Protein AF-0000000065788180 (afdb_homodimer)

Secondary structure (DSSP, 8-state):
------TTPEEEEEEESS-TT-SHHHHHHHHHHHHT--EEEEEEE--HHHHHHHHHHHHHH-SEEEE-TT-TTGGGGG-SEE-HHHHHHT---EEETTEEE-HHHHHHHHHHHHH-S--TTPEEEEE--SHHHHHHHHHHHHHT-SEEEEE-SSHHHHHHHHHHHHHTT--EEE-SS--S-SSEEEEE-SS-TT-S-HHHHHHEEEEEE---SSSS-HHHHHHHHTT-EEE-HHHHHHHHHHHHHHHHHS----HHHHHHHHHHTTS--/------TTPEEEEEEESS-TT-SHHHHHHHHHHHHT--EEEEEEE--HHHHHHHHHHHHHH-SEEEE-TT-TTGGGGG-SEE-HHHHHHT---EEETTEEE-HHHHHHHHHHHHH-S--TTPEEEEE--SHHHHHHHHHHHHHT-SEEEEE-SSHHHHHHHHHHHHHTT--EEE-SS--S-SSEEEEE-SS-TT-S-HHHHHHEEEEEE---SSSS-HHHHHHHHTT-EEE-HHHHHHHHHHHHHHHHHS----HHHHHHHHHHTTS--

pLDDT: mean 96.14, std 5.84, range [36.75, 98.94]

Solvent-accessible surface area (backbone atoms only — not comparable to full-atom values): 27560 Å² total; per-residue (Å²): 117,75,75,77,59,38,50,75,38,40,39,30,32,37,37,27,44,89,49,77,76,52,61,59,26,52,53,49,36,50,38,25,53,73,70,68,45,64,53,47,37,40,53,46,70,34,55,71,69,54,39,71,56,17,49,67,10,46,60,70,65,34,57,32,36,32,37,36,58,84,42,17,48,66,53,56,80,76,38,82,45,56,41,73,65,18,56,75,50,58,26,30,34,29,35,47,82,46,28,31,30,41,29,60,26,50,25,48,42,55,53,44,51,73,75,45,89,70,42,64,75,18,41,32,35,34,32,30,54,51,53,63,25,36,26,46,52,52,28,43,47,72,64,35,31,58,28,39,34,30,26,46,91,55,57,69,46,32,48,52,48,24,49,54,40,37,75,72,72,44,54,44,42,79,39,91,61,84,69,92,48,75,53,25,32,40,34,40,47,42,96,56,52,72,74,65,57,67,70,43,51,67,38,25,63,35,40,37,35,59,54,40,82,53,44,70,31,63,50,50,48,52,24,57,74,67,71,31,46,70,44,46,7,54,56,46,56,43,40,18,48,34,48,43,33,31,72,72,67,74,44,65,62,57,57,67,60,52,52,50,50,38,47,74,67,62,74,52,105,116,74,76,77,61,37,49,75,38,39,40,30,34,37,40,27,43,90,48,76,78,51,61,59,27,53,54,49,38,52,38,25,52,74,71,67,45,66,52,46,37,40,52,45,69,33,54,72,70,56,40,71,56,17,49,66,11,44,58,69,65,34,56,33,35,34,37,36,59,81,40,16,48,65,52,56,81,75,39,82,46,56,41,73,65,19,56,74,50,57,25,30,35,29,34,47,81,45,28,30,30,40,30,59,25,51,23,49,42,55,53,43,54,72,75,44,88,72,42,62,76,17,41,32,37,32,31,30,54,49,54,63,24,36,26,49,52,52,29,43,47,73,64,35,31,58,29,39,35,29,25,46,93,55,58,68,45,32,49,52,49,24,51,54,39,37,76,70,74,44,54,45,42,78,39,90,62,82,68,91,46,75,54,24,32,40,36,40,48,41,95,55,54,72,73,65,56,67,70,44,50,68,37,26,62,35,39,36,34,59,55,39,83,54,45,70,31,62,50,50,47,52,25,58,74,68,70,31,47,70,46,45,8,54,58,45,56,43,40,18,48,34,48,43,34,30,73,72,68,75,43,65,61,58,57,67,62,52,52,51,49,38,48,74,66,62,74,53,108

InterPro domains:
  IPR006151 Quinate/shikimate 5-dehydrogenase/glutamyl-tRNA reductase [PF01488] (111-182)
  IPR013708 Shikimate dehydrogenase substrate binding, N-terminal [PF08501] (14-95)
  IPR022893 Shikimate dehydrogenase family [MF_00222] (9-265)
  IPR022893 Shikimate dehydrogenase family [PTHR21089] (2-252)
  IPR036291 NAD(P)-binding domain superfamily [SSF51735] (104-263)
  IPR046346 Aminoacid dehydrogenase-like, N-terminal domain superfamily [SSF53223] (4-102)

Nearest PDB structures (foldseek):
  2ev9-assembly1_A  TM=8.632E-01  e=1.408E-21  Thermus thermophilus HB8
  4omu-assembly2_B  TM=8.303E-01  e=1.766E-19  Pseudomonas putida KT2440
  4xij-assembly1_A  TM=8.105E-01  e=6.261E-19  Mycolicibacterium f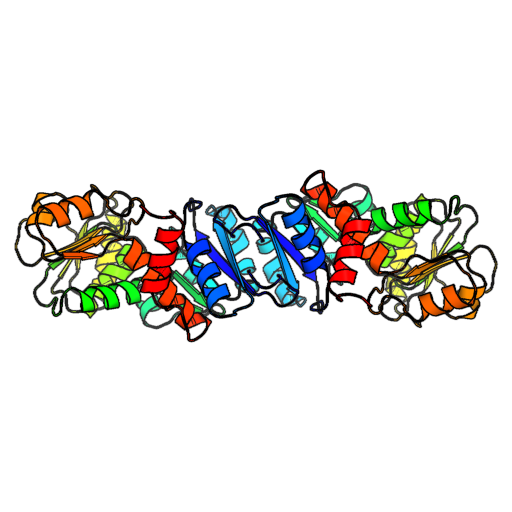ortuitum subsp. fortuitum DSM 46621 = ATCC 6841 = JCM 6387
  4fos-assembly1_A  TM=7.931E-01  e=3.516E-18  Helicobacter pylori 26695
  6bmb-assembly1_A  TM=8.371E-01  e=1.244E-16  Arabidopsis thaliana

Organism: Saccharolobus solfataricus (strain ATCC 35092 / DSM 1617 / JCM 11322 / P2) (NCBI:txid273057)

Structure (mmCIF, N/CA/C/O backbone):
data_AF-0000000065788180-model_v1
#
loop_
_entity.id
_entity.type
_entity.pdbx_description
1 polymer 'Shikimate dehydrogenase (NADP(+))'
#
loop_
_atom_site.group_PDB
_atom_site.id
_atom_site.type_symbol
_atom_site.label_atom_id
_atom_site.label_alt_id
_atom_site.label_comp_id
_atom_site.label_asym_id
_atom_site.label_entity_id
_atom_site.label_seq_id
_atom_site.pdbx_PDB_ins_code
_atom_site.Cartn_x
_atom_site.Cartn_y
_atom_site.Cartn_z
_atom_site.occupancy
_atom_site.B_iso_or_equiv
_atom_site.auth_seq_id
_atom_site.auth_comp_id
_atom_site.auth_asym_id
_atom_site.auth_atom_id
_atom_site.pdbx_PDB_model_num
ATOM 1 N N . MET A 1 1 ? 21.281 -0.403 -2.822 1 36.75 1 MET A N 1
ATOM 2 C CA . MET A 1 1 ? 20.391 -0.002 -1.741 1 36.75 1 MET A CA 1
ATOM 3 C C . MET A 1 1 ? 19.031 0.436 -2.291 1 36.75 1 MET A C 1
ATOM 5 O O . MET A 1 1 ? 18.969 1.023 -3.371 1 36.75 1 MET A O 1
ATOM 9 N N . LEU A 1 2 ? 17.969 -0.199 -2.055 1 48.22 2 LEU A N 1
ATOM 10 C CA . LEU A 1 2 ? 16.703 0.299 -2.588 1 48.22 2 LEU A CA 1
ATOM 11 C C . LEU A 1 2 ? 16.734 1.815 -2.75 1 48.22 2 LEU A C 1
ATOM 13 O O . LEU A 1 2 ? 17.172 2.529 -1.844 1 48.22 2 LEU A O 1
ATOM 17 N N . GLU A 1 3 ? 16.688 2.324 -3.951 1 63.31 3 GLU A N 1
ATOM 18 C CA . GLU A 1 3 ? 16.453 3.756 -4.113 1 63.31 3 GLU A CA 1
ATOM 19 C C . GLU A 1 3 ? 15.406 4.262 -3.127 1 63.31 3 GLU A C 1
ATOM 21 O O . GLU A 1 3 ? 14.602 3.482 -2.615 1 63.31 3 GLU A O 1
ATOM 26 N N . GLU A 1 4 ? 15.586 5.293 -2.51 1 86.44 4 GLU A N 1
ATOM 27 C CA . GLU A 1 4 ? 14.797 6 -1.504 1 86.44 4 GLU A CA 1
ATOM 28 C C . GLU A 1 4 ? 13.336 6.129 -1.938 1 86.44 4 GLU A C 1
ATOM 30 O O . GLU A 1 4 ? 13.055 6.504 -3.078 1 86.44 4 GLU A O 1
ATOM 35 N N . ILE A 1 5 ? 12.43 5.477 -1.189 1 96 5 ILE A N 1
ATOM 36 C CA . ILE A 1 5 ? 11 5.637 -1.407 1 96 5 ILE A CA 1
ATOM 37 C C . ILE A 1 5 ? 10.648 7.121 -1.45 1 96 5 ILE A C 1
ATOM 39 O O . ILE A 1 5 ? 11.047 7.887 -0.569 1 96 5 ILE A O 1
ATOM 43 N N . ASN A 1 6 ? 10.055 7.531 -2.529 1 96.5 6 ASN A N 1
ATOM 44 C CA . ASN A 1 6 ? 9.648 8.922 -2.699 1 96.5 6 ASN A CA 1
ATOM 45 C C . ASN A 1 6 ? 8.195 9.039 -3.131 1 96.5 6 ASN A C 1
ATOM 47 O O . ASN A 1 6 ? 7.449 8.055 -3.078 1 96.5 6 ASN A O 1
ATOM 51 N N . TYR A 1 7 ? 7.766 10.219 -3.562 1 96.56 7 TYR A N 1
ATOM 52 C CA . TYR A 1 7 ? 6.355 10.492 -3.809 1 96.56 7 TYR A CA 1
ATOM 53 C C . TYR A 1 7 ? 5.879 9.812 -5.086 1 96.56 7 TYR A C 1
ATOM 55 O O . TYR A 1 7 ? 4.676 9.727 -5.344 1 96.56 7 TYR A O 1
ATOM 63 N N . ASP A 1 8 ? 6.793 9.227 -5.84 1 96.75 8 ASP A N 1
ATOM 64 C CA . ASP A 1 8 ? 6.441 8.594 -7.105 1 96.75 8 ASP A CA 1
ATOM 65 C C . ASP A 1 8 ? 6.531 7.07 -7 1 96.75 8 ASP A C 1
ATOM 67 O O . ASP A 1 8 ? 6.273 6.359 -7.973 1 96.75 8 ASP A O 1
ATOM 71 N N . THR A 1 9 ? 6.949 6.516 -5.859 1 97.94 9 THR A N 1
ATOM 72 C CA . THR A 1 9 ? 7.105 5.078 -5.688 1 97.94 9 THR A CA 1
ATOM 73 C C . THR A 1 9 ? 5.766 4.367 -5.84 1 97.94 9 THR A C 1
ATOM 75 O O . THR A 1 9 ? 4.781 4.73 -5.191 1 97.94 9 THR A O 1
ATOM 78 N N . LYS A 1 10 ? 5.695 3.309 -6.684 1 97.88 10 LYS A N 1
ATOM 79 C CA . LYS A 1 10 ? 4.457 2.598 -6.988 1 97.88 10 LYS A CA 1
ATOM 80 C C . LYS A 1 10 ? 4.266 1.403 -6.059 1 97.88 10 LYS A C 1
ATOM 82 O O . LYS A 1 10 ? 5.238 0.817 -5.582 1 97.88 10 LYS A O 1
ATOM 87 N N . LEU A 1 11 ? 3.031 1.049 -5.852 1 98.62 11 LEU A N 1
ATOM 88 C CA . LEU A 1 11 ? 2.682 -0.073 -4.988 1 98.62 11 LEU A CA 1
ATOM 89 C C . LEU A 1 11 ? 2.318 -1.303 -5.812 1 98.62 11 LEU A C 1
ATOM 91 O O . LEU A 1 11 ? 1.468 -1.229 -6.703 1 98.62 11 LEU A O 1
ATOM 95 N N . PHE A 1 12 ? 2.963 -2.334 -5.574 1 98.81 12 PHE A N 1
ATOM 96 C CA . PHE A 1 12 ? 2.619 -3.684 -6 1 98.81 12 PHE A CA 1
ATOM 97 C C . PHE A 1 12 ? 2.395 -4.59 -4.797 1 98.81 12 PHE A C 1
ATOM 99 O O . PHE A 1 12 ? 2.748 -4.234 -3.67 1 98.81 12 PHE A O 1
ATOM 106 N N . GLY A 1 13 ? 1.762 -5.77 -5.062 1 98.75 13 GLY A N 1
ATOM 107 C CA . GLY A 1 13 ? 1.576 -6.602 -3.885 1 98.75 13 GLY A CA 1
ATOM 108 C C . GLY A 1 13 ? 0.952 -7.949 -4.195 1 98.75 13 GLY A C 1
ATOM 109 O O . GLY A 1 13 ? 0.679 -8.258 -5.355 1 98.75 13 GLY A O 1
ATOM 110 N N . LEU A 1 14 ? 0.835 -8.742 -3.18 1 98.88 14 LEU A N 1
ATOM 111 C CA . LEU A 1 14 ? 0.202 -10.055 -3.193 1 98.88 14 LEU A CA 1
ATOM 112 C C . LEU A 1 14 ? -1.017 -10.078 -2.275 1 98.88 14 LEU A C 1
ATOM 114 O O . LEU A 1 14 ? -0.927 -9.695 -1.106 1 98.88 14 LEU A O 1
ATOM 118 N N . ILE A 1 15 ? -2.09 -10.5 -2.844 1 98.75 15 ILE A N 1
ATOM 119 C CA . ILE A 1 15 ? -3.305 -10.688 -2.059 1 98.75 15 ILE A CA 1
ATOM 120 C C . ILE A 1 15 ? -3.537 -12.18 -1.816 1 98.75 15 ILE A C 1
ATOM 122 O O . ILE A 1 15 ? -3.469 -12.984 -2.748 1 98.75 15 ILE A O 1
ATOM 126 N N . GLY A 1 16 ? -3.795 -12.57 -0.668 1 98.44 16 GLY A N 1
ATOM 127 C CA . GLY A 1 16 ? -4.141 -13.93 -0.297 1 98.44 16 GLY A CA 1
ATOM 128 C C . GLY A 1 16 ? -4.562 -14.07 1.154 1 98.44 16 GLY A C 1
ATOM 129 O O . GLY A 1 16 ? -4.82 -13.07 1.826 1 98.44 16 GLY A O 1
ATOM 130 N N . LYS A 1 17 ? -4.715 -15.281 1.626 1 98 17 LYS A N 1
ATOM 131 C CA . LYS A 1 17 ? -5.082 -15.586 3.006 1 98 17 LYS A CA 1
ATOM 132 C C . LYS A 1 17 ? -4.094 -16.562 3.637 1 98 17 LYS A C 1
ATOM 134 O O . LYS A 1 17 ? -3.799 -17.609 3.061 1 98 17 LYS A O 1
ATOM 139 N N . ASN A 1 18 ? -3.576 -16.188 4.84 1 96.88 18 ASN A N 1
ATOM 140 C CA . ASN A 1 18 ? -2.596 -17 5.559 1 96.88 18 ASN A CA 1
ATOM 141 C C . ASN A 1 18 ? -1.331 -17.219 4.73 1 96.88 18 ASN A C 1
ATOM 143 O O . ASN A 1 18 ? -0.897 -18.344 4.531 1 96.88 18 ASN A O 1
ATOM 147 N N . ILE A 1 19 ? -0.784 -16.094 4.312 1 96.56 19 ILE A N 1
ATOM 148 C CA . ILE A 1 19 ? 0.311 -16.188 3.352 1 96.56 19 ILE A CA 1
ATOM 149 C C . ILE A 1 19 ? 1.549 -15.492 3.908 1 96.56 19 ILE A C 1
ATOM 151 O O . ILE A 1 19 ? 2.43 -15.078 3.152 1 96.56 19 ILE A O 1
ATOM 155 N N . LYS A 1 20 ? 1.595 -15.281 5.219 1 93.44 20 LYS A N 1
ATOM 156 C CA . LYS A 1 20 ? 2.734 -14.602 5.82 1 93.44 20 LYS A CA 1
ATOM 157 C C . LYS A 1 20 ? 3.961 -15.5 5.859 1 93.44 20 LYS A C 1
ATOM 159 O O . LYS A 1 20 ? 4.582 -15.672 6.914 1 93.44 20 LYS A O 1
ATOM 164 N N . TYR A 1 21 ? 4.285 -16.125 4.914 1 93.12 21 TYR A N 1
ATOM 165 C CA . TYR A 1 21 ? 5.473 -16.953 4.719 1 93.12 21 TYR A CA 1
ATOM 166 C C . TYR A 1 21 ? 5.977 -16.859 3.283 1 93.12 21 TYR A C 1
ATOM 168 O O . TYR A 1 21 ? 7.004 -17.438 2.936 1 93.12 21 TYR A O 1
ATOM 176 N N . THR A 1 22 ? 5.262 -16.125 2.498 1 96.25 22 THR A N 1
ATOM 177 C CA . THR A 1 22 ? 5.516 -16.062 1.062 1 96.25 22 THR A CA 1
ATOM 178 C C . THR A 1 22 ? 6.879 -15.453 0.773 1 96.25 22 THR A C 1
ATOM 180 O O . THR A 1 22 ? 7.348 -14.586 1.519 1 96.25 22 THR A O 1
ATOM 183 N N . LEU A 1 23 ? 7.5 -15.828 -0.309 1 97.38 23 LEU A N 1
ATOM 184 C CA . LEU A 1 23 ? 8.789 -15.312 -0.764 1 97.38 23 LEU A CA 1
ATOM 185 C C . LEU A 1 23 ? 8.594 -14.203 -1.79 1 97.38 23 LEU A C 1
ATOM 187 O O . LEU A 1 23 ? 9.562 -13.562 -2.213 1 97.38 23 LEU A O 1
ATOM 191 N N . SER A 1 24 ? 7.375 -13.914 -2.137 1 98.19 24 SER A N 1
ATOM 192 C CA . SER A 1 24 ? 7.07 -13.008 -3.242 1 98.19 24 SER A CA 1
ATOM 193 C C . SER A 1 24 ? 7.684 -11.633 -3.016 1 98.19 24 SER A C 1
ATOM 195 O O . SER A 1 24 ? 8.242 -11.039 -3.939 1 98.19 24 SER A O 1
ATOM 197 N N . PRO A 1 25 ? 7.57 -11.133 -1.762 1 98.12 25 PRO A N 1
ATOM 198 C CA . PRO A 1 25 ? 8.164 -9.805 -1.579 1 98.12 25 PRO A CA 1
ATOM 199 C C . PRO A 1 25 ? 9.672 -9.797 -1.816 1 98.12 25 PRO A C 1
ATOM 201 O O . PRO A 1 25 ? 10.211 -8.812 -2.334 1 98.12 25 PRO A O 1
ATOM 204 N N . TYR A 1 26 ? 10.383 -10.836 -1.464 1 97.56 26 TYR A N 1
ATOM 205 C CA . TYR A 1 26 ? 11.82 -10.93 -1.711 1 97.56 26 TYR A CA 1
ATOM 206 C C . TYR A 1 26 ? 12.117 -10.969 -3.205 1 97.56 26 TYR A C 1
ATOM 208 O O . TYR A 1 26 ? 13.031 -10.297 -3.68 1 97.56 26 TYR A O 1
ATOM 216 N N . ILE A 1 27 ? 11.32 -11.703 -3.887 1 98.31 27 ILE A N 1
ATOM 217 C CA . ILE A 1 27 ? 11.516 -11.898 -5.32 1 98.31 27 ILE A CA 1
ATOM 218 C C . ILE A 1 27 ? 11.289 -10.586 -6.062 1 98.31 27 ILE A C 1
ATOM 220 O O . ILE A 1 27 ? 12.164 -10.117 -6.789 1 98.31 27 ILE A O 1
ATOM 224 N N . HIS A 1 28 ? 10.18 -9.969 -5.891 1 98.56 28 HIS A N 1
ATOM 225 C CA . HIS A 1 28 ? 9.789 -8.805 -6.684 1 98.56 28 HIS A CA 1
ATOM 226 C C . HIS A 1 28 ? 10.602 -7.574 -6.285 1 98.56 28 HIS A C 1
ATOM 228 O O . HIS A 1 28 ? 11.031 -6.801 -7.145 1 98.56 28 HIS A O 1
ATOM 234 N N . ASN A 1 29 ? 10.781 -7.344 -5.004 1 98.06 29 ASN A N 1
ATOM 235 C CA . ASN A 1 29 ? 11.57 -6.18 -4.609 1 98.06 29 ASN A CA 1
ATOM 236 C C . ASN A 1 29 ? 13.023 -6.309 -5.059 1 98.06 29 ASN A C 1
ATOM 238 O O . ASN A 1 29 ? 13.664 -5.309 -5.391 1 98.06 29 ASN A O 1
ATOM 242 N N . PHE A 1 30 ? 13.617 -7.527 -5.035 1 97.38 30 PHE A N 1
ATOM 243 C CA . PHE A 1 30 ? 14.93 -7.754 -5.629 1 97.38 30 PHE A CA 1
ATOM 244 C C . PHE A 1 30 ? 14.938 -7.359 -7.102 1 97.38 30 PHE A C 1
ATOM 246 O O . PHE A 1 30 ? 15.836 -6.656 -7.559 1 97.38 30 PHE A O 1
ATOM 253 N N . SER A 1 31 ? 13.922 -7.848 -7.824 1 98.19 31 SER A N 1
ATOM 254 C CA . SER A 1 31 ? 13.812 -7.543 -9.25 1 98.19 31 SER A CA 1
ATOM 255 C C . SER A 1 31 ? 13.664 -6.043 -9.484 1 98.19 31 SER A C 1
ATOM 257 O O . SER A 1 31 ? 14.273 -5.492 -10.406 1 98.19 31 SER A O 1
ATOM 259 N N . PHE A 1 32 ? 12.773 -5.371 -8.68 1 97.69 32 PHE A N 1
ATOM 260 C CA . PHE A 1 32 ? 12.586 -3.93 -8.82 1 97.69 32 PHE A CA 1
ATOM 261 C C . PHE A 1 32 ? 13.914 -3.193 -8.664 1 97.69 32 PHE A C 1
ATOM 263 O O . PHE A 1 32 ? 14.242 -2.324 -9.477 1 97.69 32 PHE A O 1
ATOM 270 N N . ARG A 1 33 ? 14.648 -3.553 -7.648 1 96.38 33 ARG A N 1
ATOM 271 C CA . ARG A 1 33 ? 15.945 -2.924 -7.41 1 96.38 33 ARG A CA 1
ATOM 272 C C . ARG A 1 33 ? 16.891 -3.176 -8.578 1 96.38 33 ARG A C 1
ATOM 274 O O . ARG A 1 33 ? 17.578 -2.256 -9.039 1 96.38 33 ARG A O 1
ATOM 281 N N . THR A 1 34 ? 16.953 -4.395 -8.984 1 97.06 34 THR A N 1
ATOM 282 C CA . THR A 1 34 ? 17.859 -4.801 -10.047 1 97.06 34 THR A CA 1
ATOM 283 C C . THR A 1 34 ? 17.531 -4.074 -11.352 1 97.06 34 THR A C 1
ATOM 285 O O . THR A 1 34 ? 18.438 -3.707 -12.102 1 97.06 34 THR A O 1
ATOM 288 N N . LEU A 1 35 ? 16.297 -3.867 -11.602 1 97.44 35 LEU A N 1
ATOM 289 C CA . LEU A 1 35 ? 15.859 -3.289 -12.867 1 97.44 35 LEU A CA 1
ATOM 290 C C . LEU A 1 35 ? 15.75 -1.771 -12.766 1 97.44 35 LEU A C 1
ATOM 292 O O . LEU A 1 35 ? 15.461 -1.096 -13.75 1 97.44 35 LEU A O 1
ATOM 296 N N . GLY A 1 36 ? 15.883 -1.188 -11.594 1 96.5 36 GLY A N 1
ATOM 297 C CA . GLY A 1 36 ? 15.766 0.247 -11.383 1 96.5 36 GLY A CA 1
ATOM 298 C C . GLY A 1 36 ? 14.328 0.735 -11.406 1 96.5 36 GLY A C 1
ATOM 299 O O . GLY A 1 36 ? 14.047 1.835 -11.891 1 96.5 36 GLY A O 1
ATOM 300 N N . ILE A 1 37 ? 13.422 -0.102 -11.023 1 97.19 37 ILE A N 1
ATOM 301 C CA . ILE A 1 37 ? 12.008 0.255 -10.984 1 97.19 37 ILE A CA 1
ATOM 302 C C . ILE A 1 37 ? 11.672 0.859 -9.617 1 97.19 37 ILE A C 1
ATOM 304 O O . ILE A 1 37 ? 11.938 0.25 -8.578 1 97.19 37 ILE A O 1
ATOM 308 N N . ASN A 1 38 ? 11.125 2.053 -9.578 1 97.44 38 ASN A N 1
ATOM 309 C CA . ASN A 1 38 ? 10.727 2.725 -8.344 1 97.44 38 ASN A CA 1
ATOM 310 C C . ASN A 1 38 ? 9.383 2.205 -7.832 1 97.44 38 ASN A C 1
ATOM 312 O O . ASN A 1 38 ? 8.344 2.838 -8.039 1 97.44 38 ASN A O 1
ATOM 316 N N . ALA A 1 39 ? 9.438 1.073 -7.109 1 98 39 ALA A N 1
ATOM 317 C CA . ALA A 1 39 ? 8.227 0.408 -6.625 1 98 39 ALA A CA 1
ATOM 318 C C . ALA A 1 39 ? 8.523 -0.443 -5.395 1 98 39 ALA A C 1
ATOM 320 O O . ALA A 1 39 ? 9.688 -0.737 -5.102 1 98 39 ALA A O 1
ATOM 321 N N . VAL A 1 40 ? 7.5 -0.739 -4.676 1 98.31 40 VAL A N 1
ATOM 322 C CA . VAL A 1 40 ? 7.586 -1.694 -3.576 1 98.31 40 VAL A CA 1
ATOM 323 C C . VAL A 1 40 ? 6.555 -2.803 -3.771 1 98.31 40 VAL A C 1
ATOM 325 O O . VAL A 1 40 ? 5.52 -2.592 -4.41 1 98.31 40 VAL A O 1
ATOM 328 N N . TYR A 1 41 ? 6.879 -3.943 -3.279 1 98.62 41 TYR A N 1
ATOM 329 C CA . TYR A 1 41 ? 5.988 -5.102 -3.283 1 98.62 41 TYR A CA 1
ATOM 330 C C . TYR A 1 41 ? 5.66 -5.539 -1.86 1 98.62 41 TYR A C 1
ATOM 332 O O . TYR A 1 41 ? 6.551 -5.934 -1.104 1 98.62 41 TYR A O 1
ATOM 340 N N . LEU A 1 42 ? 4.355 -5.492 -1.563 1 98.75 42 LEU A N 1
ATOM 341 C CA . LEU A 1 42 ? 3.918 -5.809 -0.208 1 98.75 42 LEU A CA 1
ATOM 342 C C . LEU A 1 42 ? 2.963 -6.996 -0.21 1 98.75 42 LEU A C 1
ATOM 344 O O . LEU A 1 42 ? 2.494 -7.422 -1.27 1 98.75 42 LEU A O 1
ATOM 348 N N . VAL A 1 43 ? 2.699 -7.516 1.011 1 98.75 43 VAL A N 1
ATOM 349 C CA . VAL A 1 43 ? 1.785 -8.641 1.178 1 98.75 43 VAL A CA 1
ATOM 350 C C . VAL A 1 43 ? 0.513 -8.172 1.882 1 98.75 43 VAL A C 1
ATOM 352 O O . VAL A 1 43 ? 0.579 -7.492 2.908 1 98.75 43 VAL A O 1
ATOM 355 N N . PHE A 1 44 ? -0.602 -8.477 1.304 1 98.69 44 PHE A N 1
ATOM 356 C CA . PHE A 1 44 ? -1.909 -8.234 1.902 1 98.69 44 PHE A CA 1
ATOM 357 C C . PHE A 1 44 ? -2.58 -9.547 2.283 1 98.69 44 PHE A C 1
ATOM 359 O O . PHE A 1 44 ? -3.266 -10.164 1.464 1 98.69 44 PHE A O 1
ATOM 366 N N . ASP A 1 45 ? -2.391 -9.969 3.529 1 98.56 45 ASP A N 1
ATOM 367 C CA . ASP A 1 45 ? -2.986 -11.172 4.094 1 98.56 45 ASP A CA 1
ATOM 368 C C . ASP A 1 45 ? -4.383 -10.891 4.645 1 98.56 45 ASP A C 1
ATOM 370 O O . ASP A 1 45 ? -4.523 -10.352 5.746 1 98.56 45 ASP A O 1
ATOM 374 N N . LEU A 1 46 ? -5.383 -11.289 3.889 1 98.38 46 LEU A N 1
ATOM 375 C CA . LEU A 1 46 ? -6.75 -10.859 4.148 1 98.38 46 LEU A CA 1
ATOM 376 C C . LEU A 1 46 ? -7.676 -12.062 4.32 1 98.38 46 LEU A C 1
ATOM 378 O O . LEU A 1 46 ? -7.684 -12.969 3.486 1 98.38 46 LEU A O 1
ATOM 382 N N . ASP A 1 47 ? -8.422 -12.031 5.383 1 98.12 47 ASP A N 1
ATOM 383 C CA . ASP A 1 47 ? -9.516 -13 5.414 1 98.12 47 ASP A CA 1
ATOM 384 C C . ASP A 1 47 ? -10.625 -12.609 4.441 1 98.12 47 ASP A C 1
ATOM 386 O O . ASP A 1 47 ? -10.508 -11.609 3.727 1 98.12 47 ASP A O 1
ATOM 390 N N . GLU A 1 48 ? -11.664 -13.375 4.402 1 98.06 48 GLU A N 1
ATOM 391 C CA . GLU A 1 48 ? -12.688 -13.195 3.381 1 98.06 48 GLU A CA 1
ATOM 392 C C . GLU A 1 48 ? -13.391 -11.844 3.533 1 98.06 48 GLU A C 1
ATOM 394 O O . GLU A 1 48 ? -13.641 -11.156 2.543 1 98.06 48 GLU A O 1
ATOM 399 N N . MET A 1 49 ? -13.727 -11.469 4.727 1 97.62 49 MET A N 1
ATOM 400 C CA . MET A 1 49 ? -14.414 -10.203 4.988 1 97.62 49 MET A CA 1
ATOM 401 C C . MET A 1 49 ? -13.539 -9.016 4.609 1 97.62 49 MET A C 1
ATOM 403 O O . MET A 1 49 ? -14 -8.078 3.955 1 97.62 49 MET A O 1
ATOM 407 N N . LYS A 1 50 ? -12.344 -9.047 5.039 1 97.31 50 LYS A N 1
ATOM 408 C CA . LYS A 1 50 ? -11.414 -7.965 4.719 1 97.31 50 LYS A CA 1
ATOM 409 C C . LYS A 1 50 ? -11.164 -7.887 3.219 1 97.31 50 LYS A C 1
ATOM 411 O O . LYS A 1 50 ? -11.008 -6.797 2.664 1 97.31 50 LYS A O 1
ATOM 416 N N . PHE A 1 51 ? -11.117 -9.07 2.586 1 98.56 51 PHE A N 1
ATOM 417 C CA . PHE A 1 51 ? -10.938 -9.094 1.138 1 98.56 51 PHE A CA 1
ATOM 418 C C . PHE A 1 51 ? -12.07 -8.344 0.444 1 98.56 51 PHE A C 1
ATOM 420 O O . PHE A 1 51 ? -11.82 -7.449 -0.366 1 98.56 51 PHE A O 1
ATOM 427 N N . LYS A 1 52 ? -13.234 -8.625 0.811 1 97.75 52 LYS A N 1
ATOM 428 C CA . LYS A 1 52 ? -14.398 -8.016 0.178 1 97.75 52 LYS A CA 1
ATOM 429 C C . LYS A 1 52 ? -14.43 -6.504 0.41 1 97.75 52 LYS A C 1
ATOM 431 O O . LYS A 1 52 ? -14.812 -5.742 -0.478 1 97.75 52 LYS A O 1
ATOM 436 N N . ARG A 1 53 ? -13.938 -6.102 1.534 1 96.44 53 ARG A N 1
ATOM 437 C CA . ARG A 1 53 ? -13.992 -4.691 1.905 1 96.44 53 ARG A CA 1
ATOM 438 C C . ARG A 1 53 ? -12.852 -3.912 1.26 1 96.44 53 ARG A C 1
ATOM 440 O O . ARG A 1 53 ? -12.938 -2.693 1.1 1 96.44 53 ARG A O 1
ATOM 447 N N . SER A 1 54 ? -11.773 -4.668 0.85 1 98.19 54 SER A N 1
ATOM 448 C CA . SER A 1 54 ? -10.562 -3.92 0.532 1 98.19 54 SER A CA 1
ATOM 449 C C . SER A 1 54 ? -10.227 -4.02 -0.951 1 98.19 54 SER A C 1
ATOM 451 O O . SER A 1 54 ? -9.531 -3.16 -1.494 1 98.19 54 SER A O 1
ATOM 453 N N . ILE A 1 55 ? -10.734 -4.98 -1.647 1 98.5 55 ILE A N 1
ATOM 454 C CA . ILE A 1 55 ? -10.234 -5.336 -2.971 1 98.5 55 ILE A CA 1
ATOM 455 C C . ILE A 1 55 ? -10.461 -4.172 -3.936 1 98.5 55 ILE A C 1
ATOM 457 O O . ILE A 1 55 ? -9.57 -3.82 -4.711 1 98.5 55 ILE A O 1
ATOM 461 N N . SER A 1 56 ? -11.617 -3.553 -3.932 1 97.5 56 SER A N 1
ATOM 462 C CA . SER A 1 56 ? -11.891 -2.443 -4.84 1 97.5 56 SER A CA 1
ATOM 463 C C . SER A 1 56 ? -10.914 -1.292 -4.617 1 97.5 56 SER A C 1
ATOM 465 O O . SER A 1 56 ? -10.461 -0.662 -5.574 1 97.5 56 SER A O 1
ATOM 467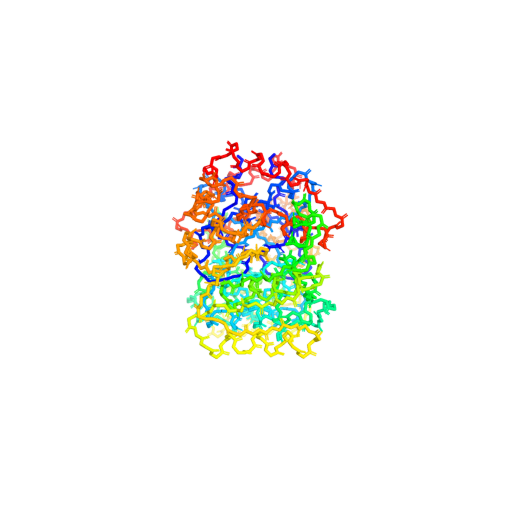 N N . GLY A 1 57 ? -10.633 -1.034 -3.342 1 97.81 57 GLY A N 1
ATOM 468 C CA . GLY A 1 57 ? -9.688 0.024 -3.018 1 97.81 57 GLY A CA 1
ATOM 469 C C . GLY A 1 57 ? -8.266 -0.313 -3.402 1 97.81 57 GLY A C 1
ATOM 470 O O . GLY A 1 57 ? -7.535 0.54 -3.914 1 97.81 57 GLY A O 1
ATOM 471 N N . ILE A 1 58 ? -7.859 -1.552 -3.154 1 98.44 58 ILE A N 1
ATOM 472 C CA . ILE A 1 58 ? -6.508 -1.985 -3.484 1 98.44 58 ILE A CA 1
ATOM 473 C C . ILE A 1 58 ? -6.281 -1.868 -4.992 1 98.44 58 ILE A C 1
ATOM 475 O O . ILE A 1 58 ? -5.223 -1.415 -5.434 1 98.44 58 ILE A O 1
ATOM 479 N N . LEU A 1 59 ? -7.32 -2.244 -5.773 1 98.31 59 LEU A N 1
ATOM 480 C CA . LEU A 1 59 ? -7.223 -2.199 -7.227 1 98.31 59 LEU A CA 1
ATOM 481 C C . LEU A 1 59 ? -7.059 -0.763 -7.715 1 98.31 59 LEU A C 1
ATOM 483 O O . LEU A 1 59 ? -6.5 -0.528 -8.789 1 98.31 59 LEU A O 1
ATOM 487 N N . GLU A 1 60 ? -7.504 0.206 -6.953 1 97.12 60 GLU A N 1
ATOM 488 C CA . GLU A 1 60 ? -7.414 1.612 -7.336 1 97.12 60 GLU A CA 1
ATOM 489 C C . GLU A 1 60 ? -6.016 2.166 -7.078 1 97.12 60 GLU A C 1
ATOM 491 O O . GLU A 1 60 ? -5.551 3.059 -7.793 1 97.12 60 GLU A O 1
ATOM 496 N N . ILE A 1 61 ? -5.324 1.601 -6.051 1 97.69 61 ILE A N 1
ATOM 497 C CA . ILE A 1 61 ? -4.113 2.289 -5.613 1 97.69 61 ILE A CA 1
ATOM 498 C C . ILE A 1 61 ? -2.883 1.488 -6.031 1 97.69 61 ILE A C 1
ATOM 500 O O . ILE A 1 61 ? -1.778 2.031 -6.105 1 97.69 61 ILE A O 1
ATOM 504 N N . ALA A 1 62 ? -3.014 0.176 -6.223 1 98.25 62 ALA A N 1
ATOM 505 C CA . ALA A 1 62 ? -1.885 -0.656 -6.629 1 98.25 62 ALA A CA 1
ATOM 506 C C . ALA A 1 62 ? -1.707 -0.638 -8.148 1 98.25 62 ALA A C 1
ATOM 508 O O . ALA A 1 62 ? -2.689 -0.646 -8.891 1 98.25 62 ALA A O 1
ATOM 509 N N . GLU A 1 63 ? -0.455 -0.563 -8.578 1 97.88 63 GLU A N 1
ATOM 510 C CA . GLU A 1 63 ? -0.15 -0.609 -10.008 1 97.88 63 GLU A CA 1
ATOM 511 C C . GLU A 1 63 ? -0.286 -2.027 -10.555 1 97.88 63 GLU A C 1
ATOM 513 O O . GLU A 1 63 ? -0.729 -2.221 -11.688 1 97.88 63 GLU A O 1
ATOM 518 N N . GLY A 1 64 ? 0.071 -2.982 -9.789 1 98.62 64 GLY A N 1
ATOM 519 C CA . GLY A 1 64 ? 0.024 -4.398 -10.109 1 98.62 64 GLY A CA 1
ATOM 520 C C . GLY A 1 64 ? -0.124 -5.289 -8.891 1 98.62 64 GLY A C 1
ATOM 521 O O . GLY A 1 64 ? 0.381 -4.961 -7.812 1 98.62 64 GLY A O 1
ATOM 522 N N . LEU A 1 65 ? -0.785 -6.422 -9.102 1 98.88 65 LEU A N 1
ATOM 523 C CA . LEU A 1 65 ? -1.047 -7.324 -7.984 1 98.88 65 LEU A CA 1
ATOM 524 C C . LEU A 1 65 ? -0.917 -8.781 -8.422 1 98.88 65 LEU A C 1
ATOM 526 O O . LEU A 1 65 ? -1.213 -9.117 -9.57 1 98.88 65 LEU A O 1
ATOM 530 N N . ASN A 1 66 ? -0.432 -9.531 -7.551 1 98.88 66 ASN A N 1
ATOM 531 C CA . ASN A 1 66 ? -0.651 -10.977 -7.613 1 98.88 66 ASN A CA 1
ATOM 532 C C . ASN A 1 66 ? -1.745 -11.422 -6.645 1 98.88 66 ASN A C 1
ATOM 534 O O . ASN A 1 66 ? -2.023 -10.734 -5.66 1 98.88 66 ASN A O 1
ATOM 538 N N . VAL A 1 67 ? -2.344 -12.516 -7.016 1 98.81 67 VAL A N 1
ATOM 539 C CA . VAL A 1 67 ? -3.406 -13.086 -6.199 1 98.81 67 VAL A CA 1
ATOM 540 C C . VAL A 1 67 ? -3.141 -14.578 -5.98 1 98.81 67 VAL A C 1
ATOM 542 O O . VAL A 1 67 ? -2.758 -15.289 -6.91 1 98.81 67 VAL A O 1
ATOM 545 N N . THR A 1 68 ? -3.279 -15.023 -4.789 1 97.75 68 THR A N 1
ATOM 546 C CA . THR A 1 68 ? -3.092 -16.438 -4.457 1 97.75 68 THR A CA 1
ATOM 547 C C . THR A 1 68 ? -4.281 -16.969 -3.664 1 97.75 68 THR A C 1
ATOM 549 O O . THR A 1 68 ? -5.375 -16.391 -3.713 1 97.75 68 THR A O 1
ATOM 552 N N . ILE A 1 69 ? -4.145 -18.188 -3.115 1 94.5 69 ILE A N 1
ATOM 553 C CA . ILE A 1 69 ? -5.227 -18.844 -2.398 1 94.5 69 ILE A CA 1
ATOM 554 C C . ILE A 1 69 ? -5.754 -17.938 -1.296 1 94.5 69 ILE A C 1
ATOM 556 O O . ILE A 1 69 ? -4.977 -17.297 -0.579 1 94.5 69 ILE A O 1
ATOM 560 N N . PRO A 1 70 ? -7.074 -17.906 -1.32 1 96.06 70 PRO A N 1
ATOM 561 C CA . PRO A 1 70 ? -8.094 -18.609 -2.096 1 96.06 70 PRO A CA 1
ATOM 562 C C . PRO A 1 70 ? -8.797 -17.703 -3.107 1 96.06 70 PRO A C 1
ATOM 564 O O . PRO A 1 70 ? -9.914 -18.016 -3.547 1 96.06 70 PRO A O 1
ATOM 567 N N . TYR A 1 71 ? -8.164 -16.609 -3.504 1 98.25 71 TYR A N 1
ATOM 568 C CA . TYR A 1 71 ? -8.961 -15.547 -4.109 1 98.25 71 TYR A CA 1
ATOM 569 C C . TYR A 1 71 ? -8.781 -15.516 -5.621 1 98.25 71 TYR A C 1
ATOM 571 O O . TYR A 1 71 ? -9.25 -14.594 -6.293 1 98.25 71 TYR A O 1
ATOM 579 N N . LYS A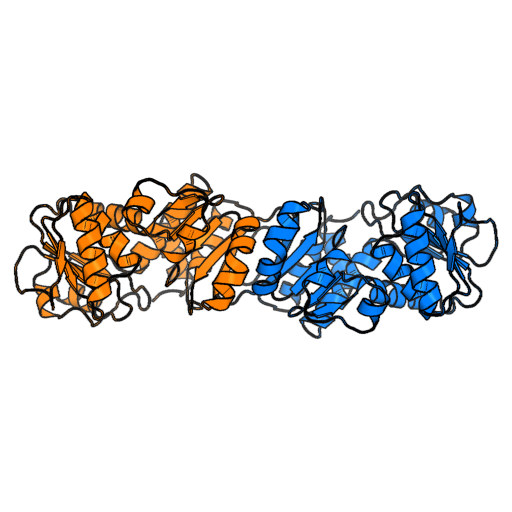 1 72 ? -8.203 -16.469 -6.289 1 98 72 LYS A N 1
ATOM 580 C CA . LYS A 1 72 ? -7.855 -16.406 -7.707 1 98 72 LYS A CA 1
ATOM 581 C C . LYS A 1 72 ? -9.109 -16.391 -8.578 1 98 72 LYS A C 1
ATOM 583 O O . LYS A 1 72 ? -9.109 -15.805 -9.664 1 98 72 LYS A O 1
ATOM 588 N N . ASP A 1 73 ? -10.141 -17.031 -8.109 1 96.75 73 ASP A N 1
ATOM 589 C CA . ASP A 1 73 ? -11.398 -17 -8.859 1 96.75 73 ASP A CA 1
ATOM 590 C C . ASP A 1 73 ? -12.258 -15.812 -8.453 1 96.75 73 ASP A C 1
ATOM 592 O O . ASP A 1 73 ? -12.781 -15.102 -9.305 1 96.75 73 ASP A O 1
ATOM 596 N N . GLU A 1 74 ? -12.336 -15.531 -7.195 1 97.31 74 GLU A N 1
ATOM 597 C CA . GLU A 1 74 ? -13.203 -14.492 -6.641 1 97.31 74 GLU A CA 1
ATOM 598 C C . GLU A 1 74 ? -12.805 -13.109 -7.16 1 97.31 74 GLU A C 1
ATOM 600 O O . GLU A 1 74 ? -13.672 -12.25 -7.375 1 97.31 74 GLU A O 1
ATOM 605 N N . VAL A 1 75 ? -11.57 -12.859 -7.391 1 98.56 75 VAL A N 1
ATOM 606 C CA . VAL A 1 75 ? -11.062 -11.531 -7.734 1 98.56 75 VAL A CA 1
ATOM 607 C C . VAL A 1 75 ? -11.57 -11.141 -9.125 1 98.56 75 VAL A C 1
ATOM 609 O O . VAL A 1 75 ? -11.641 -9.945 -9.445 1 98.56 75 VAL A O 1
ATOM 612 N N . MET A 1 76 ? -11.93 -12.094 -9.891 1 98.5 76 MET A N 1
ATOM 613 C CA . MET A 1 76 ? -12.352 -11.844 -11.273 1 98.5 76 MET A CA 1
ATOM 614 C C . MET A 1 76 ? -13.586 -10.945 -11.312 1 98.5 76 MET A C 1
ATOM 616 O O . MET A 1 76 ? -13.758 -10.172 -12.25 1 98.5 76 MET A O 1
ATOM 620 N N . LYS A 1 77 ? -14.406 -10.977 -10.281 1 98 77 LYS A N 1
ATOM 621 C CA . LYS A 1 77 ? -15.641 -10.195 -10.195 1 98 77 LYS A CA 1
ATOM 622 C C . LYS A 1 77 ? -15.336 -8.703 -10.102 1 98 77 LYS A C 1
ATOM 624 O O . LYS A 1 77 ? -16.219 -7.875 -10.32 1 98 77 LYS A O 1
ATOM 629 N N . TYR A 1 78 ? -14.141 -8.398 -9.82 1 98.19 78 TYR A N 1
ATOM 630 C CA . TYR A 1 78 ? -13.797 -7.012 -9.531 1 98.19 78 TYR A CA 1
ATOM 631 C C . TYR A 1 78 ? -12.961 -6.414 -10.664 1 98.19 78 TYR A C 1
ATOM 633 O O . TYR A 1 78 ? -12.617 -5.234 -10.633 1 98.19 78 TYR A O 1
ATOM 641 N N . LEU A 1 79 ? -12.625 -7.215 -11.641 1 98.5 79 LEU A N 1
ATOM 642 C CA . LEU A 1 79 ? -11.734 -6.785 -12.719 1 98.5 79 LEU A CA 1
ATOM 643 C C . LEU A 1 79 ? -12.531 -6.262 -13.906 1 98.5 79 LEU A C 1
ATOM 645 O O . LEU A 1 79 ? -13.695 -6.633 -14.094 1 98.5 79 LEU A O 1
ATOM 649 N N . ASP A 1 80 ? -11.93 -5.41 -14.648 1 97.69 80 ASP A N 1
ATOM 650 C CA . ASP A 1 80 ? -12.562 -4.871 -15.852 1 97.69 80 ASP A CA 1
ATOM 651 C C . ASP A 1 80 ? -12.547 -5.895 -16.984 1 97.69 80 ASP A C 1
ATOM 653 O O . ASP A 1 80 ? -13.492 -5.961 -17.781 1 97.69 80 ASP A O 1
ATOM 657 N N . ASN A 1 81 ? -11.43 -6.602 -17.125 1 97.94 81 ASN A N 1
ATOM 658 C CA . ASN A 1 81 ? -11.258 -7.613 -18.156 1 97.94 81 ASN A CA 1
ATOM 659 C C . ASN A 1 81 ? -10.234 -8.664 -17.75 1 97.94 81 ASN A C 1
ATOM 661 O O . ASN A 1 81 ? -9.539 -8.508 -16.734 1 97.94 81 ASN A O 1
ATOM 665 N N . THR A 1 82 ? -10.258 -9.719 -18.469 1 98.31 82 THR A N 1
ATOM 666 C CA . THR A 1 82 ? -9.273 -10.789 -18.359 1 98.31 82 THR A CA 1
ATOM 667 C C . THR A 1 82 ? -8.781 -11.211 -19.734 1 98.31 82 THR A C 1
ATOM 669 O O . THR A 1 82 ? -9.508 -11.078 -20.719 1 98.31 82 THR A O 1
ATOM 672 N N . ASP A 1 83 ? -7.547 -11.648 -19.797 1 97.81 83 ASP A N 1
ATOM 673 C CA . ASP A 1 83 ? -7.07 -12.133 -21.078 1 97.81 83 ASP A CA 1
ATOM 674 C C . ASP A 1 83 ? -7.762 -13.438 -21.469 1 97.81 83 ASP A C 1
ATOM 676 O O . ASP A 1 83 ? -8.469 -14.039 -20.656 1 97.81 83 ASP A O 1
ATOM 680 N N . THR A 1 84 ? -7.535 -13.867 -22.641 1 96.88 84 THR A N 1
ATOM 681 C CA . THR A 1 84 ? -8.227 -15.023 -23.203 1 96.88 84 THR A CA 1
ATOM 682 C C . THR A 1 84 ? -7.984 -16.266 -22.359 1 96.88 84 THR A C 1
ATOM 684 O O . THR A 1 84 ? -8.922 -17 -22.031 1 96.88 84 THR A O 1
ATOM 687 N N . HIS A 1 85 ? -6.793 -16.484 -21.953 1 96.56 85 HIS A N 1
ATOM 688 C CA . HIS A 1 85 ? -6.441 -17.688 -21.203 1 96.56 85 HIS A CA 1
ATOM 689 C C . HIS A 1 85 ? -7.062 -17.672 -19.812 1 96.56 85 HIS A C 1
ATOM 691 O O . HIS A 1 85 ? -7.621 -18.672 -19.359 1 96.56 85 HIS A O 1
ATOM 697 N N . SER A 1 86 ? -6.938 -16.531 -19.125 1 97.75 86 SER A N 1
ATOM 698 C CA . SER A 1 86 ? -7.484 -16.406 -17.781 1 97.75 86 SER A CA 1
ATOM 699 C C . SER A 1 86 ? -9 -16.562 -17.781 1 97.75 86 SER A C 1
ATOM 701 O O . SER A 1 86 ? -9.578 -17.094 -16.828 1 97.75 86 SER A O 1
ATOM 703 N N . THR A 1 87 ? -9.602 -16.109 -18.844 1 97.56 87 THR A N 1
ATOM 704 C CA . THR A 1 87 ? -11.039 -16.266 -19 1 97.56 87 THR A CA 1
ATOM 705 C C . THR A 1 87 ? -11.414 -17.75 -19.094 1 97.56 87 THR A C 1
ATOM 707 O O . THR A 1 87 ? -12.336 -18.203 -18.422 1 97.56 87 THR A O 1
ATOM 710 N N . ARG A 1 88 ? -10.695 -18.484 -19.875 1 97.38 88 ARG A N 1
ATOM 711 C CA . ARG A 1 88 ? -10.961 -19.906 -20.047 1 97.38 88 ARG A CA 1
ATOM 712 C C . ARG A 1 88 ? -10.664 -20.672 -18.766 1 97.38 88 ARG A C 1
ATOM 714 O O . ARG A 1 88 ? -11.406 -21.578 -18.391 1 97.38 88 ARG A O 1
ATOM 721 N N . ILE A 1 89 ? -9.625 -20.266 -18.094 1 98.19 89 ILE A N 1
ATOM 722 C CA . ILE A 1 89 ? -9.148 -20.953 -16.906 1 98.19 89 ILE A CA 1
ATOM 723 C C . ILE A 1 89 ? -10.062 -20.641 -15.727 1 98.19 89 ILE A C 1
ATOM 725 O O . ILE A 1 89 ? -10.148 -21.422 -14.773 1 98.19 89 ILE A O 1
ATOM 729 N N . GLN A 1 90 ? -10.672 -19.453 -15.805 1 98.25 90 GLN A N 1
ATOM 730 C CA . GLN A 1 90 ? -11.523 -18.938 -14.742 1 98.25 90 GLN A CA 1
ATOM 731 C C . GLN A 1 90 ? -10.742 -18.781 -13.438 1 98.25 90 GLN A C 1
ATOM 733 O O . GLN A 1 90 ? -11.219 -19.203 -12.375 1 98.25 90 GLN A O 1
ATOM 738 N N . ALA A 1 91 ? -9.562 -18.281 -13.516 1 98.38 91 ALA A N 1
ATOM 739 C CA . ALA A 1 91 ? -8.688 -17.953 -12.398 1 98.38 91 ALA A CA 1
ATOM 740 C C . ALA A 1 91 ? -7.664 -16.891 -12.789 1 98.38 91 ALA A C 1
ATOM 742 O O . ALA A 1 91 ? -7.133 -16.922 -13.906 1 98.38 91 ALA A O 1
ATOM 743 N N . VAL A 1 92 ? -7.441 -15.945 -11.922 1 98.81 92 VAL A N 1
ATOM 744 C CA . VAL A 1 92 ? -6.492 -14.859 -12.125 1 98.81 92 VAL A CA 1
ATOM 745 C C . VAL A 1 92 ? -5.492 -14.82 -10.969 1 98.81 92 VAL A C 1
ATOM 747 O O . VAL A 1 92 ? -5.887 -14.828 -9.797 1 98.81 92 VAL A O 1
ATOM 750 N N . ASN A 1 93 ? -4.168 -14.812 -11.32 1 98.75 93 ASN A N 1
ATOM 751 C CA . ASN A 1 93 ? -3.189 -14.664 -10.242 1 98.75 93 ASN A CA 1
ATOM 752 C C . ASN A 1 93 ? -2.322 -13.43 -10.445 1 98.75 93 ASN A C 1
ATOM 754 O O . ASN A 1 93 ? -1.402 -13.172 -9.664 1 98.75 93 ASN A O 1
ATOM 758 N N . THR A 1 94 ? -2.52 -12.703 -11.523 1 98.94 94 THR A N 1
ATOM 759 C CA . THR A 1 94 ? -1.785 -11.477 -11.828 1 98.94 94 THR A CA 1
ATOM 760 C C . THR A 1 94 ? -2.727 -10.398 -12.352 1 98.94 94 THR A C 1
ATOM 762 O O . THR A 1 94 ? -3.574 -10.664 -13.203 1 98.94 94 THR A O 1
ATOM 765 N N . ILE A 1 95 ? -2.604 -9.234 -11.789 1 98.94 95 ILE A N 1
ATOM 766 C CA . ILE A 1 95 ? -3.449 -8.117 -12.188 1 98.94 95 ILE A CA 1
ATOM 767 C C . ILE A 1 95 ? -2.578 -6.93 -12.594 1 98.94 95 ILE A C 1
ATOM 769 O O . ILE A 1 95 ? -1.588 -6.621 -11.93 1 98.94 95 ILE A O 1
ATOM 773 N N . TYR A 1 96 ? -2.838 -6.297 -13.703 1 98.69 96 TYR A N 1
ATOM 774 C CA . TYR A 1 96 ? -2.232 -5.047 -14.148 1 98.69 96 TYR A CA 1
ATOM 775 C C . TYR A 1 96 ? -3.295 -4.074 -14.641 1 98.69 96 TYR A C 1
ATOM 777 O O . TYR A 1 96 ? -3.998 -4.359 -15.617 1 98.69 96 TYR A O 1
ATOM 785 N N . LYS A 1 97 ? -3.432 -2.932 -13.992 1 93.69 97 LYS A N 1
ATOM 786 C CA . LYS A 1 97 ? -4.406 -1.909 -14.359 1 93.69 97 LYS A CA 1
ATOM 787 C C . LYS A 1 97 ? -5.805 -2.504 -14.492 1 93.69 97 LYS A C 1
ATOM 789 O O . LYS A 1 97 ? -6.469 -2.322 -15.508 1 93.69 97 LYS A O 1
ATOM 794 N N . LYS A 1 98 ? -6.23 -3.344 -13.586 1 95.44 98 LYS A N 1
ATOM 795 C CA . LYS A 1 98 ? -7.551 -3.945 -13.414 1 95.44 98 LYS A CA 1
ATOM 796 C C . LYS A 1 98 ? -7.816 -5.008 -14.477 1 95.44 98 LYS A C 1
ATOM 798 O O . LYS A 1 98 ? -8.961 -5.422 -14.672 1 95.44 98 LYS A O 1
ATOM 803 N N . SER A 1 99 ? -6.801 -5.445 -15.18 1 98.62 99 SER A N 1
ATOM 804 C CA . SER A 1 99 ? -6.875 -6.586 -16.094 1 98.62 99 SER A CA 1
ATOM 805 C C . SER A 1 99 ? -6.234 -7.824 -15.477 1 98.62 99 SER A C 1
ATOM 807 O O . SER A 1 99 ? -5.195 -7.734 -14.812 1 98.62 99 SER A O 1
ATOM 809 N N . GLY A 1 100 ? -6.879 -8.906 -15.688 1 98.81 100 GLY A N 1
ATOM 810 C CA . GLY A 1 100 ? -6.449 -10.133 -15.039 1 98.81 100 GLY A CA 1
ATOM 811 C C . GLY A 1 100 ? -5.727 -11.086 -15.977 1 98.81 100 GLY A C 1
ATOM 812 O O . GLY A 1 100 ? -6.074 -11.195 -17.156 1 98.81 100 GLY A O 1
ATOM 813 N N . TYR A 1 101 ? -4.707 -11.766 -15.445 1 98.88 101 TYR A N 1
ATOM 814 C CA . TYR A 1 101 ? -3.879 -12.742 -16.141 1 98.88 101 TYR A CA 1
ATOM 815 C C . TYR A 1 101 ? -3.613 -13.961 -15.25 1 98.88 101 TYR A C 1
ATOM 817 O O . TYR A 1 101 ? -3.867 -13.922 -14.047 1 98.88 101 TYR A O 1
ATOM 825 N N . ASN A 1 102 ? -3.221 -14.992 -15.883 1 98.88 102 ASN A N 1
ATOM 826 C CA . ASN A 1 102 ? -2.795 -16.172 -15.141 1 98.88 102 ASN A CA 1
ATOM 827 C C . ASN A 1 102 ? -1.374 -16.594 -15.516 1 98.88 102 ASN A C 1
ATOM 829 O O . ASN A 1 102 ? -1.164 -17.25 -16.531 1 98.88 102 ASN A O 1
ATOM 833 N N . THR A 1 103 ? -0.47 -16.297 -14.617 1 98.81 103 THR A N 1
ATOM 834 C CA . THR A 1 103 ? 0.932 -16.547 -14.938 1 98.81 103 THR A CA 1
ATOM 835 C C . THR A 1 103 ? 1.376 -17.906 -14.406 1 98.81 103 THR A C 1
ATOM 837 O O . THR A 1 103 ? 2.459 -18.375 -14.742 1 98.81 103 THR A O 1
ATOM 840 N N . ASP A 1 104 ? 0.58 -18.547 -13.586 1 98.5 104 ASP A N 1
ATOM 841 C CA . ASP A 1 104 ? 0.824 -19.953 -13.258 1 98.5 104 ASP A CA 1
ATOM 842 C C . ASP A 1 104 ? 0.766 -20.828 -14.508 1 98.5 104 ASP A C 1
ATOM 844 O O . ASP A 1 104 ? 1.643 -21.672 -14.727 1 98.5 104 ASP A O 1
ATOM 848 N N . TYR A 1 105 ? -0.312 -20.547 -15.25 1 98 105 TYR A N 1
ATOM 849 C CA . TYR A 1 105 ? -0.533 -21.281 -16.484 1 98 105 TYR A CA 1
ATOM 850 C C . TYR A 1 105 ? 0.651 -21.109 -17.438 1 98 105 TYR A C 1
ATOM 852 O O . TYR A 1 105 ? 1.124 -22.094 -18.016 1 98 105 TYR A O 1
ATOM 860 N N . LEU A 1 106 ? 1.182 -19.938 -17.562 1 98.44 106 LEU A N 1
ATOM 861 C CA . LEU A 1 106 ? 2.334 -19.656 -18.406 1 98.44 106 LEU A CA 1
ATOM 862 C C . LEU A 1 106 ? 3.584 -20.344 -17.875 1 98.44 106 LEU A C 1
ATOM 864 O O . LEU A 1 106 ? 4.355 -20.922 -18.641 1 98.44 106 LEU A O 1
ATOM 868 N N . ALA A 1 107 ? 3.775 -20.266 -16.609 1 98.62 107 ALA A N 1
ATOM 869 C CA . ALA A 1 107 ? 4.945 -20.875 -15.969 1 98.62 107 ALA A CA 1
ATOM 870 C C . ALA A 1 107 ? 4.965 -22.391 -16.188 1 98.62 107 ALA A C 1
ATOM 872 O O . ALA A 1 107 ? 6.004 -22.969 -16.516 1 98.62 107 ALA A O 1
ATOM 873 N N . ILE A 1 108 ? 3.838 -23.047 -15.977 1 98.19 108 ILE A N 1
ATOM 874 C CA . ILE A 1 108 ? 3.742 -24.5 -16.156 1 98.19 108 ILE A CA 1
ATOM 875 C C . ILE A 1 108 ? 4.051 -24.859 -17.594 1 98.19 108 ILE A C 1
ATOM 877 O O . ILE A 1 108 ? 4.824 -25.797 -17.859 1 98.19 108 ILE A O 1
ATOM 881 N N . LYS A 1 109 ? 3.469 -24.141 -18.531 1 97.44 109 LYS A N 1
ATOM 882 C CA . LYS A 1 109 ? 3.725 -24.406 -19.953 1 97.44 109 LYS A CA 1
ATOM 883 C C . LYS A 1 109 ? 5.211 -24.281 -20.266 1 97.44 109 LYS A C 1
ATOM 885 O O . LYS A 1 109 ? 5.789 -25.172 -20.891 1 97.44 109 LYS A O 1
ATOM 890 N N . ASN A 1 110 ? 5.801 -23.219 -19.781 1 97.38 110 ASN A N 1
ATOM 891 C CA . ASN A 1 110 ? 7.211 -22.953 -20.062 1 97.38 110 ASN A CA 1
ATOM 892 C C . ASN A 1 110 ? 8.109 -24.031 -19.453 1 97.38 110 ASN A C 1
ATOM 894 O O . ASN A 1 110 ? 9.008 -24.547 -20.141 1 97.38 110 ASN A O 1
ATOM 898 N N . LEU A 1 111 ? 7.863 -24.344 -18.266 1 98.06 111 LEU A N 1
ATOM 899 C CA . LEU A 1 111 ? 8.727 -25.266 -17.547 1 98.06 111 LEU A CA 1
ATOM 900 C C . LEU A 1 111 ? 8.57 -26.688 -18.062 1 98.06 111 LEU A C 1
ATOM 902 O O . LEU A 1 111 ? 9.555 -27.422 -18.203 1 98.06 111 LEU A O 1
ATOM 906 N N . VAL A 1 112 ? 7.328 -27.125 -18.422 1 98 112 VAL A N 1
ATOM 907 C CA . VAL A 1 112 ? 7.078 -28.469 -18.922 1 98 112 VAL A CA 1
ATOM 908 C C . VAL A 1 112 ? 7.746 -28.625 -20.297 1 98 112 VAL A C 1
ATOM 910 O O . VAL A 1 112 ? 8.367 -29.656 -20.562 1 98 112 VAL A O 1
ATOM 913 N N . ARG A 1 113 ? 7.641 -27.578 -21.094 1 95.88 113 ARG A N 1
ATOM 914 C CA . ARG A 1 113 ? 8.258 -27.625 -22.406 1 95.88 113 ARG A CA 1
ATOM 915 C C . ARG A 1 113 ? 9.758 -27.844 -22.312 1 95.88 113 ARG A C 1
ATOM 917 O O . ARG A 1 113 ? 10.359 -28.5 -23.156 1 95.88 113 ARG A O 1
ATOM 924 N N . LYS A 1 114 ? 10.312 -27.312 -21.297 1 95 114 LYS A N 1
ATOM 925 C CA . LYS A 1 114 ? 11.758 -27.438 -21.109 1 95 114 LYS A CA 1
ATOM 926 C C . LYS A 1 114 ? 12.125 -28.828 -20.609 1 95 114 LYS A C 1
ATOM 928 O O . LYS A 1 114 ? 13.227 -29.312 -20.859 1 95 114 LYS A O 1
ATOM 933 N N . LYS A 1 115 ? 11.25 -29.438 -19.859 1 94.44 115 LYS A N 1
ATOM 934 C CA . LYS A 1 115 ? 11.547 -30.703 -19.188 1 94.44 115 LYS A CA 1
ATOM 935 C C . LYS A 1 115 ? 11.188 -31.891 -20.078 1 94.44 115 LYS A C 1
ATOM 937 O O . LYS A 1 115 ? 11.891 -32.906 -20.094 1 94.44 115 LYS A O 1
ATOM 942 N N . ILE A 1 116 ? 9.953 -31.828 -20.688 1 90.44 116 ILE A N 1
ATOM 943 C CA . ILE A 1 116 ? 9.445 -32.906 -21.516 1 90.44 116 ILE A CA 1
ATOM 944 C C . ILE A 1 116 ? 9.016 -32.375 -22.875 1 90.44 116 ILE A C 1
ATOM 946 O O . ILE A 1 116 ? 8.234 -31.422 -22.953 1 90.44 116 ILE A O 1
ATOM 950 N N . LYS A 1 117 ? 9.602 -32.812 -23.922 1 84.38 117 LYS A N 1
ATOM 951 C CA . LYS A 1 117 ? 9.422 -32.281 -25.266 1 84.38 117 LYS A CA 1
ATOM 952 C C . LYS A 1 117 ? 8 -32.531 -25.766 1 84.38 117 LYS A C 1
ATOM 954 O O . LYS A 1 117 ? 7.434 -31.688 -26.484 1 84.38 117 LYS A O 1
ATOM 959 N N . ASN A 1 118 ? 7.445 -33.656 -25.406 1 88.94 118 ASN A N 1
ATOM 960 C CA . ASN A 1 118 ? 6.133 -34.062 -25.922 1 88.94 118 ASN A CA 1
ATOM 961 C C . ASN A 1 118 ? 5.32 -34.781 -24.844 1 88.94 118 ASN A C 1
ATOM 963 O O . ASN A 1 118 ? 5.801 -35.75 -24.25 1 88.94 118 ASN A O 1
ATOM 967 N N . VAL A 1 119 ? 4.031 -34.219 -24.641 1 92.88 119 VAL A N 1
ATOM 968 C CA . VAL A 1 119 ? 3.215 -34.844 -23.609 1 92.88 119 VAL A CA 1
ATOM 969 C C . VAL A 1 119 ? 2.025 -35.562 -24.25 1 92.88 119 VAL A C 1
ATOM 971 O O . VAL A 1 119 ? 1.071 -35.938 -23.562 1 92.88 119 VAL A O 1
ATOM 974 N N . SER A 1 120 ? 2.125 -35.625 -25.562 1 92.88 120 SER A N 1
ATOM 975 C CA . SER A 1 120 ? 1.089 -36.375 -26.266 1 92.88 120 SER A CA 1
ATOM 976 C C . SER A 1 120 ? 1.051 -37.844 -25.781 1 92.88 120 SER A C 1
ATOM 978 O O . SER A 1 120 ? 2.096 -38.469 -25.594 1 92.88 120 SER A O 1
ATOM 980 N N . GLY A 1 121 ? -0.163 -38.344 -25.547 1 92.5 121 GLY A N 1
ATOM 981 C CA . GLY A 1 121 ? -0.322 -39.719 -25.109 1 92.5 121 GLY A CA 1
ATOM 982 C C . GLY A 1 121 ? -0.265 -39.875 -23.609 1 92.5 121 GLY A C 1
ATOM 983 O O . GLY A 1 121 ? -0.498 -40.969 -23.094 1 92.5 121 GLY A O 1
ATOM 984 N N . TYR A 1 122 ? 0.024 -38.781 -22.938 1 95.25 122 TYR A N 1
ATOM 985 C CA . TYR A 1 122 ? 0.128 -38.875 -21.484 1 95.25 122 TYR A CA 1
ATOM 986 C C . TYR A 1 122 ? -1.229 -38.656 -20.828 1 95.25 122 TYR A C 1
ATOM 988 O O . TYR A 1 122 ? -2.035 -37.844 -21.312 1 95.25 122 TYR A O 1
ATOM 996 N N . GLU A 1 123 ? -1.514 -39.406 -19.812 1 96.62 123 GLU A N 1
ATOM 997 C CA . GLU A 1 123 ? -2.564 -39.062 -18.859 1 96.62 123 GLU A CA 1
ATOM 998 C C . GLU A 1 123 ? -2.018 -38.219 -17.719 1 96.62 123 GLU A C 1
ATOM 1000 O O . GLU A 1 123 ? -1.097 -38.625 -17 1 96.62 123 GLU A O 1
ATOM 1005 N N . CYS A 1 124 ? -2.555 -37.031 -17.578 1 97.5 124 CYS A N 1
ATOM 1006 C CA . CYS A 1 124 ? -2.066 -36.125 -16.547 1 97.5 124 CYS A CA 1
ATOM 1007 C C . CYS A 1 124 ? -2.973 -36.156 -15.328 1 97.5 124 CYS A C 1
ATOM 1009 O O . CYS A 1 124 ? -4.168 -35.875 -15.43 1 97.5 124 CYS A O 1
ATOM 1011 N N . TYR A 1 125 ? -2.387 -36.469 -14.203 1 97.75 125 TYR A N 1
ATOM 1012 C CA . TYR A 1 125 ? -3.115 -36.5 -12.938 1 97.75 125 TYR A CA 1
ATOM 1013 C C . TYR A 1 125 ? -2.918 -35.188 -12.172 1 97.75 125 TYR A C 1
ATOM 1015 O O . TYR A 1 125 ? -1.785 -34.812 -11.867 1 97.75 125 TYR A O 1
ATOM 1023 N N . ILE A 1 126 ? -4.031 -34.531 -11.891 1 98.25 126 ILE A N 1
ATOM 1024 C CA . ILE A 1 126 ? -4.004 -33.281 -11.141 1 98.25 126 ILE A CA 1
ATOM 1025 C C . ILE A 1 126 ? -4.578 -33.5 -9.742 1 98.25 126 ILE A C 1
ATOM 1027 O O . ILE A 1 126 ? -5.777 -33.75 -9.586 1 98.25 126 ILE A O 1
ATOM 1031 N N . TYR A 1 127 ? -3.705 -33.438 -8.758 1 97.88 127 TYR A N 1
ATOM 1032 C CA . TYR A 1 127 ? -4.18 -33.469 -7.379 1 97.88 127 TYR A CA 1
ATOM 1033 C C . TYR A 1 127 ? -4.57 -32.062 -6.906 1 97.88 127 TYR A C 1
ATOM 1035 O O . TYR A 1 127 ? -3.727 -31.172 -6.828 1 97.88 127 TYR A O 1
ATOM 1043 N N . GLY A 1 128 ? -5.812 -31.875 -6.574 1 96.75 128 GLY A N 1
ATOM 1044 C CA . GLY A 1 128 ? -6.383 -30.562 -6.258 1 96.75 128 GLY A CA 1
ATOM 1045 C C . GLY A 1 128 ? -7.344 -30.062 -7.316 1 96.75 128 GLY A C 1
ATOM 1046 O O . GLY A 1 128 ? -7.336 -30.547 -8.453 1 96.75 128 GLY A O 1
ATOM 1047 N N . ALA A 1 129 ? -8.148 -29.031 -6.93 1 96.81 129 ALA A N 1
ATOM 1048 C CA . ALA A 1 129 ? -9.133 -28.5 -7.867 1 96.81 129 ALA A CA 1
ATOM 1049 C C . ALA A 1 129 ? -9.281 -26.984 -7.711 1 96.81 129 ALA A C 1
ATOM 1051 O O . ALA A 1 129 ? -10.312 -26.422 -8.086 1 96.81 129 ALA A O 1
ATOM 1052 N N . GLY A 1 130 ? -8.297 -26.312 -7.145 1 95.44 130 GLY A N 1
ATOM 1053 C CA . GLY A 1 130 ? -8.32 -24.875 -6.98 1 95.44 130 GLY A CA 1
ATOM 1054 C C . GLY A 1 130 ? -7.695 -24.141 -8.148 1 95.44 130 GLY A C 1
ATOM 1055 O O . GLY A 1 130 ? -7.598 -24.672 -9.25 1 95.44 130 GLY A O 1
ATOM 1056 N N . GLY A 1 131 ? -7.316 -22.875 -7.957 1 95.88 131 GLY A N 1
ATOM 1057 C CA . GLY A 1 131 ? -6.777 -22.031 -9.008 1 95.88 131 GLY A CA 1
ATOM 1058 C C . GLY A 1 131 ? -5.512 -22.578 -9.633 1 95.88 131 GLY A C 1
ATOM 1059 O O . GLY A 1 131 ? -5.348 -22.547 -10.852 1 95.88 131 GLY A O 1
ATOM 1060 N N . ALA A 1 132 ? -4.637 -23.078 -8.797 1 96.69 132 ALA A N 1
ATOM 1061 C CA . ALA A 1 132 ? -3.398 -23.656 -9.297 1 96.69 132 ALA A CA 1
ATOM 1062 C C . ALA A 1 132 ? -3.68 -24.906 -10.125 1 96.69 132 ALA A C 1
ATOM 1064 O O . ALA A 1 132 ? -3.021 -25.141 -11.141 1 96.69 132 ALA A O 1
ATOM 1065 N N . ALA A 1 133 ? -4.637 -25.688 -9.68 1 98.06 133 ALA A N 1
ATOM 1066 C CA . ALA A 1 133 ? -5.043 -26.875 -10.414 1 98.06 133 ALA A CA 1
ATOM 1067 C C . ALA A 1 133 ? -5.602 -26.516 -11.789 1 98.06 133 ALA A C 1
ATOM 1069 O O . ALA A 1 133 ? -5.262 -27.156 -12.797 1 98.06 133 ALA A O 1
ATOM 1070 N N . LYS A 1 134 ? -6.445 -25.516 -11.773 1 98.56 134 LYS A N 1
ATOM 1071 C CA . LYS A 1 134 ? -7.008 -25.047 -13.039 1 98.56 134 LYS A CA 1
ATOM 1072 C C . LYS A 1 134 ? -5.906 -24.641 -14.016 1 98.56 134 LYS A C 1
ATOM 1074 O O . LYS A 1 134 ? -5.922 -25.047 -15.18 1 98.56 134 LYS A O 1
ATOM 1079 N N . ALA A 1 135 ? -4.992 -23.859 -13.539 1 98.5 135 ALA A N 1
ATOM 1080 C CA . ALA A 1 135 ? -3.877 -23.391 -14.352 1 98.5 135 ALA A CA 1
ATOM 1081 C C . ALA A 1 135 ? -3.082 -24.547 -14.922 1 98.5 135 ALA A C 1
ATOM 1083 O O . ALA A 1 135 ? -2.793 -24.594 -16.125 1 98.5 135 ALA A O 1
ATOM 1084 N N . ALA A 1 136 ? -2.77 -25.5 -14.078 1 98.56 136 ALA A N 1
ATOM 1085 C CA . ALA A 1 136 ? -1.985 -26.656 -14.492 1 98.56 136 ALA A CA 1
ATOM 1086 C C . ALA A 1 136 ? -2.76 -27.516 -15.492 1 98.56 136 ALA A C 1
ATOM 1088 O O . ALA A 1 136 ? -2.201 -27.969 -16.5 1 98.56 136 ALA A O 1
ATOM 1089 N N . ALA A 1 137 ? -4.035 -27.766 -15.25 1 98.62 137 ALA A N 1
ATOM 1090 C CA . ALA A 1 137 ? -4.871 -28.594 -16.109 1 98.62 137 ALA A CA 1
ATOM 1091 C C . ALA A 1 137 ? -4.977 -28 -17.516 1 98.62 137 ALA A C 1
ATOM 1093 O O . ALA A 1 137 ? -4.809 -28.719 -18.5 1 98.62 137 ALA A O 1
ATOM 1094 N N . PHE A 1 138 ? -5.203 -26.75 -17.578 1 98.62 138 PHE A N 1
ATOM 1095 C CA . PHE A 1 138 ? -5.316 -26.109 -18.875 1 98.62 138 PHE A CA 1
ATOM 1096 C C . PHE A 1 138 ? -3.975 -26.094 -19.609 1 98.62 138 PHE A C 1
ATOM 1098 O O . PHE A 1 138 ? -3.908 -26.328 -20.812 1 98.62 138 PHE A O 1
ATOM 1105 N N . ALA A 1 139 ? -2.891 -25.734 -18.875 1 98.19 139 ALA A N 1
ATOM 1106 C CA . ALA A 1 139 ? -1.558 -25.719 -19.484 1 98.19 139 ALA A CA 1
ATOM 1107 C C . ALA A 1 139 ? -1.215 -27.078 -20.094 1 98.19 139 ALA A C 1
ATOM 1109 O O . ALA A 1 139 ? -0.806 -27.141 -21.25 1 98.19 139 ALA A O 1
ATOM 1110 N N . LEU A 1 140 ? -1.447 -28.156 -19.344 1 98.12 140 LEU A N 1
ATOM 1111 C CA . LEU A 1 140 ? -1.092 -29.5 -19.797 1 98.12 140 LEU A CA 1
ATOM 1112 C C . LEU A 1 140 ? -2.006 -29.953 -20.922 1 98.12 140 LEU A C 1
ATOM 1114 O O . LEU A 1 140 ? -1.562 -30.641 -21.844 1 98.12 140 LEU A O 1
ATOM 1118 N N . SER A 1 141 ? -3.297 -29.609 -20.859 1 97.94 141 SER A N 1
ATOM 1119 C CA . SER A 1 141 ? -4.219 -29.906 -21.953 1 97.94 141 SER A CA 1
ATOM 1120 C C . SER A 1 141 ? -3.766 -29.25 -23.25 1 97.94 141 SER A C 1
ATOM 1122 O O . SER A 1 141 ? -3.742 -29.891 -24.297 1 97.94 141 SER A O 1
ATOM 1124 N N . GLU A 1 142 ? -3.408 -28.016 -23.141 1 96.81 142 GLU A N 1
ATOM 1125 C CA . GLU A 1 142 ? -3.006 -27.266 -24.328 1 96.81 142 GLU A CA 1
ATOM 1126 C C . GLU A 1 142 ? -1.674 -27.766 -24.875 1 96.81 142 GLU A C 1
ATOM 1128 O O . GLU A 1 142 ? -1.417 -27.688 -26.078 1 96.81 142 GLU A O 1
ATOM 1133 N N . LEU A 1 143 ? -0.835 -28.25 -23.969 1 97.12 143 LEU A N 1
ATOM 1134 C CA . LEU A 1 143 ? 0.436 -28.828 -24.391 1 97.12 143 LEU A CA 1
ATOM 1135 C C . LEU A 1 143 ? 0.221 -30.172 -25.078 1 97.12 143 LEU A C 1
ATOM 1137 O O . LEU A 1 143 ? 1.119 -30.688 -25.75 1 97.12 143 LEU A O 1
ATOM 1141 N N . GLY A 1 144 ? -0.998 -30.859 -24.812 1 96.44 144 GLY A N 1
ATOM 1142 C CA . GLY A 1 144 ? -1.305 -32.031 -25.625 1 96.44 144 GLY A CA 1
ATOM 1143 C C . GLY A 1 144 ? -1.595 -33.25 -24.812 1 96.44 144 GLY A C 1
ATOM 1144 O O . GLY A 1 144 ? -1.715 -34.344 -25.359 1 96.44 144 GLY A O 1
ATOM 1145 N N . CYS A 1 145 ? -1.726 -33.156 -23.516 1 96.75 145 CYS A N 1
ATOM 1146 C CA . CYS A 1 145 ? -2.082 -34.312 -22.703 1 96.75 145 CYS A CA 1
ATOM 1147 C C . CYS A 1 145 ? -3.359 -34.969 -23.219 1 96.75 145 CYS A C 1
ATOM 1149 O O . CYS A 1 145 ? -4.336 -34.281 -23.531 1 96.75 145 CYS A O 1
ATOM 1151 N N . SER A 1 146 ? -3.318 -36.281 -23.266 1 96.62 146 SER A N 1
ATOM 1152 C CA . SER A 1 146 ? -4.438 -37.031 -23.859 1 96.62 146 SER A CA 1
ATOM 1153 C C . SER A 1 146 ? -5.668 -36.969 -22.969 1 96.62 146 SER A C 1
ATOM 1155 O O . SER A 1 146 ? -6.801 -36.969 -23.453 1 96.62 146 SER A O 1
ATOM 1157 N N . SER A 1 147 ? -5.422 -37 -21.703 1 97.19 147 SER A N 1
ATOM 1158 C CA . SER A 1 147 ? -6.512 -36.906 -20.734 1 97.19 147 SER A CA 1
ATOM 1159 C C . SER A 1 147 ? -6.039 -36.281 -19.438 1 97.19 147 SER A C 1
ATOM 1161 O O . SER A 1 147 ? -4.852 -36.312 -19.109 1 97.19 147 SER A O 1
ATOM 1163 N N . ILE A 1 148 ? -7 -35.594 -18.812 1 98.25 148 ILE A N 1
ATOM 1164 C CA . ILE A 1 148 ? -6.77 -35 -17.516 1 98.25 148 ILE A CA 1
ATOM 1165 C C . ILE A 1 148 ? -7.59 -35.719 -16.453 1 98.25 148 ILE A C 1
ATOM 1167 O O . ILE A 1 148 ? -8.82 -35.812 -16.547 1 98.25 148 ILE A O 1
ATOM 1171 N N . SER A 1 149 ? -6.926 -36.312 -15.469 1 98 149 SER A N 1
ATOM 1172 C CA . SER A 1 149 ? -7.594 -36.969 -14.344 1 98 149 SER A CA 1
ATOM 1173 C C . SER A 1 149 ? -7.48 -36.125 -13.07 1 98 149 SER A C 1
ATOM 1175 O O . SER A 1 149 ? -6.379 -35.906 -12.57 1 98 149 SER A O 1
ATOM 1177 N N . ILE A 1 150 ? -8.625 -35.719 -12.555 1 98.25 150 ILE A N 1
ATOM 1178 C CA . ILE A 1 150 ? -8.648 -34.812 -11.391 1 98.25 150 ILE A CA 1
ATOM 1179 C C . ILE A 1 150 ? -8.875 -35.656 -10.125 1 98.25 150 ILE A C 1
ATOM 1181 O O . ILE A 1 150 ? -9.82 -36.438 -10.047 1 98.25 150 ILE A O 1
ATOM 1185 N N . VAL A 1 151 ? -7.934 -35.531 -9.195 1 97 151 VAL A N 1
ATOM 1186 C CA . VAL A 1 151 ? -8.031 -36.156 -7.883 1 97 151 VAL A CA 1
ATOM 1187 C C . VAL A 1 151 ? -8.211 -35.094 -6.805 1 97 151 VAL A C 1
ATOM 1189 O O . VAL A 1 151 ? -7.297 -34.312 -6.547 1 97 151 VAL A O 1
ATOM 1192 N N . ASN A 1 152 ? -9.328 -35 -6.188 1 94.69 152 ASN A N 1
ATOM 1193 C CA . ASN A 1 152 ? -9.609 -34 -5.188 1 94.69 152 ASN A CA 1
ATOM 1194 C C . ASN A 1 152 ? -10.539 -34.5 -4.098 1 94.69 152 ASN A C 1
ATOM 1196 O O . ASN A 1 152 ? -11.43 -35.312 -4.371 1 94.69 152 ASN A O 1
ATOM 1200 N N . ARG A 1 153 ? -10.398 -34.094 -2.826 1 88.12 153 ARG A N 1
ATOM 1201 C CA . ARG A 1 153 ? -11.172 -34.5 -1.662 1 88.12 153 ARG A CA 1
ATOM 1202 C C . ARG A 1 153 ? -12.641 -34.125 -1.803 1 88.12 153 ARG A C 1
ATOM 1204 O O . ARG A 1 153 ? -13.523 -34.938 -1.489 1 88.12 153 ARG A O 1
ATOM 1211 N N . THR A 1 154 ? -12.836 -32.812 -2.248 1 89.5 154 THR A N 1
ATOM 1212 C CA . THR A 1 154 ? -14.203 -32.344 -2.453 1 89.5 154 THR A CA 1
ATOM 1213 C C . THR A 1 154 ? -14.688 -32.688 -3.865 1 89.5 154 THR A C 1
ATOM 1215 O O . THR A 1 154 ? -14.273 -32.031 -4.828 1 89.5 154 THR A O 1
ATOM 1218 N N . LYS A 1 155 ? -15.602 -33.469 -3.994 1 92.81 155 LYS A N 1
ATOM 1219 C CA . LYS A 1 155 ? -16.031 -34 -5.285 1 92.81 155 LYS A CA 1
ATOM 1220 C C . LYS A 1 155 ? -16.672 -32.906 -6.141 1 92.81 155 LYS A C 1
ATOM 1222 O O . LYS A 1 155 ? -16.469 -32.875 -7.359 1 92.81 155 LYS A O 1
ATOM 1227 N N . SER A 1 156 ? -17.375 -32.031 -5.465 1 95.12 156 SER A N 1
ATOM 1228 C CA . SER A 1 156 ? -18.047 -31 -6.227 1 95.12 156 SER A CA 1
ATOM 1229 C C . SER A 1 156 ? -17.047 -30.109 -6.953 1 95.12 156 SER A C 1
ATOM 1231 O O . SER A 1 156 ? -17.281 -29.703 -8.094 1 95.12 156 SER A O 1
ATOM 1233 N N . ARG A 1 157 ? -15.961 -29.859 -6.344 1 94.25 157 ARG A N 1
ATOM 1234 C CA . ARG A 1 157 ? -14.922 -29.031 -6.949 1 94.25 157 ARG A CA 1
ATOM 1235 C C . ARG A 1 157 ? -14.25 -29.766 -8.109 1 94.25 157 ARG A C 1
ATOM 1237 O O . ARG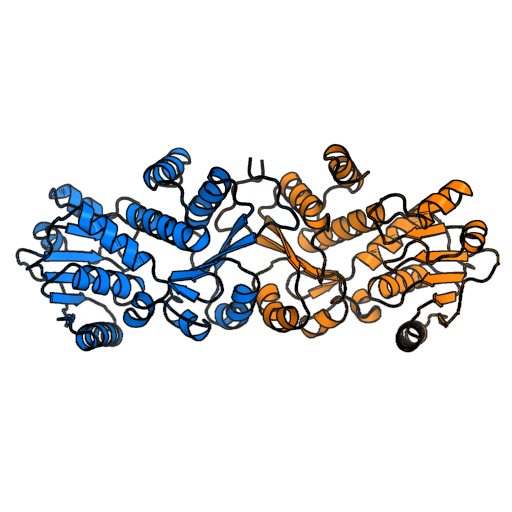 A 1 157 ? -13.898 -29.156 -9.117 1 94.25 157 ARG A O 1
ATOM 1244 N N . ALA A 1 158 ? -14.039 -30.984 -7.91 1 97.12 158 ALA A N 1
ATOM 1245 C CA . ALA A 1 158 ? -13.461 -31.797 -8.969 1 97.12 158 ALA A CA 1
ATOM 1246 C C . ALA A 1 158 ? -14.375 -31.844 -10.188 1 97.12 158 ALA A C 1
ATOM 1248 O O . ALA A 1 158 ? -13.914 -31.75 -11.328 1 97.12 158 ALA A O 1
ATOM 1249 N N . TYR A 1 159 ? -15.633 -32 -9.891 1 97.5 159 TYR A N 1
ATOM 1250 C CA . TYR A 1 159 ? -16.625 -32.031 -10.961 1 97.5 159 TYR A CA 1
ATOM 1251 C C . TYR A 1 159 ? -16.641 -30.734 -11.734 1 97.5 159 TYR A C 1
ATOM 1253 O O . TYR A 1 159 ? -16.688 -30.734 -12.969 1 97.5 159 TYR A O 1
ATOM 1261 N N . GLU A 1 160 ? -16.594 -29.656 -11.055 1 97.62 160 GLU A N 1
ATOM 1262 C CA . GLU A 1 160 ? -16.609 -28.344 -11.68 1 97.62 160 GLU A CA 1
ATOM 1263 C C . GLU A 1 160 ? -15.391 -28.156 -12.586 1 97.62 160 GLU A C 1
ATOM 1265 O O . GLU A 1 160 ? -15.516 -27.625 -13.695 1 97.62 160 GLU A O 1
ATOM 1270 N N . LEU A 1 161 ? -14.266 -28.547 -12.125 1 98.06 161 LEU A N 1
ATOM 1271 C CA . LEU A 1 161 ? -13.047 -28.422 -12.93 1 98.06 161 LEU A CA 1
ATOM 1272 C C . LEU A 1 161 ? -13.102 -29.328 -14.148 1 98.06 161 LEU A C 1
ATOM 1274 O O . LEU A 1 161 ? -12.742 -28.922 -15.25 1 98.06 161 LEU A O 1
ATOM 1278 N N . ALA A 1 162 ? -13.539 -30.562 -13.961 1 98.5 162 ALA A N 1
ATOM 1279 C CA . ALA A 1 162 ? -13.664 -31.484 -15.086 1 98.5 162 ALA A CA 1
ATOM 1280 C C . ALA A 1 162 ? -14.633 -30.938 -16.141 1 98.5 162 ALA A C 1
ATOM 1282 O O . ALA A 1 162 ? -14.352 -31 -17.328 1 98.5 162 ALA A O 1
ATOM 1283 N N . GLU A 1 163 ? -15.742 -30.453 -15.656 1 98.38 163 GLU A N 1
ATOM 1284 C CA . GLU A 1 163 ? -16.734 -29.875 -16.562 1 98.38 163 GLU A CA 1
ATOM 1285 C C . GLU A 1 163 ? -16.172 -28.672 -17.312 1 98.38 163 GLU A C 1
ATOM 1287 O O . GLU A 1 163 ? -16.406 -28.516 -18.516 1 98.38 163 GLU A O 1
ATOM 1292 N N . LEU A 1 164 ? -15.492 -27.859 -16.641 1 98.25 164 LEU A N 1
ATOM 1293 C CA . LEU A 1 164 ? -14.875 -26.688 -17.234 1 98.25 164 LEU A CA 1
ATOM 1294 C C . LEU A 1 164 ? -13.93 -27.094 -18.359 1 98.25 164 LEU A C 1
ATOM 1296 O O . LEU A 1 164 ? -13.953 -26.5 -19.453 1 98.25 164 LEU A O 1
ATOM 1300 N N . LEU A 1 165 ? -13.133 -28.078 -18.141 1 98.62 165 LEU A N 1
ATOM 1301 C CA . LEU A 1 165 ? -12.188 -28.562 -19.125 1 98.62 165 LEU A CA 1
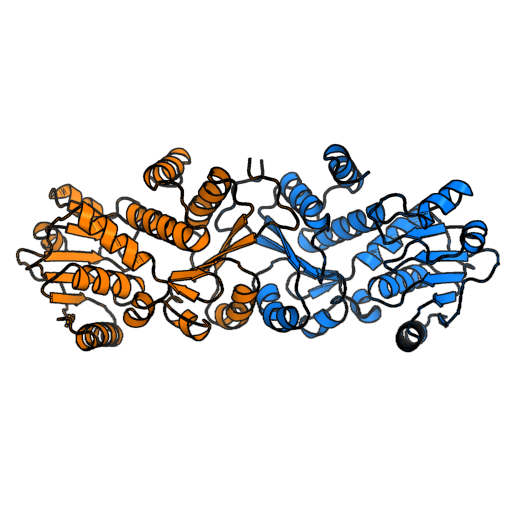ATOM 1302 C C . LEU A 1 165 ? -12.922 -29.188 -20.312 1 98.62 165 LEU A C 1
ATOM 1304 O O . LEU A 1 165 ? -12.594 -28.906 -21.469 1 98.62 165 LEU A O 1
ATOM 1308 N N . ASN A 1 166 ? -13.898 -29.969 -20 1 98.62 166 ASN A N 1
ATOM 1309 C CA . ASN A 1 166 ? -14.656 -30.641 -21.062 1 98.62 166 ASN A CA 1
ATOM 1310 C C . ASN A 1 166 ? -15.391 -29.625 -21.938 1 98.62 166 ASN A C 1
ATOM 1312 O O . ASN A 1 166 ? -15.453 -29.781 -23.156 1 98.62 166 ASN A O 1
ATOM 1316 N N . LYS A 1 167 ? -15.914 -28.641 -21.328 1 98.06 167 LYS A N 1
ATOM 1317 C CA . LYS A 1 167 ? -16.609 -27.578 -22.062 1 98.06 167 LYS A CA 1
ATOM 1318 C C . LYS A 1 167 ? -15.656 -26.844 -23.016 1 98.06 167 LYS A C 1
ATOM 1320 O O . LYS A 1 167 ? -16.078 -26.266 -24 1 98.06 167 LYS A O 1
ATOM 1325 N N . ASN A 1 168 ? -14.43 -26.891 -22.688 1 97.88 168 ASN A N 1
ATOM 1326 C CA . ASN A 1 168 ? -13.43 -26.234 -23.516 1 97.88 168 ASN A CA 1
ATOM 1327 C C . ASN A 1 168 ? -12.781 -27.203 -24.5 1 97.88 168 ASN A C 1
ATOM 1329 O O . ASN A 1 168 ? -11.75 -26.906 -25.094 1 97.88 168 ASN A O 1
ATOM 1333 N N . GLY A 1 169 ? -13.258 -28.422 -24.578 1 97.56 169 GLY A N 1
ATOM 1334 C CA . GLY A 1 169 ? -12.859 -29.375 -25.609 1 97.56 169 GLY A CA 1
ATOM 1335 C C . GLY A 1 169 ? -11.789 -30.344 -25.141 1 97.56 169 GLY A C 1
ATOM 1336 O O . GLY A 1 169 ? -11.18 -31.031 -25.953 1 97.56 169 GLY A O 1
ATOM 1337 N N . TYR A 1 170 ? -11.555 -30.391 -23.875 1 98.19 170 TYR A N 1
ATOM 1338 C CA . TYR A 1 170 ? -10.531 -31.297 -23.359 1 98.19 170 TYR A CA 1
ATOM 1339 C C . TYR A 1 170 ? -11.172 -32.531 -22.734 1 98.19 170 TYR A C 1
ATOM 1341 O O . TYR A 1 170 ? -12.375 -32.562 -22.469 1 98.19 170 TYR A O 1
ATOM 1349 N N . ASN A 1 171 ? -10.398 -33.594 -22.625 1 98.31 171 ASN A N 1
ATOM 1350 C CA . ASN A 1 171 ? -10.844 -34.844 -22.016 1 98.31 171 ASN A CA 1
ATOM 1351 C C . ASN A 1 171 ? -10.484 -34.938 -20.547 1 98.31 171 ASN A C 1
ATOM 1353 O O . ASN A 1 171 ? -9.367 -35.344 -20.188 1 98.31 171 ASN A O 1
ATOM 1357 N N . ALA A 1 172 ? -11.492 -34.594 -19.703 1 98.56 172 ALA A N 1
ATOM 1358 C CA . ALA A 1 172 ? -11.227 -34.562 -18.266 1 98.56 172 ALA A CA 1
ATOM 1359 C C . ALA A 1 172 ? -12.18 -35.469 -17.516 1 98.56 172 ALA A C 1
ATOM 1361 O O . ALA A 1 172 ? -13.359 -35.594 -17.875 1 98.56 172 ALA A O 1
ATOM 1362 N N . SER A 1 173 ? -11.688 -36.188 -16.516 1 98 173 SER A N 1
ATOM 1363 C CA . SER A 1 173 ? -12.477 -37.062 -15.664 1 98 173 SER A CA 1
ATOM 1364 C C . SER A 1 173 ? -12.016 -36.969 -14.211 1 98 173 SER A C 1
ATOM 1366 O O . SER A 1 173 ? -11 -36.344 -13.906 1 98 173 SER A O 1
ATOM 1368 N N . ILE A 1 174 ? -12.852 -37.5 -13.344 1 97.75 174 ILE A N 1
ATOM 1369 C CA . ILE A 1 174 ? -12.539 -37.562 -11.922 1 97.75 174 ILE A CA 1
ATOM 1370 C C . ILE A 1 174 ? -12.055 -38.938 -11.539 1 97.75 174 ILE A C 1
ATOM 1372 O O . ILE A 1 174 ? -12.625 -39.938 -11.984 1 97.75 174 ILE A O 1
ATOM 1376 N N . LYS A 1 175 ? -10.938 -38.969 -10.844 1 96.19 175 LYS A N 1
ATOM 1377 C CA . LYS A 1 175 ? -10.406 -40.25 -10.344 1 96.19 175 LYS A CA 1
ATOM 1378 C C . LYS A 1 175 ? -10.195 -40.188 -8.828 1 96.19 175 LYS A C 1
ATOM 1380 O O . LYS A 1 175 ? -10.062 -39.125 -8.258 1 96.19 175 LYS A O 1
ATOM 1385 N N . GLU A 1 176 ? -10.219 -41.344 -8.188 1 92.81 176 GLU A N 1
ATOM 1386 C CA . GLU A 1 176 ? -9.938 -41.406 -6.758 1 92.81 176 GLU A CA 1
ATOM 1387 C C . GLU A 1 176 ? -8.445 -41.281 -6.48 1 92.81 176 GLU A C 1
ATOM 1389 O O . GLU A 1 176 ? -8.039 -40.656 -5.492 1 92.81 176 GLU A O 1
ATOM 1394 N N . ASN A 1 177 ? -7.711 -41.875 -7.281 1 91.56 177 ASN A N 1
ATOM 1395 C CA . ASN A 1 177 ? -6.254 -41.844 -7.207 1 91.56 177 ASN A CA 1
ATOM 1396 C C . ASN A 1 177 ? -5.621 -42.188 -8.555 1 91.56 177 ASN A C 1
ATOM 1398 O O . ASN A 1 177 ? -6.324 -42.562 -9.5 1 91.56 177 ASN A O 1
ATOM 1402 N N . CYS A 1 178 ? -4.297 -41.969 -8.578 1 90.12 178 CYS A N 1
ATOM 1403 C CA . CYS A 1 178 ? -3.592 -42.344 -9.805 1 90.12 178 CYS A CA 1
ATOM 1404 C C . CYS A 1 178 ? -3.625 -43.844 -10.008 1 90.12 178 CYS A C 1
ATOM 1406 O O . CYS A 1 178 ? -3.561 -44.625 -9.039 1 90.12 178 CYS A O 1
ATOM 1408 N N . ASN A 1 179 ? -3.748 -44.188 -11.289 1 84.38 179 ASN A N 1
ATOM 1409 C CA . ASN A 1 179 ? -3.639 -45.594 -11.656 1 84.38 179 ASN A CA 1
ATOM 1410 C C . ASN A 1 179 ? -2.207 -45.969 -12.039 1 84.38 179 ASN A C 1
ATOM 1412 O O . ASN A 1 179 ? -1.449 -45.125 -12.516 1 84.38 179 ASN A O 1
ATOM 1416 N N . ILE A 1 180 ? -1.893 -47.188 -11.609 1 82.19 180 ILE A N 1
ATOM 1417 C CA . ILE A 1 180 ? -0.545 -47.625 -11.922 1 82.19 180 ILE A CA 1
ATOM 1418 C C . ILE A 1 180 ? -0.457 -48 -13.398 1 82.19 180 ILE A C 1
ATOM 1420 O O . ILE A 1 180 ? -0.851 -49.125 -13.789 1 82.19 180 ILE A O 1
ATOM 1424 N N . THR A 1 181 ? -0.165 -47 -14.109 1 82.81 181 THR A N 1
ATOM 1425 C CA . THR A 1 181 ? 0.037 -47.188 -15.547 1 82.81 181 THR A CA 1
ATOM 1426 C C . THR A 1 181 ? 1.262 -46.406 -16.016 1 82.81 181 THR A C 1
ATOM 1428 O O . THR A 1 181 ? 1.861 -45.656 -15.242 1 82.81 181 THR A O 1
ATOM 1431 N N . ASN A 1 182 ? 1.656 -46.656 -17.297 1 86.12 182 ASN A N 1
ATOM 1432 C CA . ASN A 1 182 ? 2.762 -45.906 -17.875 1 86.12 182 ASN A CA 1
ATOM 1433 C C . ASN A 1 182 ? 2.277 -44.625 -18.531 1 86.12 182 ASN A C 1
ATOM 1435 O O . ASN A 1 182 ? 1.073 -44.375 -18.625 1 86.12 182 ASN A O 1
ATOM 1439 N N . ASN A 1 183 ? 3.176 -43.719 -18.812 1 90.44 183 ASN A N 1
ATOM 1440 C CA . ASN A 1 183 ? 2.93 -42.469 -19.516 1 90.44 183 ASN A CA 1
ATOM 1441 C C . ASN A 1 183 ? 2.016 -41.531 -18.719 1 90.44 183 ASN A C 1
ATOM 1443 O O . ASN A 1 183 ? 0.996 -41.062 -19.234 1 90.44 183 ASN A O 1
ATOM 1447 N N . ILE A 1 184 ? 2.383 -41.344 -17.5 1 95.19 184 ILE A N 1
ATOM 1448 C CA . ILE A 1 184 ? 1.576 -40.438 -16.688 1 95.19 184 ILE A CA 1
ATOM 1449 C C . ILE A 1 184 ? 2.43 -39.25 -16.25 1 95.19 184 ILE A C 1
ATOM 1451 O O . ILE A 1 184 ? 3.65 -39.375 -16.125 1 95.19 184 ILE A O 1
ATOM 1455 N N . LEU A 1 185 ? 1.813 -38.125 -16.156 1 97.06 185 LEU A N 1
ATOM 1456 C CA . LEU A 1 185 ? 2.332 -36.938 -15.5 1 97.06 185 LEU A CA 1
ATOM 1457 C C . LEU A 1 185 ? 1.521 -36.594 -14.258 1 97.06 185 LEU A C 1
ATOM 1459 O O . LEU A 1 185 ? 0.302 -36.781 -14.234 1 97.06 185 LEU A O 1
ATOM 1463 N N . ILE A 1 186 ? 2.246 -36.094 -13.234 1 97.69 186 ILE A N 1
ATOM 1464 C CA . ILE A 1 186 ? 1.552 -35.844 -11.977 1 97.69 186 ILE A CA 1
ATOM 1465 C C . ILE A 1 186 ? 1.782 -34.406 -11.531 1 97.69 186 ILE A C 1
ATOM 1467 O O . ILE A 1 186 ? 2.914 -33.906 -11.547 1 97.69 186 ILE A O 1
ATOM 1471 N N . VAL A 1 187 ? 0.701 -33.75 -11.172 1 98.31 187 VAL A N 1
ATOM 1472 C CA . VAL A 1 187 ? 0.765 -32.438 -10.586 1 98.31 187 VAL A CA 1
ATOM 1473 C C . VAL A 1 187 ? 0.174 -32.469 -9.18 1 98.31 187 VAL A C 1
ATOM 1475 O O . VAL A 1 187 ? -0.945 -32.938 -8.977 1 98.31 187 VAL A O 1
ATOM 1478 N N . ASN A 1 188 ? 0.933 -32 -8.25 1 98.31 188 ASN A N 1
ATOM 1479 C CA . ASN A 1 188 ? 0.368 -31.734 -6.934 1 98.31 188 ASN A CA 1
ATOM 1480 C C . ASN A 1 188 ? 0.086 -30.25 -6.738 1 98.31 188 ASN A C 1
ATOM 1482 O O . ASN A 1 188 ? 1.014 -29.453 -6.598 1 98.31 188 ASN A O 1
ATOM 1486 N N . SER A 1 189 ? -1.133 -29.891 -6.719 1 97.06 189 SER A N 1
ATOM 1487 C CA . SER A 1 189 ? -1.543 -28.5 -6.484 1 97.06 189 SER A CA 1
ATOM 1488 C C . SER A 1 189 ? -2.26 -28.359 -5.145 1 97.06 189 SER A C 1
ATOM 1490 O O . SER A 1 189 ? -3.055 -27.438 -4.953 1 97.06 189 SER A O 1
ATOM 1492 N N . THR A 1 190 ? -2.082 -29.344 -4.23 1 95.06 190 THR A N 1
ATOM 1493 C CA . THR A 1 190 ? -2.588 -29.281 -2.863 1 95.06 190 THR A CA 1
ATOM 1494 C C . THR A 1 190 ? -1.489 -28.844 -1.9 1 95.06 190 THR A C 1
ATOM 1496 O O . THR A 1 190 ? -0.305 -28.875 -2.24 1 95.06 190 THR A O 1
ATOM 1499 N N . PRO A 1 191 ? -1.941 -28.406 -0.699 1 91.06 191 PRO A N 1
ATOM 1500 C CA . PRO A 1 191 ? -0.916 -28.047 0.283 1 91.06 191 PRO A CA 1
ATOM 1501 C C . PRO A 1 191 ? -0.196 -29.266 0.86 1 91.06 191 PRO A C 1
ATOM 1503 O O . PRO A 1 191 ? 0.834 -29.109 1.522 1 91.06 191 PRO A O 1
ATOM 1506 N N . ASN A 1 192 ? -0.677 -30.438 0.634 1 92.88 192 ASN A N 1
ATOM 1507 C CA . ASN A 1 192 ? -0.112 -31.672 1.177 1 92.88 192 ASN A CA 1
ATOM 1508 C C . ASN A 1 192 ? 0.773 -32.375 0.156 1 92.88 192 ASN A C 1
ATOM 1510 O O . ASN A 1 192 ? 0.272 -33.062 -0.743 1 92.88 192 ASN A O 1
ATOM 1514 N N . SER A 1 193 ? 2.02 -32.406 0.414 1 92.5 193 SER A N 1
ATOM 1515 C CA . SER A 1 193 ? 2.977 -32.969 -0.544 1 92.5 193 SER A CA 1
ATOM 1516 C C . SER A 1 193 ? 3.02 -34.5 -0.479 1 92.5 193 SER A C 1
ATOM 1518 O O . SER A 1 193 ? 3.695 -35.125 -1.287 1 92.5 193 SER A O 1
ATOM 1520 N N . SER A 1 194 ? 2.338 -35.094 0.455 1 93.25 194 SER A N 1
ATOM 1521 C CA . SER A 1 194 ? 2.336 -36.531 0.61 1 93.25 194 SER A CA 1
ATOM 1522 C C . SER A 1 194 ? 1.087 -37.156 -0.007 1 93.25 194 SER A C 1
ATOM 1524 O O . SER A 1 194 ? 0.863 -38.375 0.112 1 93.25 194 SER A O 1
ATOM 1526 N N . VAL A 1 195 ? 0.354 -36.312 -0.633 1 94.19 195 VAL A N 1
ATOM 1527 C CA . VAL A 1 195 ? -0.945 -36.781 -1.126 1 94.19 195 VAL A CA 1
ATOM 1528 C C . VAL A 1 195 ? -0.751 -37.75 -2.271 1 94.19 195 VAL A C 1
ATOM 1530 O O . VAL A 1 195 ? -1.589 -38.625 -2.49 1 94.19 195 VAL A O 1
ATOM 1533 N N . VAL A 1 196 ? 0.333 -37.719 -3.059 1 95.75 196 VAL A N 1
ATOM 1534 C CA . VAL A 1 196 ? 0.593 -38.562 -4.227 1 95.75 196 VAL A CA 1
ATOM 1535 C C . VAL A 1 196 ? 1.248 -39.875 -3.785 1 95.75 196 VAL A C 1
ATOM 1537 O O . VAL A 1 196 ? 2.326 -39.844 -3.188 1 95.75 196 VAL A O 1
ATOM 1540 N N . PRO A 1 197 ? 0.66 -40.969 -4.09 1 94.31 197 PRO A N 1
ATOM 1541 C CA . PRO A 1 197 ? 1.276 -42.25 -3.723 1 94.31 197 PRO A CA 1
ATOM 1542 C C . PRO A 1 197 ? 2.633 -42.469 -4.391 1 94.31 197 PRO A C 1
ATOM 1544 O O . PRO A 1 197 ? 2.811 -42.125 -5.562 1 94.31 197 PRO A O 1
ATOM 1547 N N . GLU A 1 198 ? 3.506 -43.062 -3.625 1 94.75 198 GLU A N 1
ATOM 1548 C CA . GLU A 1 198 ? 4.859 -43.312 -4.113 1 94.75 198 GLU A CA 1
ATOM 1549 C C . GLU A 1 198 ? 4.848 -44.156 -5.379 1 94.75 198 GLU A C 1
ATOM 1551 O O . GLU A 1 198 ? 5.648 -43.938 -6.289 1 94.75 198 GLU A O 1
ATOM 1556 N N . ASP A 1 199 ? 3.955 -45.125 -5.43 1 93.5 199 ASP A N 1
ATOM 1557 C CA . ASP A 1 199 ? 3.875 -46.031 -6.574 1 93.5 199 ASP A CA 1
ATOM 1558 C C . ASP A 1 199 ? 3.525 -45.25 -7.848 1 93.5 199 ASP A C 1
ATOM 1560 O O . ASP A 1 199 ? 3.973 -45.625 -8.938 1 93.5 199 ASP A O 1
ATOM 1564 N N . CYS A 1 200 ? 2.744 -44.219 -7.742 1 94.44 200 CYS A N 1
ATOM 1565 C CA . CYS A 1 200 ? 2.395 -43.406 -8.883 1 94.44 200 CYS A CA 1
ATOM 1566 C C . CYS A 1 200 ? 3.598 -42.594 -9.359 1 94.44 200 CYS A C 1
ATOM 1568 O O . CYS A 1 200 ? 3.793 -42.406 -10.562 1 94.44 200 CYS A O 1
ATOM 1570 N N . VAL A 1 201 ? 4.375 -42.156 -8.422 1 95.88 201 VAL A N 1
ATOM 1571 C CA . VAL A 1 201 ? 5.578 -41.375 -8.758 1 95.88 201 VAL A CA 1
ATOM 1572 C C . VAL A 1 201 ? 6.535 -42.25 -9.562 1 95.88 201 VAL A C 1
ATOM 1574 O O . VAL A 1 201 ? 7.047 -41.844 -10.602 1 95.88 201 VAL A O 1
ATOM 1577 N N . LYS A 1 202 ? 6.621 -43.531 -9.148 1 93.81 202 LYS A N 1
ATOM 1578 C CA . LYS A 1 202 ? 7.543 -44.469 -9.758 1 93.81 202 LYS A CA 1
ATOM 1579 C C . LYS A 1 202 ? 7.211 -44.688 -11.234 1 93.81 202 LYS A C 1
ATOM 1581 O O . LYS A 1 202 ? 8.109 -44.938 -12.047 1 93.81 202 LYS A O 1
ATOM 1586 N N . LYS A 1 203 ? 6.004 -44.562 -11.539 1 93.31 203 LYS A N 1
ATOM 1587 C CA . LYS A 1 203 ? 5.555 -44.875 -12.891 1 93.31 203 LYS A CA 1
ATOM 1588 C C . LYS A 1 203 ? 5.371 -43.625 -13.719 1 93.31 203 LYS A C 1
ATOM 1590 O O . LYS A 1 203 ? 5.023 -43.688 -14.898 1 93.31 203 LYS A O 1
ATOM 1595 N N . SER A 1 204 ? 5.625 -42.469 -13.18 1 95.75 204 SER A N 1
ATOM 1596 C CA . SER A 1 204 ? 5.43 -41.188 -13.875 1 95.75 204 SER A CA 1
ATOM 1597 C C . SER A 1 204 ? 6.691 -40.781 -14.625 1 95.75 204 SER A C 1
ATOM 1599 O O . SER A 1 204 ? 7.789 -41.25 -14.32 1 95.75 204 SER A O 1
ATOM 1601 N N . ASP A 1 205 ? 6.504 -39.938 -15.633 1 95.88 205 ASP A N 1
ATOM 1602 C CA . ASP A 1 205 ? 7.645 -39.406 -16.391 1 95.88 205 ASP A CA 1
ATOM 1603 C C . ASP A 1 205 ? 8.023 -38.031 -15.898 1 95.88 205 ASP A C 1
ATOM 1605 O O . ASP A 1 205 ? 9.141 -37.562 -16.141 1 95.88 205 ASP A O 1
ATOM 1609 N N . LEU A 1 206 ? 7.094 -37.344 -15.273 1 97.38 206 LEU A N 1
ATOM 1610 C CA . LEU A 1 206 ? 7.305 -36 -14.742 1 97.38 206 LEU A CA 1
ATOM 1611 C C . LEU A 1 206 ? 6.387 -35.719 -13.555 1 97.38 206 LEU A C 1
ATOM 1613 O O . LEU A 1 206 ? 5.203 -36.062 -13.586 1 97.38 206 LEU A O 1
ATOM 1617 N N . VAL A 1 207 ? 6.965 -35.188 -12.523 1 97.81 207 VAL A N 1
ATOM 1618 C CA . VAL A 1 207 ? 6.184 -34.75 -11.383 1 97.81 207 VAL A CA 1
ATOM 1619 C C . VAL A 1 207 ? 6.312 -33.219 -11.227 1 97.81 207 VAL A C 1
ATOM 1621 O O . VAL A 1 207 ? 7.406 -32.688 -11.383 1 97.81 207 VAL A O 1
ATOM 1624 N N . ILE A 1 208 ? 5.176 -32.531 -11 1 98.44 208 ILE A N 1
ATOM 1625 C CA . ILE A 1 208 ? 5.117 -31.094 -10.805 1 98.44 208 ILE A CA 1
ATOM 1626 C C . ILE A 1 208 ? 4.578 -30.781 -9.406 1 98.44 208 ILE A C 1
ATOM 1628 O O . ILE A 1 208 ? 3.486 -31.234 -9.047 1 98.44 208 ILE A O 1
ATOM 1632 N N . GLU A 1 209 ? 5.371 -30.047 -8.68 1 98.38 209 GLU A N 1
ATOM 1633 C CA . GLU A 1 209 ? 5.051 -29.703 -7.293 1 98.38 209 GLU A CA 1
ATOM 1634 C C . GLU A 1 209 ? 4.848 -28.203 -7.125 1 98.38 209 GLU A C 1
ATOM 1636 O O . GLU A 1 209 ? 5.742 -27.406 -7.422 1 98.38 209 GLU A O 1
ATOM 1641 N N . PHE A 1 210 ? 3.645 -27.812 -6.582 1 97.38 210 PHE A N 1
ATOM 1642 C CA . PHE A 1 210 ? 3.396 -26.391 -6.383 1 97.38 210 PHE A CA 1
ATOM 1643 C C . PHE A 1 210 ? 3.943 -25.922 -5.035 1 97.38 210 PHE A C 1
ATOM 1645 O O . PHE A 1 210 ? 4.254 -24.75 -4.859 1 97.38 210 PHE A O 1
ATOM 1652 N N . VAL A 1 211 ? 4.031 -26.859 -4.066 1 95.19 211 VAL A N 1
ATOM 1653 C CA . VAL A 1 211 ? 4.57 -26.516 -2.756 1 95.19 211 VAL A CA 1
ATOM 1654 C C . VAL A 1 211 ? 6.062 -26.219 -2.875 1 95.19 211 VAL A C 1
ATOM 1656 O O . VAL A 1 211 ? 6.816 -27 -3.469 1 95.19 211 VAL A O 1
ATOM 1659 N N . TYR A 1 212 ? 6.469 -25.094 -2.322 1 94.31 212 TYR A N 1
ATOM 1660 C CA . TYR A 1 212 ? 7.859 -24.703 -2.529 1 94.31 212 TYR A CA 1
ATOM 1661 C C . TYR A 1 212 ? 8.609 -24.641 -1.205 1 94.31 212 TYR A C 1
ATOM 1663 O O . TYR A 1 212 ? 9.82 -24.391 -1.181 1 94.31 212 TYR A O 1
ATOM 1671 N N . ARG A 1 213 ? 7.938 -24.828 -0.102 1 89 213 ARG A N 1
ATOM 1672 C CA . ARG A 1 213 ? 8.586 -24.859 1.206 1 89 213 ARG A CA 1
ATOM 1673 C C . ARG A 1 213 ? 8.211 -26.109 1.982 1 89 213 ARG A C 1
ATOM 1675 O O . ARG A 1 213 ? 7.09 -26.234 2.482 1 89 213 ARG A O 1
ATOM 1682 N N . PRO A 1 214 ? 9.086 -27.078 2.26 1 92.31 214 PRO A N 1
ATOM 1683 C CA . PRO A 1 214 ? 10.469 -27.031 1.796 1 92.31 214 PRO A CA 1
ATOM 1684 C C . PRO A 1 214 ? 10.594 -27.219 0.285 1 92.31 214 PRO A C 1
ATOM 1686 O O . PRO A 1 214 ? 9.648 -27.656 -0.365 1 92.31 214 PRO A O 1
ATOM 1689 N N . VAL A 1 215 ? 11.797 -26.859 -0.208 1 93.88 215 VAL A N 1
ATOM 1690 C CA . VAL A 1 215 ? 12.031 -27 -1.642 1 93.88 215 VAL A CA 1
ATOM 1691 C C . VAL A 1 215 ? 11.961 -28.469 -2.043 1 93.88 215 VAL A C 1
ATOM 1693 O O . VAL A 1 215 ? 11.406 -28.812 -3.092 1 93.88 215 VAL A O 1
ATOM 1696 N N . GLU A 1 216 ? 12.531 -29.297 -1.225 1 96.06 216 GLU A N 1
ATOM 1697 C CA . GLU A 1 216 ? 12.422 -30.734 -1.453 1 96.06 216 GLU A CA 1
ATOM 1698 C C . GLU A 1 216 ? 11.297 -31.344 -0.621 1 96.06 216 GLU A C 1
ATOM 1700 O O . GLU A 1 216 ? 11.539 -31.875 0.467 1 96.06 216 GLU A O 1
ATOM 1705 N N . THR A 1 217 ? 10.18 -31.406 -1.156 1 97 217 THR A N 1
ATOM 1706 C CA . THR A 1 217 ? 9.023 -32.031 -0.523 1 97 217 THR A CA 1
ATOM 1707 C C . THR A 1 217 ? 9.117 -33.562 -0.616 1 97 217 THR A C 1
ATOM 1709 O O . THR A 1 217 ? 10.023 -34.094 -1.268 1 97 217 THR A O 1
ATOM 1712 N N . GLU A 1 218 ? 8.219 -34.219 0.06 1 96.69 218 GLU A N 1
ATOM 1713 C CA . GLU A 1 218 ? 8.164 -35.688 -0.051 1 96.69 218 GLU A CA 1
ATOM 1714 C C . GLU A 1 218 ? 7.992 -36.125 -1.503 1 96.69 218 GLU A C 1
ATOM 1716 O O . GLU A 1 218 ? 8.609 -37.094 -1.94 1 96.69 218 GLU A O 1
ATOM 1721 N N . LEU A 1 219 ? 7.172 -35.438 -2.244 1 97.69 219 LEU A N 1
ATOM 1722 C CA . LEU A 1 219 ? 6.945 -35.719 -3.654 1 97.69 219 LEU A CA 1
ATOM 1723 C C . LEU A 1 219 ? 8.242 -35.594 -4.453 1 97.69 219 LEU A C 1
ATOM 1725 O O . LEU A 1 219 ? 8.562 -36.469 -5.262 1 97.69 219 LEU A O 1
ATOM 1729 N N . ILE A 1 220 ? 8.953 -34.531 -4.199 1 97.88 220 ILE A N 1
ATOM 1730 C CA . ILE A 1 220 ? 10.203 -34.281 -4.906 1 97.88 220 ILE A CA 1
ATOM 1731 C C . ILE A 1 220 ? 11.25 -35.312 -4.496 1 97.88 220 ILE A C 1
ATOM 1733 O O . ILE A 1 220 ? 12.008 -35.781 -5.332 1 97.88 220 ILE A O 1
ATOM 1737 N N . LYS A 1 221 ? 11.312 -35.594 -3.209 1 97.88 221 LYS A N 1
ATOM 1738 C CA . LYS A 1 221 ? 12.234 -36.594 -2.727 1 97.88 221 LYS A CA 1
ATOM 1739 C C . LYS A 1 221 ? 11.984 -37.938 -3.418 1 97.88 221 LYS A C 1
ATOM 1741 O O . LYS A 1 221 ? 12.922 -38.625 -3.812 1 97.88 221 LYS A O 1
ATOM 1746 N N . ASN A 1 222 ? 10.727 -38.344 -3.486 1 97.5 222 ASN A N 1
ATOM 1747 C CA . ASN A 1 222 ? 10.367 -39.562 -4.172 1 97.5 222 ASN A CA 1
ATOM 1748 C C . ASN A 1 222 ? 10.781 -39.531 -5.641 1 97.5 222 ASN A C 1
ATOM 1750 O O . ASN A 1 222 ? 11.281 -40.531 -6.168 1 97.5 222 ASN A O 1
ATOM 1754 N N . ALA A 1 223 ? 10.523 -38.406 -6.32 1 97.94 223 ALA A N 1
ATOM 1755 C CA . ALA A 1 223 ? 10.938 -38.281 -7.715 1 97.94 223 ALA A CA 1
ATOM 1756 C C . ALA A 1 223 ? 12.438 -38.469 -7.859 1 97.94 223 ALA A C 1
ATOM 1758 O O . ALA A 1 223 ? 12.891 -39.188 -8.758 1 97.94 223 ALA A O 1
ATOM 1759 N N . LYS A 1 224 ? 13.188 -37.875 -6.988 1 97.88 224 LYS A N 1
ATOM 1760 C CA . LYS A 1 224 ? 14.641 -38.031 -7.004 1 97.88 224 LYS A CA 1
ATOM 1761 C C . LYS A 1 224 ? 15.055 -39.469 -6.758 1 97.88 224 LYS A C 1
ATOM 1763 O O . LYS A 1 224 ? 15.938 -40 -7.445 1 97.88 224 LYS A O 1
ATOM 1768 N N . LYS A 1 225 ? 14.422 -40.031 -5.766 1 97.75 225 LYS A N 1
ATOM 1769 C CA . LYS A 1 225 ? 14.703 -41.406 -5.383 1 97.75 225 LYS A CA 1
ATOM 1770 C C . LYS A 1 225 ? 14.586 -42.344 -6.582 1 97.75 225 LYS A C 1
ATOM 1772 O O . LYS A 1 225 ? 15.383 -43.281 -6.734 1 97.75 225 LYS A O 1
ATOM 1777 N N . TYR A 1 226 ? 13.695 -42.125 -7.488 1 96.94 226 TYR A N 1
ATOM 1778 C CA . TYR A 1 226 ? 13.406 -43.062 -8.578 1 96.94 226 TYR A CA 1
ATOM 1779 C C . TYR A 1 226 ? 13.906 -42.531 -9.906 1 96.94 226 TYR A C 1
ATOM 1781 O O . TYR A 1 226 ? 13.625 -43.094 -10.961 1 96.94 226 TYR A O 1
ATOM 1789 N N . GLY A 1 227 ? 14.586 -41.375 -9.883 1 97.19 227 GLY A N 1
ATOM 1790 C CA . GLY A 1 227 ? 15.18 -40.781 -11.078 1 97.19 227 GLY A CA 1
ATOM 1791 C C . GLY A 1 227 ? 14.156 -40.188 -12.016 1 97.19 227 GLY A C 1
ATOM 1792 O O . GLY A 1 227 ? 14.344 -40.188 -13.234 1 97.19 227 GLY A O 1
ATOM 1793 N N . ILE A 1 228 ? 12.984 -39.812 -11.492 1 96.44 228 ILE A N 1
ATOM 1794 C CA . ILE A 1 228 ? 11.906 -39.188 -12.273 1 96.44 228 ILE A CA 1
ATOM 1795 C C . ILE A 1 228 ? 12.156 -37.688 -12.422 1 96.44 228 ILE A C 1
ATOM 1797 O O . ILE A 1 228 ? 12.57 -37.031 -11.469 1 96.44 228 ILE A O 1
ATOM 1801 N N . GLN A 1 229 ? 11.914 -37.156 -13.609 1 97.31 229 GLN A N 1
ATOM 1802 C CA . GLN A 1 229 ? 12.008 -35.688 -13.812 1 97.31 229 GLN A CA 1
ATOM 1803 C C . GLN A 1 229 ? 10.984 -34.969 -12.961 1 97.31 229 GLN A C 1
ATOM 1805 O O . GLN A 1 229 ? 9.898 -35.469 -12.695 1 97.31 229 GLN A O 1
ATOM 1810 N N . TYR A 1 230 ? 11.406 -33.75 -12.547 1 98.06 230 TYR A N 1
ATOM 1811 C CA . TYR A 1 230 ? 10.461 -33 -11.711 1 98.06 230 TYR A CA 1
ATOM 1812 C C . TYR A 1 230 ? 10.602 -31.5 -11.938 1 98.06 230 TYR A C 1
ATOM 1814 O O . TYR A 1 230 ? 11.617 -31.031 -12.453 1 98.06 230 TYR A O 1
ATOM 1822 N N . ILE A 1 231 ? 9.578 -30.766 -11.68 1 98.12 231 ILE A N 1
ATOM 1823 C CA . ILE A 1 231 ? 9.508 -29.312 -11.508 1 98.12 231 ILE A CA 1
ATOM 1824 C C . ILE A 1 231 ? 9.109 -28.984 -10.078 1 98.12 231 ILE A C 1
ATOM 1826 O O . ILE A 1 231 ? 8.016 -29.359 -9.625 1 98.12 231 ILE A O 1
ATOM 1830 N N . ASN A 1 232 ? 9.992 -28.359 -9.344 1 97.69 232 ASN A N 1
ATOM 1831 C CA . ASN A 1 232 ? 9.664 -28.078 -7.949 1 97.69 232 ASN A CA 1
ATOM 1832 C C . ASN A 1 232 ? 8.945 -26.734 -7.805 1 97.69 232 ASN A C 1
ATOM 1834 O O . ASN A 1 232 ? 8.867 -25.969 -8.766 1 97.69 232 ASN A O 1
ATOM 1838 N N . GLY A 1 233 ? 8.492 -26.531 -6.66 1 97.75 233 GLY A N 1
ATOM 1839 C CA . GLY A 1 233 ? 7.66 -25.359 -6.414 1 97.75 233 GLY A CA 1
ATOM 1840 C C . GLY A 1 233 ? 8.414 -24.047 -6.578 1 97.75 233 GLY A C 1
ATOM 1841 O O . GLY A 1 233 ? 7.824 -23.031 -6.965 1 97.75 233 GLY A O 1
ATOM 1842 N N . LEU A 1 234 ? 9.641 -24.016 -6.258 1 97.75 234 LEU A N 1
ATOM 1843 C CA . LEU A 1 234 ? 10.445 -22.797 -6.379 1 97.75 234 LEU A CA 1
ATOM 1844 C C . LEU A 1 234 ? 10.555 -22.359 -7.836 1 97.75 234 LEU A C 1
ATOM 1846 O O . LEU A 1 234 ? 10.492 -21.172 -8.133 1 97.75 234 LEU A O 1
ATOM 1850 N N . GLU A 1 235 ? 10.703 -23.312 -8.68 1 98.06 235 GLU A N 1
ATOM 1851 C CA . GLU A 1 235 ? 10.773 -23.031 -10.109 1 98.06 235 GLU A CA 1
ATOM 1852 C C . GLU A 1 235 ? 9.484 -22.359 -10.594 1 98.06 235 GLU A C 1
ATOM 1854 O O . GLU A 1 235 ? 9.531 -21.391 -11.352 1 98.06 235 GLU A O 1
ATOM 1859 N N . ILE A 1 236 ? 8.398 -22.906 -10.172 1 98.56 236 ILE A N 1
ATOM 1860 C CA . ILE A 1 236 ? 7.105 -22.375 -10.578 1 98.56 236 ILE A CA 1
ATOM 1861 C C . ILE A 1 236 ? 6.93 -20.969 -10 1 98.56 236 ILE A C 1
ATOM 1863 O O . ILE A 1 236 ? 6.535 -20.047 -10.719 1 98.56 236 ILE A O 1
ATOM 1867 N N . LEU A 1 237 ? 7.246 -20.859 -8.703 1 98.19 237 LEU A N 1
ATOM 1868 C CA . LEU A 1 237 ? 7.109 -19.578 -8.008 1 98.19 237 LEU A CA 1
ATOM 1869 C C . LEU A 1 237 ? 7.887 -18.484 -8.727 1 98.19 237 LEU A C 1
ATOM 1871 O O . LEU A 1 237 ? 7.359 -17.391 -8.953 1 98.19 237 LEU A O 1
ATOM 1875 N N . VAL A 1 238 ? 9.102 -18.75 -9.109 1 98.69 238 VAL A N 1
ATOM 1876 C CA . VAL A 1 238 ? 9.977 -17.75 -9.711 1 98.69 238 VAL A CA 1
ATOM 1877 C C . VAL A 1 238 ? 9.547 -17.5 -11.156 1 98.69 238 VAL A C 1
ATOM 1879 O O . VAL A 1 238 ? 9.469 -16.344 -11.586 1 98.69 238 VAL A O 1
ATOM 1882 N N . ASN A 1 239 ? 9.234 -18.562 -11.867 1 98.69 239 ASN A N 1
ATOM 1883 C CA . ASN A 1 239 ? 8.875 -18.391 -13.273 1 98.69 239 ASN A CA 1
ATOM 1884 C C . ASN A 1 239 ? 7.574 -17.609 -13.43 1 98.69 239 ASN A C 1
ATOM 1886 O O . ASN A 1 239 ? 7.457 -16.781 -14.328 1 98.69 239 ASN A O 1
ATOM 1890 N N . GLN A 1 240 ? 6.578 -17.938 -12.594 1 98.69 240 GLN A N 1
ATOM 1891 C CA . GLN A 1 240 ? 5.34 -17.172 -12.695 1 98.69 240 GLN A CA 1
ATOM 1892 C C . GLN A 1 240 ? 5.566 -15.719 -12.312 1 98.69 240 GLN A C 1
ATOM 1894 O O . GLN A 1 240 ? 4.938 -14.82 -12.867 1 98.69 240 GLN A O 1
ATOM 1899 N N . ALA A 1 241 ? 6.484 -15.414 -11.383 1 98.81 241 ALA A N 1
ATOM 1900 C CA . ALA A 1 241 ? 6.82 -14.047 -11.008 1 98.81 241 ALA A CA 1
ATOM 1901 C C . ALA A 1 241 ? 7.457 -13.297 -12.172 1 98.81 241 ALA A C 1
ATOM 1903 O O . ALA A 1 241 ? 7.133 -12.133 -12.422 1 98.81 241 ALA A O 1
ATOM 1904 N N . VAL A 1 242 ? 8.383 -13.984 -12.828 1 98.81 242 VAL A N 1
ATOM 1905 C CA . VAL A 1 242 ? 9.039 -13.406 -13.992 1 98.81 242 VAL A CA 1
ATOM 1906 C C . VAL A 1 242 ? 7.996 -13.039 -15.047 1 98.81 242 VAL A C 1
ATOM 1908 O O . VAL A 1 242 ? 8.055 -11.953 -15.633 1 98.81 242 VAL A O 1
ATOM 1911 N N . GLU A 1 243 ? 7.051 -13.891 -15.266 1 98.75 243 GLU A N 1
ATOM 1912 C CA . GLU A 1 243 ? 5.988 -13.625 -16.219 1 98.75 243 GLU A CA 1
ATOM 1913 C C . GLU A 1 243 ? 5.125 -12.445 -15.789 1 98.75 243 GLU A C 1
ATOM 1915 O O . GLU A 1 243 ? 4.684 -11.648 -16.625 1 98.75 243 GLU A O 1
ATOM 1920 N N . ALA A 1 244 ? 4.828 -12.375 -14.523 1 98.88 244 ALA A N 1
ATOM 1921 C CA . ALA A 1 244 ? 4.074 -11.234 -14.016 1 98.88 244 ALA A CA 1
ATOM 1922 C C . ALA A 1 244 ? 4.816 -9.93 -14.281 1 98.88 244 ALA A C 1
ATOM 1924 O O . ALA A 1 244 ? 4.211 -8.938 -14.703 1 98.88 244 ALA A O 1
ATOM 1925 N N . GLU A 1 245 ? 6.141 -9.898 -14.078 1 98.88 245 GLU A N 1
ATOM 1926 C CA . GLU A 1 245 ? 6.949 -8.703 -14.297 1 98.88 245 GLU A CA 1
ATOM 1927 C C . GLU A 1 245 ? 6.965 -8.305 -15.773 1 98.88 245 GLU A C 1
ATOM 1929 O O . GLU A 1 245 ? 6.945 -7.121 -16.094 1 98.88 245 GLU A O 1
ATOM 1934 N N . LYS A 1 246 ? 6.992 -9.312 -16.609 1 98.81 246 LYS A N 1
ATOM 1935 C CA . LYS A 1 246 ? 6.902 -9.023 -18.047 1 98.81 246 LYS A CA 1
ATOM 1936 C C . LYS A 1 246 ? 5.586 -8.328 -18.375 1 98.81 246 LYS A C 1
ATOM 1938 O O . LYS A 1 246 ? 5.551 -7.422 -19.219 1 98.81 246 LYS A O 1
ATOM 1943 N N . ILE A 1 247 ? 4.523 -8.75 -17.797 1 98.75 247 ILE A N 1
ATOM 1944 C CA . ILE A 1 247 ? 3.209 -8.141 -18 1 98.75 247 ILE A CA 1
ATOM 1945 C C . ILE A 1 247 ? 3.209 -6.715 -17.469 1 98.75 247 ILE A C 1
ATOM 1947 O O . ILE A 1 247 ? 2.693 -5.801 -18.109 1 98.75 247 ILE A O 1
ATOM 1951 N N . TRP A 1 248 ? 3.85 -6.477 -16.312 1 98.75 248 TRP A N 1
ATOM 1952 C CA . TRP A 1 248 ? 3.826 -5.184 -15.641 1 98.75 248 TRP A CA 1
ATOM 1953 C C . TRP A 1 248 ? 4.766 -4.195 -16.328 1 98.75 248 TRP A C 1
ATOM 1955 O O . TRP A 1 248 ? 4.457 -3.008 -16.438 1 98.75 248 TRP A O 1
ATOM 1965 N N . PHE A 1 249 ? 6.012 -4.715 -16.781 1 98.19 249 PHE A N 1
ATOM 1966 C CA . PHE A 1 249 ? 7.074 -3.779 -17.125 1 98.19 249 PHE A CA 1
ATOM 1967 C C . PHE A 1 249 ? 7.613 -4.066 -18.531 1 98.19 249 PHE A C 1
ATOM 1969 O O . PHE A 1 249 ? 8.453 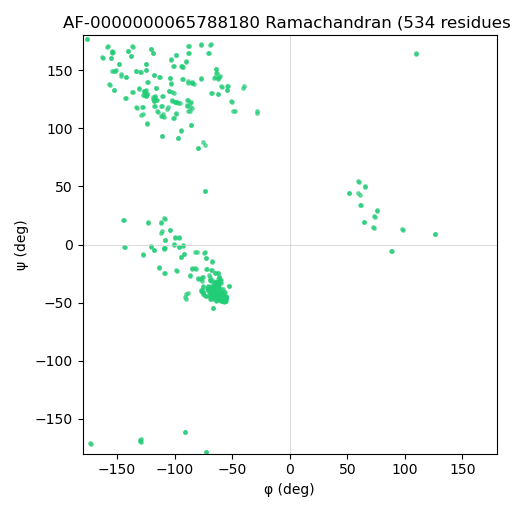-3.322 -19.047 1 98.19 249 PHE A O 1
ATOM 1976 N N . ASN A 1 250 ? 7.215 -5.191 -19.188 1 97.88 250 ASN A N 1
ATOM 1977 C CA . ASN A 1 250 ? 7.754 -5.676 -20.453 1 97.88 250 ASN A CA 1
ATOM 1978 C C . ASN A 1 250 ? 9.219 -6.074 -20.328 1 97.88 250 ASN A C 1
ATOM 1980 O O . ASN A 1 250 ? 9.984 -5.988 -21.281 1 97.88 250 ASN A O 1
ATOM 1984 N N . LYS A 1 251 ? 9.656 -6.309 -19.094 1 97.56 251 LYS A N 1
ATOM 1985 C CA . LYS A 1 251 ? 10.984 -6.82 -18.766 1 97.56 251 LYS A CA 1
ATOM 1986 C C . LYS A 1 251 ? 10.969 -7.574 -17.438 1 97.56 251 LYS A C 1
ATOM 1988 O O . LYS A 1 251 ? 9.992 -7.504 -16.703 1 97.56 251 LYS A O 1
ATOM 1993 N N . SER A 1 252 ? 12.016 -8.305 -17.188 1 97.94 252 SER A N 1
ATOM 1994 C CA . SER A 1 252 ? 12.156 -9.031 -15.938 1 97.94 252 SER A CA 1
ATOM 1995 C C . SER A 1 252 ? 13.602 -9.445 -15.695 1 97.94 252 SER A C 1
ATOM 1997 O O . SER A 1 252 ? 14.43 -9.398 -16.609 1 97.94 252 SER A O 1
ATOM 1999 N N . VAL A 1 253 ? 13.898 -9.742 -14.461 1 98.12 253 VAL A N 1
ATOM 2000 C CA . VAL A 1 253 ? 15.164 -10.383 -14.117 1 98.12 253 VAL A CA 1
ATOM 2001 C C . VAL A 1 253 ? 15.109 -11.867 -14.469 1 98.12 253 VAL A C 1
ATOM 2003 O O . VAL A 1 253 ? 14.055 -12.5 -14.344 1 98.12 253 VAL A O 1
ATOM 2006 N N . ALA A 1 254 ? 16.172 -12.375 -14.906 1 97.62 254 ALA A N 1
ATOM 2007 C CA . ALA A 1 254 ? 16.234 -13.789 -15.281 1 97.62 254 ALA A CA 1
ATOM 2008 C C . ALA A 1 254 ? 15.938 -14.68 -14.078 1 97.62 254 ALA A C 1
ATOM 2010 O O . ALA A 1 254 ? 16.359 -14.391 -12.961 1 97.62 254 ALA A O 1
ATOM 2011 N N . ASP A 1 255 ? 15.258 -15.812 -14.32 1 97.62 255 ASP A N 1
ATOM 2012 C CA . ASP A 1 255 ? 14.859 -16.75 -13.273 1 97.62 255 ASP A CA 1
ATOM 2013 C C . ASP A 1 255 ? 16.078 -17.203 -12.461 1 97.62 255 ASP A C 1
ATOM 2015 O O . ASP A 1 255 ? 16.016 -17.25 -11.227 1 97.62 255 ASP A O 1
ATOM 2019 N N . GLU A 1 256 ? 17.109 -17.516 -13.18 1 97.44 256 GLU A N 1
ATOM 2020 C CA . GLU A 1 256 ? 18.312 -18.062 -12.539 1 97.44 256 GLU A CA 1
ATOM 2021 C C . GLU A 1 256 ? 18.875 -17.078 -11.516 1 97.44 256 GLU A C 1
ATOM 2023 O O . GLU A 1 256 ? 19.312 -17.5 -10.438 1 97.44 256 GLU A O 1
ATOM 2028 N N . LYS A 1 257 ? 18.906 -15.836 -11.867 1 98.12 257 LYS A N 1
ATOM 2029 C CA . LYS A 1 257 ? 19.422 -14.805 -10.969 1 98.12 257 LYS A CA 1
ATOM 2030 C C . LYS A 1 257 ? 18.562 -14.68 -9.719 1 98.12 257 LYS A C 1
ATOM 2032 O O . LYS A 1 257 ? 19.078 -14.445 -8.625 1 98.12 257 LYS A O 1
ATOM 2037 N N . ILE A 1 258 ? 17.297 -14.773 -9.906 1 98.56 258 ILE A N 1
ATOM 2038 C CA . ILE A 1 258 ? 16.375 -14.688 -8.773 1 98.56 258 ILE A CA 1
ATOM 2039 C C . ILE A 1 258 ? 16.578 -15.883 -7.848 1 98.56 258 ILE A C 1
ATOM 2041 O O . ILE A 1 258 ? 16.641 -15.727 -6.629 1 98.56 258 ILE A O 1
ATOM 2045 N N . ILE A 1 259 ? 16.688 -17.047 -8.422 1 97.62 259 ILE A N 1
ATOM 2046 C CA . ILE A 1 259 ? 16.891 -18.266 -7.641 1 97.62 259 ILE A CA 1
ATOM 2047 C C . ILE A 1 259 ? 18.203 -18.188 -6.879 1 97.62 259 ILE A C 1
ATOM 2049 O O . ILE A 1 259 ? 18.266 -18.5 -5.691 1 97.62 259 ILE A O 1
ATOM 2053 N N . GLU A 1 260 ? 19.25 -17.75 -7.562 1 97.69 260 GLU A N 1
ATOM 2054 C CA . GLU A 1 260 ? 20.547 -17.562 -6.918 1 97.69 260 GLU A CA 1
ATOM 2055 C C . GLU A 1 260 ? 20.438 -16.609 -5.727 1 97.69 260 GLU A C 1
ATOM 2057 O O . GLU A 1 260 ? 21.016 -16.859 -4.672 1 97.69 260 GLU A O 1
ATOM 2062 N N . TYR A 1 261 ? 19.719 -15.562 -5.941 1 97.44 261 TYR A N 1
ATOM 2063 C CA . TYR A 1 261 ? 19.5 -14.578 -4.883 1 97.44 261 TYR A CA 1
ATOM 2064 C C . TYR A 1 261 ? 18.844 -15.219 -3.672 1 97.44 261 TYR A C 1
ATOM 2066 O O . TYR A 1 261 ? 19.266 -15.008 -2.535 1 97.44 261 TYR A O 1
ATOM 2074 N N . LEU A 1 262 ? 17.766 -16 -3.895 1 97.31 262 LEU A N 1
ATOM 2075 C CA . LEU A 1 262 ? 17.031 -16.625 -2.807 1 97.31 262 LEU A CA 1
ATOM 2076 C C . LEU A 1 262 ? 17.922 -17.578 -2.018 1 97.31 262 LEU A C 1
ATOM 2078 O O . LEU A 1 262 ? 17.859 -17.609 -0.786 1 97.31 262 LEU A O 1
ATOM 2082 N N . TYR A 1 263 ? 18.75 -18.312 -2.68 1 95.88 263 TYR A N 1
ATOM 2083 C CA . TYR A 1 263 ? 19.672 -19.234 -2.01 1 95.88 263 TYR A CA 1
ATOM 2084 C C . TYR A 1 263 ? 20.75 -18.469 -1.246 1 95.88 263 TYR A C 1
ATOM 2086 O O . TYR A 1 263 ? 21.078 -18.828 -0.111 1 95.88 263 TYR A O 1
ATOM 2094 N N . ALA A 1 264 ? 21.281 -17.484 -1.863 1 95.44 264 ALA A N 1
ATOM 2095 C CA . ALA A 1 264 ? 22.359 -16.703 -1.256 1 95.44 264 ALA A CA 1
ATOM 2096 C C . ALA A 1 264 ? 21.891 -16.047 0.043 1 95.44 264 ALA A C 1
ATOM 2098 O O . ALA A 1 264 ? 22.672 -15.898 0.988 1 95.44 264 ALA A O 1
ATOM 2099 N N . ARG A 1 265 ? 20.625 -15.758 0.1 1 94.25 265 ARG A N 1
ATOM 2100 C CA . ARG A 1 265 ? 20.062 -15.094 1.272 1 94.25 265 ARG A CA 1
ATOM 2101 C C . ARG A 1 265 ? 19.516 -16.109 2.275 1 94.25 265 ARG A C 1
ATOM 2103 O O . ARG A 1 265 ? 18.969 -15.727 3.307 1 94.25 265 ARG A O 1
ATOM 2110 N N . GLU A 1 266 ? 19.625 -17.375 1.956 1 93.69 266 GLU A N 1
ATOM 2111 C CA . GLU A 1 266 ? 19.203 -18.469 2.816 1 93.69 266 GLU A CA 1
ATOM 2112 C C . GLU A 1 266 ? 17.703 -18.391 3.104 1 93.69 266 GLU A C 1
ATOM 2114 O O . GLU A 1 266 ? 17.266 -18.672 4.223 1 93.69 266 GLU A O 1
ATOM 2119 N N . LEU A 1 267 ? 17.031 -17.906 2.055 1 92.94 267 LEU A N 1
ATOM 2120 C CA . LEU A 1 267 ? 15.586 -17.844 2.158 1 92.94 267 LEU A CA 1
ATOM 2121 C C . LEU A 1 267 ? 14.945 -19.172 1.769 1 92.94 267 LEU A C 1
ATOM 2123 O O . LEU A 1 267 ? 13.773 -19.422 2.055 1 92.94 267 LEU A O 1
ATOM 2127 N N . VAL A 1 268 ? 15.719 -19.953 1.033 1 91.31 268 VAL A N 1
ATOM 2128 C CA . VAL A 1 268 ? 15.305 -21.312 0.663 1 91.31 268 VAL A CA 1
ATOM 2129 C C . VAL A 1 268 ? 16.406 -22.297 0.995 1 91.31 268 VAL A C 1
ATOM 2131 O O . VAL A 1 268 ? 17.578 -21.906 1.166 1 91.31 268 VAL A O 1
ATOM 2134 N N . TRP A 1 269 ? 16.031 -23.562 1.345 1 82.19 269 TRP A N 1
ATOM 2135 C CA . TRP A 1 269 ? 17 -24.609 1.644 1 82.19 269 TRP A CA 1
ATOM 2136 C C . TRP A 1 269 ? 16.531 -25.953 1.091 1 82.19 269 TRP A C 1
ATOM 2138 O O . TRP A 1 269 ? 15.336 -26.156 0.884 1 82.19 269 TRP A O 1
ATOM 2148 N N . MET B 1 1 ? 20.594 0.49 5.578 1 37.03 1 MET B N 1
ATOM 2149 C CA . MET B 1 1 ? 19.875 0.07 4.387 1 37.03 1 MET B CA 1
ATOM 2150 C C . MET B 1 1 ? 18.469 -0.41 4.746 1 37.03 1 MET B C 1
ATOM 2152 O O . MET B 1 1 ? 18.266 -0.987 5.816 1 37.03 1 MET B O 1
ATOM 2156 N N . LEU B 1 2 ? 17.422 0.199 4.359 1 48.53 2 LEU B N 1
ATOM 2157 C CA . LEU B 1 2 ? 16.109 -0.344 4.707 1 48.53 2 LEU B CA 1
ATOM 2158 C C . LEU B 1 2 ? 16.172 -1.86 4.863 1 48.53 2 LEU B C 1
ATOM 2160 O O . LEU B 1 2 ? 16.781 -2.547 4.039 1 48.53 2 LEU B O 1
ATOM 2164 N N . GLU B 1 3 ? 15.945 -2.385 6.035 1 63.72 3 GLU B N 1
ATOM 2165 C CA . GLU B 1 3 ? 15.711 -3.822 6.152 1 63.72 3 GLU B CA 1
ATOM 2166 C C . GLU B 1 3 ? 14.852 -4.336 5.004 1 63.72 3 GLU B C 1
ATOM 2168 O O . GLU B 1 3 ? 14.141 -3.562 4.359 1 63.72 3 GLU B O 1
ATOM 2173 N N . GLU B 1 4 ? 15.125 -5.367 4.438 1 86.69 4 GLU B N 1
ATOM 2174 C CA . GLU B 1 4 ? 14.508 -6.082 3.324 1 86.69 4 GLU B CA 1
ATOM 2175 C C . GLU B 1 4 ? 13 -6.23 3.531 1 86.69 4 GLU B C 1
ATOM 2177 O O . GLU B 1 4 ? 12.555 -6.602 4.617 1 86.69 4 GLU B O 1
ATOM 2182 N N . ILE B 1 5 ? 12.219 -5.594 2.648 1 95.94 5 ILE B N 1
ATOM 2183 C CA . ILE B 1 5 ? 10.766 -5.773 2.65 1 95.94 5 ILE B CA 1
ATOM 2184 C C . ILE B 1 5 ? 10.43 -7.262 2.645 1 95.94 5 ILE B C 1
ATOM 2186 O O . ILE B 1 5 ? 10.969 -8.023 1.833 1 95.94 5 ILE B O 1
ATOM 2190 N N . ASN B 1 6 ? 9.68 -7.684 3.629 1 96.5 6 ASN B N 1
ATOM 2191 C CA . ASN B 1 6 ? 9.273 -9.078 3.742 1 96.5 6 ASN B CA 1
ATOM 2192 C C . ASN B 1 6 ? 7.77 -9.211 3.955 1 96.5 6 ASN B C 1
ATOM 2194 O O . ASN B 1 6 ? 7.031 -8.234 3.795 1 96.5 6 ASN B O 1
ATOM 2198 N N . TYR B 1 7 ? 7.301 -10.406 4.32 1 96.56 7 TYR B N 1
ATOM 2199 C CA . TYR B 1 7 ? 5.875 -10.695 4.359 1 96.56 7 TYR B CA 1
ATOM 2200 C C . TYR B 1 7 ? 5.215 -10.023 5.555 1 96.56 7 TYR B C 1
ATOM 2202 O O . TYR B 1 7 ? 3.984 -9.953 5.637 1 96.56 7 TYR B O 1
ATOM 2210 N N . ASP B 1 8 ? 5.996 -9.414 6.434 1 96.81 8 ASP B N 1
ATOM 2211 C CA . ASP B 1 8 ? 5.461 -8.781 7.633 1 96.81 8 ASP B CA 1
ATOM 2212 C C . ASP B 1 8 ? 5.543 -7.262 7.535 1 96.81 8 ASP B C 1
ATOM 2214 O O . ASP B 1 8 ? 5.145 -6.551 8.461 1 96.81 8 ASP B O 1
ATOM 2218 N N . THR B 1 9 ? 6.113 -6.707 6.469 1 97.94 9 THR B N 1
ATOM 2219 C CA . THR B 1 9 ? 6.273 -5.266 6.316 1 97.94 9 THR B CA 1
ATOM 2220 C C . THR B 1 9 ? 4.918 -4.57 6.273 1 97.94 9 THR B C 1
ATOM 2222 O O . THR B 1 9 ? 4.043 -4.949 5.492 1 97.94 9 THR B O 1
ATOM 2225 N N . LYS B 1 10 ? 4.719 -3.512 7.09 1 97.88 10 LYS B N 1
ATOM 2226 C CA . LYS B 1 10 ? 3.441 -2.816 7.215 1 97.88 10 LYS B CA 1
ATOM 2227 C C . LYS B 1 10 ? 3.371 -1.622 6.266 1 97.88 10 LYS B C 1
ATOM 2229 O O . LYS B 1 10 ? 4.398 -1.021 5.941 1 97.88 10 LYS B O 1
ATOM 2234 N N . LEU B 1 11 ? 2.18 -1.28 5.883 1 98.62 11 LEU B N 1
ATOM 2235 C CA . LEU B 1 11 ? 1.948 -0.162 4.973 1 98.62 11 LEU B CA 1
ATOM 2236 C C . LEU B 1 11 ? 1.455 1.063 5.734 1 98.62 11 LEU B C 1
ATOM 2238 O O . LEU B 1 11 ? 0.482 0.981 6.488 1 98.62 11 LEU B O 1
ATOM 2242 N N . PHE B 1 12 ? 2.127 2.098 5.594 1 98.81 12 PHE B N 1
ATOM 2243 C CA . PHE B 1 12 ? 1.709 3.445 5.965 1 98.81 12 PHE B CA 1
ATOM 2244 C C . PHE B 1 12 ? 1.658 4.352 4.742 1 98.81 12 PHE B C 1
ATOM 2246 O O . PHE B 1 12 ? 2.172 3.998 3.678 1 98.81 12 PHE B O 1
ATOM 2253 N N . GLY B 1 13 ? 0.978 5.527 4.906 1 98.75 13 GLY B N 1
ATOM 2254 C CA . GLY B 1 13 ? 0.961 6.355 3.713 1 98.75 13 GLY B CA 1
ATOM 2255 C C . GLY B 1 13 ? 0.277 7.695 3.926 1 98.75 13 GLY B C 1
ATOM 2256 O O . GLY B 1 13 ? -0.164 8 5.035 1 98.75 13 GLY B O 1
ATOM 2257 N N . LEU B 1 14 ? 0.291 8.484 2.908 1 98.88 14 LEU B N 1
ATOM 2258 C CA . LEU B 1 14 ? -0.354 9.789 2.826 1 98.88 14 LEU B CA 1
ATOM 2259 C C . LEU B 1 14 ? -1.426 9.797 1.741 1 98.88 14 LEU B C 1
ATOM 2261 O O . LEU B 1 14 ? -1.163 9.414 0.599 1 98.88 14 LEU B O 1
ATOM 2265 N N . ILE B 1 15 ? -2.574 10.211 2.141 1 98.75 15 ILE B N 1
ATOM 2266 C CA . ILE B 1 15 ? -3.664 10.383 1.186 1 98.75 15 ILE B CA 1
ATOM 2267 C C . ILE B 1 15 ? -3.873 11.875 0.912 1 98.75 15 ILE B C 1
ATOM 2269 O O . ILE B 1 15 ? -3.947 12.68 1.843 1 98.75 15 ILE B O 1
ATOM 2273 N N . GLY B 1 16 ? -3.963 12.266 -0.269 1 98.44 16 GLY B N 1
ATOM 2274 C CA . GLY B 1 16 ? -4.262 13.625 -0.686 1 98.44 16 GLY B CA 1
ATOM 2275 C C . GLY B 1 16 ? -4.473 13.758 -2.182 1 98.44 16 GLY B C 1
ATOM 2276 O O . GLY B 1 16 ? -4.621 12.758 -2.885 1 98.44 16 GLY B O 1
ATOM 2277 N N . LYS B 1 17 ? -4.574 14.969 -2.672 1 98 17 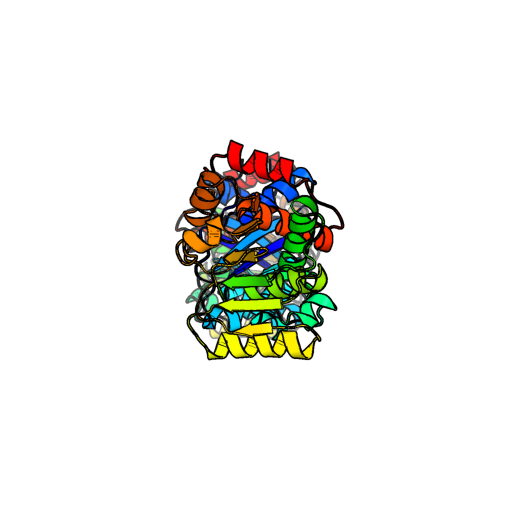LYS B N 1
ATOM 2278 C CA . LYS B 1 17 ? -4.742 15.266 -4.09 1 98 17 LYS B CA 1
ATOM 2279 C C . LYS B 1 17 ? -3.684 16.266 -4.57 1 98 17 LYS B C 1
ATOM 2281 O O . LYS B 1 17 ? -3.49 17.312 -3.959 1 98 17 LYS B O 1
ATOM 2286 N N . ASN B 1 18 ? -2.994 15.891 -5.684 1 96.94 18 ASN B N 1
ATOM 2287 C CA . ASN B 1 18 ? -1.931 16.719 -6.25 1 96.94 18 ASN B CA 1
ATOM 2288 C C . ASN B 1 18 ? -0.801 16.938 -5.25 1 96.94 18 ASN B C 1
ATOM 2290 O O . ASN B 1 18 ? -0.416 18.078 -4.988 1 96.94 18 ASN B O 1
ATOM 2294 N N . ILE B 1 19 ? -0.305 15.828 -4.75 1 96.5 19 ILE B N 1
ATOM 2295 C CA . ILE B 1 19 ? 0.639 15.938 -3.643 1 96.5 19 ILE B CA 1
ATOM 2296 C C . ILE B 1 19 ? 1.951 15.25 -4.016 1 96.5 19 ILE B C 1
ATOM 2298 O O . ILE B 1 19 ? 2.717 14.844 -3.139 1 96.5 19 ILE B O 1
ATOM 2302 N N . LYS B 1 20 ? 2.184 15.039 -5.309 1 93.5 20 LYS B N 1
ATOM 2303 C CA . LYS B 1 20 ? 3.402 14.359 -5.738 1 93.5 20 LYS B CA 1
ATOM 2304 C C . LYS B 1 20 ? 4.617 15.273 -5.602 1 93.5 20 LYS B C 1
ATOM 2306 O O . LYS B 1 20 ? 5.391 15.43 -6.551 1 93.5 20 LYS B O 1
ATOM 2311 N N . TYR B 1 21 ? 4.785 15.906 -4.621 1 93.12 21 TYR B N 1
ATOM 2312 C CA . TYR B 1 21 ? 5.926 16.734 -4.262 1 93.12 21 TYR B CA 1
ATOM 2313 C C . TYR B 1 21 ? 6.219 16.641 -2.768 1 93.12 21 TYR B C 1
ATOM 2315 O O . TYR B 1 21 ? 7.18 17.25 -2.277 1 93.12 21 TYR B O 1
ATOM 2323 N N . THR B 1 22 ? 5.406 15.906 -2.092 1 96.25 22 THR B N 1
ATOM 2324 C CA . THR B 1 22 ? 5.449 15.852 -0.634 1 96.25 22 THR B CA 1
ATOM 2325 C C . THR B 1 22 ? 6.77 15.258 -0.152 1 96.25 22 THR B C 1
ATOM 2327 O O . THR B 1 22 ? 7.352 14.406 -0.825 1 96.25 22 THR B O 1
ATOM 2330 N N . LEU B 1 23 ? 7.227 15.648 1.012 1 97.38 23 LEU B N 1
ATOM 2331 C CA . LEU B 1 23 ? 8.438 15.148 1.649 1 97.38 23 LEU B CA 1
ATOM 2332 C C . LEU B 1 23 ? 8.109 14.031 2.643 1 97.38 23 LEU B C 1
ATOM 2334 O O . LEU B 1 23 ? 9.016 13.406 3.199 1 97.38 23 LEU B O 1
ATOM 2338 N N . SER B 1 24 ? 6.867 13.727 2.814 1 98.19 24 SER B N 1
ATOM 2339 C CA . SER B 1 24 ? 6.414 12.828 3.867 1 98.19 24 SER B CA 1
ATOM 2340 C C . SER B 1 24 ? 7.066 11.453 3.738 1 98.19 24 SER B C 1
ATOM 2342 O O . SER B 1 24 ? 7.488 10.867 4.734 1 98.19 24 SER B O 1
ATOM 2344 N N . PRO B 1 25 ? 7.141 10.945 2.48 1 98.12 25 PRO B N 1
ATOM 2345 C CA . PRO B 1 25 ? 7.77 9.625 2.391 1 98.12 25 PRO B CA 1
ATOM 2346 C C . PRO B 1 25 ? 9.227 9.633 2.848 1 98.12 25 PRO B C 1
ATOM 2348 O O . PRO B 1 25 ? 9.695 8.664 3.441 1 98.12 25 PRO B O 1
ATOM 2351 N N . TYR B 1 26 ? 9.977 10.688 2.596 1 97.5 26 TYR B N 1
ATOM 2352 C CA . TYR B 1 26 ? 11.359 10.797 3.051 1 97.5 26 TYR B CA 1
ATOM 2353 C C . TYR B 1 26 ? 11.43 10.828 4.574 1 97.5 26 TYR B C 1
ATOM 2355 O O . TYR B 1 26 ? 12.273 10.172 5.18 1 97.5 26 TYR B O 1
ATOM 2363 N N . ILE B 1 27 ? 10.531 11.562 5.133 1 98.31 27 ILE B N 1
ATOM 2364 C CA . ILE B 1 27 ? 10.516 11.766 6.578 1 98.31 27 ILE B CA 1
ATOM 2365 C C . ILE B 1 27 ? 10.188 10.453 7.281 1 98.31 27 ILE B C 1
ATOM 2367 O O . ILE B 1 27 ? 10.961 9.984 8.125 1 98.31 27 ILE B O 1
ATOM 2371 N N . HIS B 1 28 ? 9.125 9.812 6.957 1 98.56 28 HIS B N 1
ATOM 2372 C CA . HIS B 1 28 ? 8.641 8.648 7.688 1 98.56 28 HIS B CA 1
ATOM 2373 C C . HIS B 1 28 ? 9.516 7.43 7.414 1 98.56 28 HIS B C 1
ATOM 2375 O O . HIS B 1 28 ? 9.82 6.66 8.328 1 98.56 28 HIS B O 1
ATOM 2381 N N . ASN B 1 29 ? 9.883 7.195 6.164 1 98.06 29 ASN B N 1
ATOM 2382 C CA . ASN B 1 29 ? 10.734 6.039 5.895 1 98.06 29 ASN B CA 1
ATOM 2383 C C . ASN B 1 29 ? 12.102 6.184 6.555 1 98.06 29 ASN B C 1
ATOM 2385 O O . ASN B 1 29 ? 12.695 5.191 6.977 1 98.06 29 ASN B O 1
ATOM 2389 N N . PHE B 1 30 ? 12.68 7.418 6.609 1 97.38 30 PHE B N 1
ATOM 2390 C CA . PHE B 1 30 ? 13.891 7.66 7.387 1 97.38 30 PHE B CA 1
ATOM 2391 C C . PHE B 1 30 ? 13.688 7.266 8.844 1 97.38 30 PHE B C 1
ATOM 2393 O O . PHE B 1 30 ? 14.516 6.566 9.43 1 97.38 30 PHE B O 1
ATOM 2400 N N . SER B 1 31 ? 12.57 7.742 9.422 1 98.19 31 SER B N 1
ATOM 2401 C CA . SER B 1 31 ? 12.258 7.434 10.812 1 98.19 31 SER B CA 1
ATOM 2402 C C . SER B 1 31 ? 12.094 5.934 11.031 1 98.19 31 SER B C 1
ATOM 2404 O O . SER B 1 31 ? 12.562 5.391 12.031 1 98.19 31 SER B O 1
ATOM 2406 N N . PHE B 1 32 ? 11.336 5.246 10.102 1 97.69 32 PHE B N 1
ATOM 2407 C CA . PHE B 1 32 ? 11.141 3.805 10.211 1 97.69 32 PHE B CA 1
ATOM 2408 C C . PHE B 1 32 ? 12.484 3.08 10.258 1 97.69 32 PHE B C 1
ATOM 2410 O O . PHE B 1 32 ? 12.695 2.213 11.109 1 97.69 32 PHE B O 1
ATOM 2417 N N . ARG B 1 33 ? 13.359 3.445 9.352 1 96.31 33 ARG B N 1
ATOM 2418 C CA . ARG B 1 33 ? 14.68 2.828 9.305 1 96.31 33 ARG B CA 1
ATOM 2419 C C . ARG B 1 33 ? 15.453 3.09 10.602 1 96.31 33 ARG B C 1
ATOM 2421 O O . ARG B 1 33 ? 16.062 2.176 11.156 1 96.31 33 ARG B O 1
ATOM 2428 N N . THR B 1 34 ? 15.43 4.32 11.016 1 97 34 THR B N 1
ATOM 2429 C CA . THR B 1 34 ? 16.172 4.734 12.195 1 97 34 THR B CA 1
ATOM 2430 C C . THR B 1 34 ? 15.672 4 13.438 1 97 34 THR B C 1
ATOM 2432 O O . THR B 1 34 ? 16.469 3.643 14.312 1 97 34 THR B O 1
ATOM 2435 N N . LEU B 1 35 ? 14.414 3.783 13.508 1 97.38 35 LEU B N 1
ATOM 2436 C CA . LEU B 1 35 ? 13.797 3.201 14.695 1 97.38 35 LEU B CA 1
ATOM 2437 C C . LEU B 1 35 ? 13.719 1.682 14.578 1 97.38 35 LEU B C 1
ATOM 2439 O O . LEU B 1 35 ? 13.297 1.003 15.516 1 97.38 35 LEU B O 1
ATOM 2443 N N . GLY B 1 36 ? 14.031 1.102 13.438 1 96.44 36 GLY B N 1
ATOM 2444 C CA . GLY B 1 36 ? 13.961 -0.334 13.219 1 96.44 36 GLY B CA 1
ATOM 2445 C C . GLY B 1 36 ? 12.539 -0.839 13.031 1 96.44 36 GLY B C 1
ATOM 2446 O O . GLY B 1 36 ? 12.203 -1.939 13.469 1 96.44 36 GLY B O 1
ATOM 2447 N N . ILE B 1 37 ? 11.688 -0.016 12.523 1 97.19 37 ILE B N 1
ATOM 2448 C CA . ILE B 1 37 ? 10.305 -0.388 12.266 1 97.19 37 ILE B CA 1
ATOM 2449 C C . ILE B 1 37 ? 10.172 -0.996 10.875 1 97.19 37 ILE B C 1
ATOM 2451 O O . ILE B 1 37 ? 10.578 -0.383 9.883 1 97.19 37 ILE B O 1
ATOM 2455 N N . ASN B 1 38 ? 9.648 -2.195 10.75 1 97.44 38 ASN B N 1
ATOM 2456 C CA . ASN B 1 38 ? 9.438 -2.871 9.469 1 97.44 38 ASN B CA 1
ATOM 2457 C C . ASN B 1 38 ? 8.18 -2.365 8.766 1 97.44 38 ASN B C 1
ATOM 2459 O O . ASN B 1 38 ? 7.133 -3.01 8.82 1 97.44 38 ASN B O 1
ATOM 2463 N N . ALA B 1 39 ? 8.32 -1.239 8.062 1 98 39 ALA B N 1
ATOM 2464 C CA . ALA B 1 39 ? 7.195 -0.585 7.402 1 98 39 ALA B CA 1
ATOM 2465 C C . ALA B 1 39 ? 7.664 0.269 6.227 1 98 39 ALA B C 1
ATOM 2467 O O . ALA B 1 39 ? 8.852 0.573 6.109 1 98 39 ALA B O 1
ATOM 2468 N N . VAL B 1 40 ? 6.742 0.561 5.367 1 98.31 40 VAL B N 1
ATOM 2469 C CA . VAL B 1 40 ? 6.98 1.518 4.293 1 98.31 40 VAL B CA 1
ATOM 2470 C C . VAL B 1 40 ? 5.922 2.615 4.332 1 98.31 40 VAL B C 1
ATOM 2472 O O . VAL B 1 40 ? 4.805 2.393 4.812 1 98.31 40 VAL B O 1
ATOM 2475 N N . TYR B 1 41 ? 6.305 3.754 3.898 1 98.62 41 TYR B N 1
ATOM 2476 C CA . TYR B 1 41 ? 5.414 4.902 3.77 1 98.62 41 TYR B CA 1
ATOM 2477 C C . TYR B 1 41 ? 5.293 5.336 2.312 1 98.62 41 TYR B C 1
ATOM 2479 O O . TYR B 1 41 ? 6.281 5.746 1.697 1 98.62 41 TYR B O 1
ATOM 2487 N N . LEU B 1 42 ? 4.043 5.273 1.823 1 98.75 42 LEU B N 1
ATOM 2488 C CA . LEU B 1 42 ? 3.807 5.582 0.417 1 98.75 42 LEU B CA 1
ATOM 2489 C C . LEU B 1 42 ? 2.844 6.758 0.274 1 98.75 42 LEU B C 1
ATOM 2491 O O . LEU B 1 42 ? 2.213 7.172 1.249 1 98.75 42 LEU B O 1
ATOM 2495 N N . VAL B 1 43 ? 2.764 7.281 -0.966 1 98.75 43 VAL B N 1
ATOM 2496 C CA . VAL B 1 43 ? 1.875 8.398 -1.267 1 98.75 43 VAL B CA 1
ATOM 2497 C C . VAL B 1 43 ? 0.727 7.918 -2.152 1 98.75 43 VAL B C 1
ATOM 2499 O O . VAL B 1 43 ? 0.951 7.242 -3.158 1 98.75 43 VAL B O 1
ATOM 2502 N N . PHE B 1 44 ? -0.466 8.203 -1.752 1 98.69 44 PHE B N 1
ATOM 2503 C CA . PHE B 1 44 ? -1.669 7.949 -2.535 1 98.69 44 PHE B CA 1
ATOM 2504 C C . PHE B 1 44 ? -2.293 9.258 -3.01 1 98.69 44 PHE B C 1
ATOM 2506 O O . PHE B 1 44 ? -3.104 9.859 -2.301 1 98.69 44 PHE B O 1
ATOM 2513 N N . ASP B 1 45 ? -1.933 9.688 -4.215 1 98.56 45 ASP B N 1
ATOM 2514 C CA . ASP B 1 45 ? -2.457 10.883 -4.863 1 98.56 45 ASP B CA 1
ATOM 2515 C C . ASP B 1 45 ? -3.756 10.578 -5.605 1 98.56 45 ASP B C 1
ATOM 2517 O O . ASP B 1 45 ? -3.73 10.039 -6.715 1 98.56 45 ASP B O 1
ATOM 2521 N N . LEU B 1 46 ? -4.859 10.969 -5 1 98.38 46 LEU B N 1
ATOM 2522 C CA . LEU B 1 46 ? -6.168 10.516 -5.457 1 98.38 46 LEU B CA 1
ATOM 2523 C C . LEU B 1 46 ? -7.074 11.703 -5.766 1 98.38 46 LEU B C 1
ATOM 2525 O O . LEU B 1 46 ? -7.219 12.609 -4.941 1 98.38 46 LEU B O 1
ATOM 2529 N N . ASP B 1 47 ? -7.664 11.672 -6.926 1 98.12 47 ASP B N 1
ATOM 2530 C CA . ASP B 1 47 ? -8.75 12.625 -7.117 1 98.12 47 ASP B CA 1
ATOM 2531 C C . ASP B 1 47 ? -9.984 12.219 -6.316 1 98.12 47 ASP B C 1
ATOM 2533 O O . ASP B 1 47 ? -9.961 11.227 -5.586 1 98.12 47 ASP B O 1
ATOM 2537 N N . GLU B 1 48 ? -11.023 12.961 -6.426 1 98.06 48 GLU B N 1
ATOM 2538 C CA . GLU B 1 48 ? -12.18 12.773 -5.559 1 98.06 48 GLU B CA 1
ATOM 2539 C C . GLU B 1 48 ? -12.836 11.414 -5.809 1 98.06 48 GLU B C 1
ATOM 2541 O O . GLU B 1 48 ? -13.227 10.727 -4.863 1 98.06 48 GLU B O 1
ATOM 2546 N N . MET B 1 49 ? -12.992 11.039 -7.039 1 97.69 49 MET B N 1
ATOM 2547 C CA . MET B 1 49 ? -13.625 9.766 -7.391 1 97.69 49 MET B CA 1
ATOM 2548 C C . MET B 1 49 ? -12.805 8.586 -6.891 1 97.69 49 MET B C 1
ATOM 2550 O O . MET B 1 49 ? -13.344 7.648 -6.305 1 97.69 49 MET B O 1
ATOM 2554 N N . LYS B 1 50 ? -11.555 8.625 -7.152 1 97.31 50 LYS B N 1
ATOM 2555 C CA . LYS B 1 50 ? -10.672 7.555 -6.695 1 97.31 50 LYS B CA 1
ATOM 2556 C C . LYS B 1 50 ? -10.641 7.484 -5.172 1 97.31 50 LYS B C 1
ATOM 2558 O O . LYS B 1 50 ? -10.562 6.395 -4.598 1 97.31 50 LYS B O 1
ATOM 2563 N N . PHE B 1 51 ? -10.688 8.672 -4.543 1 98.62 51 PHE B N 1
ATOM 2564 C CA . PHE B 1 51 ? -10.727 8.695 -3.086 1 98.62 51 PHE B CA 1
ATOM 2565 C C . PHE B 1 51 ? -11.93 7.934 -2.561 1 98.62 51 PHE B C 1
ATOM 2567 O O . PHE B 1 51 ? -11.797 7.039 -1.723 1 98.62 51 PHE B O 1
ATOM 2574 N N . LYS B 1 52 ? -13.039 8.203 -3.088 1 97.81 52 LYS B N 1
ATOM 2575 C CA . LYS B 1 52 ? -14.281 7.578 -2.629 1 97.81 52 LYS B CA 1
ATOM 2576 C C . LYS B 1 52 ? -14.258 6.07 -2.859 1 97.81 52 LYS B C 1
ATOM 2578 O O . LYS B 1 52 ? -14.758 5.305 -2.033 1 97.81 52 LYS B O 1
ATOM 2583 N N . ARG B 1 53 ? -13.617 5.672 -3.9 1 96.44 53 ARG B N 1
ATOM 2584 C CA . ARG B 1 53 ? -13.602 4.262 -4.273 1 96.44 53 ARG B CA 1
ATOM 2585 C C . ARG B 1 53 ? -12.562 3.492 -3.467 1 96.44 53 ARG B C 1
ATOM 2587 O O . ARG B 1 53 ? -12.656 2.271 -3.32 1 96.44 53 ARG B O 1
ATOM 2594 N N . SER B 1 54 ? -11.562 4.262 -2.914 1 98.19 54 SER B N 1
ATOM 2595 C CA . SER B 1 54 ? -10.406 3.525 -2.42 1 98.19 54 SER B CA 1
ATOM 2596 C C . SER B 1 54 ? -10.289 3.631 -0.903 1 98.19 54 SER B C 1
ATOM 2598 O O . SER B 1 54 ? -9.68 2.773 -0.261 1 98.19 54 SER B O 1
ATOM 2600 N N . ILE B 1 55 ? -10.891 4.594 -0.291 1 98.5 55 ILE B N 1
ATOM 2601 C CA . ILE B 1 55 ? -10.594 4.949 1.091 1 98.5 55 ILE B CA 1
ATOM 2602 C C . ILE B 1 55 ? -10.945 3.785 2.014 1 98.5 55 ILE B C 1
ATOM 2604 O O . ILE B 1 55 ? -10.172 3.443 2.914 1 98.5 55 ILE B O 1
ATOM 2608 N N . SER B 1 56 ? -12.086 3.152 1.849 1 97.5 56 SER B N 1
ATOM 2609 C CA . SER B 1 56 ? -12.477 2.041 2.709 1 97.5 56 SER B CA 1
ATOM 2610 C C . SER B 1 56 ? -11.469 0.899 2.635 1 97.5 56 SER B C 1
ATOM 2612 O O . SER B 1 56 ? -11.148 0.277 3.65 1 97.5 56 SER B O 1
ATOM 2614 N N . GLY B 1 57 ? -11.008 0.643 1.415 1 97.81 57 GLY B N 1
ATOM 2615 C CA . GLY B 1 57 ? -10.016 -0.405 1.235 1 97.81 57 GLY B CA 1
ATOM 2616 C C . GLY B 1 57 ? -8.664 -0.051 1.821 1 97.81 57 GLY B C 1
ATOM 2617 O O . GLY B 1 57 ? -8.008 -0.896 2.432 1 97.81 57 GLY B O 1
ATOM 2618 N N . ILE B 1 58 ? -8.234 1.187 1.624 1 98.44 58 ILE B N 1
ATOM 2619 C CA . ILE B 1 58 ? -6.949 1.637 2.145 1 98.44 58 ILE B CA 1
ATOM 2620 C C . ILE B 1 58 ? -6.941 1.524 3.668 1 98.44 58 ILE B C 1
ATOM 2622 O O . ILE B 1 58 ? -5.953 1.083 4.258 1 98.44 58 ILE B O 1
ATOM 2626 N N . LEU B 1 59 ? -8.086 1.896 4.285 1 98.31 59 LEU B N 1
ATOM 2627 C CA . LEU B 1 59 ? -8.195 1.855 5.742 1 98.31 59 LEU B CA 1
ATOM 2628 C C . LEU B 1 59 ? -8.094 0.423 6.254 1 98.31 59 LEU B C 1
ATOM 2630 O O . LEU B 1 59 ? -7.688 0.197 7.395 1 98.31 59 LEU B O 1
ATOM 2634 N N . GLU B 1 60 ? -8.414 -0.555 5.449 1 97.12 60 GLU B N 1
ATOM 2635 C CA . GLU B 1 60 ? -8.359 -1.958 5.848 1 97.12 60 GLU B CA 1
ATOM 2636 C C . GLU B 1 60 ? -6.938 -2.498 5.789 1 97.12 60 GLU B C 1
ATOM 2638 O O . GLU B 1 60 ? -6.57 -3.381 6.57 1 97.12 60 GLU B O 1
ATOM 2643 N N . ILE B 1 61 ? -6.113 -1.924 4.871 1 97.69 61 ILE B N 1
ATOM 2644 C CA . ILE B 1 61 ? -4.848 -2.602 4.613 1 97.69 61 ILE B CA 1
ATOM 2645 C C . ILE B 1 61 ? -3.697 -1.787 5.199 1 97.69 61 ILE B C 1
ATOM 2647 O O . ILE B 1 61 ? -2.607 -2.318 5.434 1 97.69 61 ILE B O 1
ATOM 2651 N N . ALA B 1 62 ? -3.867 -0.476 5.371 1 98.25 62 ALA B N 1
ATOM 2652 C CA . ALA B 1 62 ? -2.818 0.369 5.938 1 98.25 62 ALA B CA 1
ATOM 2653 C C . ALA B 1 62 ? -2.863 0.354 7.461 1 98.25 62 ALA B C 1
ATOM 2655 O O . ALA B 1 62 ? -3.943 0.35 8.055 1 98.25 62 ALA B O 1
ATOM 2656 N N . GLU B 1 63 ? -1.683 0.297 8.07 1 97.88 63 GLU B N 1
ATOM 2657 C CA . GLU B 1 63 ? -1.589 0.347 9.523 1 97.88 63 GLU B CA 1
ATOM 2658 C C . GLU B 1 63 ? -1.815 1.764 10.047 1 97.88 63 GLU B C 1
ATOM 2660 O O . GLU B 1 63 ? -2.408 1.953 11.109 1 97.88 63 GLU B O 1
ATOM 2665 N N . GLY B 1 64 ? -1.371 2.715 9.328 1 98.62 64 GLY B N 1
ATOM 2666 C CA . GLY B 1 64 ? -1.479 4.133 9.641 1 98.62 64 GLY B CA 1
ATOM 2667 C C . GLY B 1 64 ? -1.453 5.02 8.414 1 98.62 64 GLY B C 1
ATOM 2668 O O . GLY B 1 64 ? -0.788 4.699 7.426 1 98.62 64 GLY B O 1
ATOM 2669 N N . LEU B 1 65 ? -2.15 6.152 8.523 1 98.88 65 LEU B N 1
ATOM 2670 C CA . LEU B 1 65 ? -2.254 7.051 7.379 1 98.88 65 LEU B CA 1
ATOM 2671 C C . LEU B 1 65 ? -2.205 8.508 7.824 1 98.88 65 LEU B C 1
ATOM 2673 O O . LEU B 1 65 ? -2.674 8.844 8.914 1 98.88 65 LEU B O 1
ATOM 2677 N N . ASN B 1 66 ? -1.604 9.273 7.043 1 98.88 66 ASN B N 1
ATOM 2678 C CA . ASN B 1 66 ? -1.846 10.711 7.07 1 98.88 66 ASN B CA 1
ATOM 2679 C C . ASN B 1 66 ? -2.795 11.141 5.953 1 98.88 66 ASN B C 1
ATOM 2681 O O . ASN B 1 66 ? -2.928 10.445 4.945 1 98.88 66 ASN B O 1
ATOM 2685 N N . VAL B 1 67 ? -3.451 12.219 6.223 1 98.81 67 VAL B N 1
ATOM 2686 C CA . VAL B 1 67 ? -4.391 12.781 5.258 1 98.81 67 VAL B CA 1
ATOM 2687 C C . VAL B 1 67 ? -4.113 14.273 5.078 1 98.81 67 VAL B C 1
ATOM 2689 O O . VAL B 1 67 ? -3.879 14.992 6.055 1 98.81 67 VAL B O 1
ATOM 2692 N N . THR B 1 68 ? -4.09 14.719 3.877 1 97.81 68 THR B N 1
ATOM 2693 C CA . THR B 1 68 ? -3.875 16.141 3.576 1 97.81 68 THR B CA 1
ATOM 2694 C C . THR B 1 68 ? -4.941 16.656 2.617 1 97.81 68 THR B C 1
ATOM 2696 O O . THR B 1 68 ? -6.027 16.078 2.521 1 97.81 68 THR B O 1
ATOM 2699 N N . ILE B 1 69 ? -4.738 17.859 2.084 1 94.56 69 ILE B N 1
ATOM 2700 C CA . ILE B 1 69 ? -5.711 18.516 1.215 1 94.56 69 ILE B CA 1
ATOM 2701 C C . ILE B 1 69 ? -6.066 17.594 0.052 1 94.56 69 ILE B C 1
ATOM 2703 O O . ILE B 1 69 ? -5.184 16.969 -0.54 1 94.56 69 ILE B O 1
ATOM 2707 N N . PRO B 1 70 ? -7.371 17.562 -0.106 1 96.12 70 PRO B N 1
ATOM 2708 C CA . PRO B 1 70 ? -8.508 18.25 0.511 1 96.12 70 PRO B CA 1
ATOM 2709 C C . PRO B 1 70 ? -9.336 17.344 1.411 1 96.12 70 PRO B C 1
ATOM 2711 O O . PRO B 1 70 ? -10.5 17.641 1.688 1 96.12 70 PRO B O 1
ATOM 2714 N N . TYR B 1 71 ? -8.75 16.25 1.891 1 98.25 71 TYR B N 1
ATOM 2715 C CA . TYR B 1 71 ? -9.617 15.18 2.373 1 98.25 71 TYR B CA 1
ATOM 2716 C C . TYR B 1 71 ? -9.656 15.156 3.896 1 98.25 71 TYR B C 1
ATOM 2718 O O . TYR B 1 71 ? -10.211 14.227 4.492 1 98.25 71 TYR B O 1
ATOM 2726 N N . LYS B 1 72 ? -9.195 16.109 4.637 1 98.06 72 LYS B N 1
ATOM 2727 C CA . LYS B 1 72 ? -9.055 16.062 6.086 1 98.06 72 LYS B CA 1
ATOM 2728 C C . LYS B 1 72 ? -10.422 16.031 6.77 1 98.06 72 LYS B C 1
ATOM 2730 O O . LYS B 1 72 ? -10.57 15.438 7.844 1 98.06 72 LYS B O 1
ATOM 2735 N N . ASP B 1 73 ? -11.383 16.641 6.156 1 96.88 73 ASP B N 1
ATOM 2736 C CA . ASP B 1 73 ? -12.734 16.609 6.715 1 96.88 73 ASP B CA 1
ATOM 2737 C C . ASP B 1 73 ? -13.508 15.406 6.184 1 96.88 73 ASP B C 1
ATOM 2739 O O . ASP B 1 73 ? -14.148 14.688 6.953 1 96.88 73 ASP B O 1
ATOM 2743 N N . GLU B 1 74 ? -13.406 15.117 4.93 1 97.38 74 GLU B N 1
ATOM 2744 C CA . GLU B 1 74 ? -14.164 14.07 4.25 1 97.38 74 GLU B CA 1
ATOM 2745 C C . GLU B 1 74 ? -13.836 12.695 4.824 1 97.38 74 GLU B C 1
ATOM 2747 O O . GLU B 1 74 ? -14.711 11.828 4.914 1 97.38 74 GLU B O 1
ATOM 2752 N N . VAL B 1 75 ? -12.641 12.453 5.227 1 98.62 75 VAL B N 1
ATOM 2753 C CA . VAL B 1 75 ? -12.18 11.133 5.648 1 98.62 75 VAL B CA 1
ATOM 2754 C C . VAL B 1 75 ? -12.875 10.734 6.945 1 98.62 75 VAL B C 1
ATOM 2756 O O . VAL B 1 75 ? -12.984 9.539 7.258 1 98.62 75 VAL B O 1
ATOM 2759 N N . MET B 1 76 ? -13.359 11.695 7.668 1 98.5 76 MET B N 1
ATOM 2760 C CA . MET B 1 76 ? -13.969 11.438 8.969 1 98.5 76 MET B CA 1
ATOM 2761 C C . MET B 1 76 ? -15.188 10.523 8.828 1 98.5 76 MET B C 1
ATOM 2763 O O . MET B 1 76 ? -15.484 9.742 9.734 1 98.5 76 MET B O 1
ATOM 2767 N N . LYS B 1 77 ? -15.852 10.547 7.691 1 98.06 77 LYS B N 1
ATOM 2768 C CA . LYS B 1 77 ? -17.047 9.75 7.434 1 98.06 77 LYS B CA 1
ATOM 2769 C C . LYS B 1 77 ? -16.734 8.266 7.383 1 98.06 77 LYS B C 1
ATOM 2771 O O . LYS B 1 77 ? -17.625 7.422 7.469 1 98.06 77 LYS B O 1
ATOM 2776 N N . TYR B 1 78 ? -15.5 7.965 7.277 1 98.19 78 TYR B N 1
ATOM 2777 C CA . TYR B 1 78 ? -15.102 6.582 7.051 1 98.19 78 TYR B CA 1
ATOM 2778 C C . TYR B 1 78 ? -14.43 5.996 8.289 1 98.19 78 TYR B C 1
ATOM 2780 O O . TYR B 1 78 ? -14.07 4.816 8.305 1 98.19 78 TYR B O 1
ATOM 2788 N N . LEU B 1 79 ? -14.25 6.801 9.305 1 98.56 79 LEU B N 1
ATOM 2789 C CA . LEU B 1 79 ? -13.516 6.383 10.492 1 98.56 79 LEU B CA 1
ATOM 2790 C C . LEU B 1 79 ? -14.469 5.852 11.562 1 98.56 79 LEU B C 1
ATOM 2792 O O . LEU B 1 79 ? -15.648 6.211 11.586 1 98.56 79 LEU B O 1
ATOM 2796 N N . ASP B 1 80 ? -13.977 5.004 12.383 1 97.69 80 ASP B N 1
ATOM 2797 C CA . ASP B 1 80 ? -14.766 4.453 13.477 1 97.69 80 ASP B CA 1
ATOM 2798 C C . ASP B 1 80 ? -14.93 5.473 14.602 1 97.69 80 ASP B C 1
ATOM 2800 O O . ASP B 1 80 ? -15.984 5.531 15.242 1 97.69 80 ASP B O 1
ATOM 2804 N N . ASN B 1 81 ? -13.852 6.184 14.898 1 97.94 81 ASN B N 1
ATOM 2805 C CA . ASN B 1 81 ? -13.852 7.195 15.953 1 97.94 81 ASN B CA 1
ATOM 2806 C C . ASN B 1 81 ? -12.789 8.258 15.695 1 97.94 81 ASN B C 1
ATOM 2808 O O . ASN B 1 81 ? -11.953 8.109 14.797 1 97.94 81 ASN B O 1
ATOM 2812 N N . THR B 1 82 ? -12.922 9.312 16.391 1 98.38 82 THR B N 1
ATOM 2813 C CA . THR B 1 82 ? -11.945 10.391 16.422 1 98.38 82 THR B CA 1
ATOM 2814 C C . THR B 1 82 ? -11.664 10.82 17.859 1 98.38 82 THR B C 1
ATOM 2816 O O . THR B 1 82 ? -12.516 10.672 18.75 1 98.38 82 THR B O 1
ATOM 2819 N N . ASP B 1 83 ? -10.461 11.273 18.109 1 97.81 83 ASP B N 1
ATOM 2820 C CA . ASP B 1 83 ? -10.18 11.773 19.453 1 97.81 83 ASP B CA 1
ATOM 2821 C C . ASP B 1 83 ? -10.945 13.062 19.734 1 97.81 83 ASP B C 1
ATOM 2823 O O . ASP B 1 83 ? -11.531 13.656 18.812 1 97.81 83 ASP B O 1
ATOM 2827 N N . THR B 1 84 ? -10.898 13.508 20.922 1 96.94 84 THR B N 1
ATOM 2828 C CA . THR B 1 84 ? -11.68 14.648 21.375 1 96.94 84 THR B CA 1
ATOM 2829 C C . THR B 1 84 ? -11.328 15.898 20.562 1 96.94 84 THR B C 1
ATOM 2831 O O . THR B 1 84 ? -12.219 16.625 20.109 1 96.94 84 THR B O 1
ATOM 2834 N N . HIS B 1 85 ? -10.094 16.141 20.344 1 96.5 85 HIS B N 1
ATOM 2835 C CA . HIS B 1 85 ? -9.648 17.344 19.641 1 96.5 85 HIS B CA 1
ATOM 2836 C C . HIS B 1 85 ? -10.062 17.312 18.172 1 96.5 85 HIS B C 1
ATOM 2838 O O . HIS B 1 85 ? -10.562 18.312 17.656 1 96.5 85 HIS B O 1
ATOM 2844 N N . SER B 1 86 ? -9.82 16.172 17.516 1 97.81 86 SER B N 1
ATOM 2845 C CA . SER B 1 86 ? -10.164 16.047 16.109 1 97.81 86 SER B CA 1
ATOM 2846 C C . SER B 1 86 ? -11.664 16.172 15.891 1 97.81 86 SER B C 1
ATOM 2848 O O . SER B 1 86 ? -12.109 16.703 14.859 1 97.81 86 SER B O 1
ATOM 2850 N N . THR B 1 87 ? -12.414 15.719 16.859 1 97.62 87 THR B N 1
ATOM 2851 C CA . THR B 1 87 ? -13.867 15.859 16.797 1 97.62 87 THR B CA 1
ATOM 2852 C C . THR B 1 87 ? -14.266 17.328 16.828 1 97.62 87 THR B C 1
ATOM 2854 O O . THR B 1 87 ? -15.086 17.781 16.031 1 97.62 87 THR B O 1
ATOM 2857 N N . ARG B 1 88 ? -13.68 18.062 17.703 1 97.44 88 ARG B N 1
ATOM 2858 C CA . ARG B 1 88 ? -13.992 19.484 17.844 1 97.44 88 ARG B CA 1
ATOM 2859 C C . ARG B 1 88 ? -13.516 20.266 16.625 1 97.44 88 ARG B C 1
ATOM 2861 O O . ARG B 1 88 ? -14.211 21.156 16.141 1 97.44 88 ARG B O 1
ATOM 2868 N N . ILE B 1 89 ? -12.375 19.875 16.109 1 98.19 89 ILE B N 1
ATOM 2869 C CA . ILE B 1 89 ? -11.742 20.578 15.008 1 98.19 89 ILE B CA 1
ATOM 2870 C C . ILE B 1 89 ? -12.469 20.25 13.703 1 98.19 89 ILE B C 1
ATOM 2872 O O . ILE B 1 89 ? -12.43 21.047 12.75 1 98.19 89 ILE B O 1
ATOM 2876 N N . GLN B 1 90 ? -13.07 19.047 13.695 1 98.31 90 GLN B N 1
ATOM 2877 C CA . GLN B 1 90 ? -13.75 18.516 12.523 1 98.31 90 GLN B CA 1
ATOM 2878 C C . GLN B 1 90 ? -12.789 18.391 11.344 1 98.31 90 GLN B C 1
ATOM 2880 O O . GLN B 1 90 ? -13.109 18.781 10.227 1 98.31 90 GLN B O 1
ATOM 2885 N N . ALA B 1 91 ? -11.617 17.891 11.594 1 98.44 91 ALA B N 1
ATOM 2886 C CA . ALA B 1 91 ? -10.586 17.578 10.609 1 98.44 91 ALA B CA 1
ATOM 2887 C C . ALA B 1 91 ? -9.617 16.531 11.156 1 98.44 91 ALA B C 1
ATOM 2889 O O . ALA B 1 91 ? -9.258 16.562 12.336 1 98.44 91 ALA B O 1
ATOM 2890 N N . VAL B 1 92 ? -9.258 15.594 10.328 1 98.81 92 VAL B N 1
ATOM 2891 C CA . VAL B 1 92 ? -8.336 14.516 10.664 1 98.81 92 VAL B CA 1
ATOM 2892 C C . VAL B 1 92 ? -7.18 14.492 9.664 1 98.81 92 VAL B C 1
ATOM 2894 O O . VAL B 1 92 ? -7.398 14.5 8.453 1 98.81 92 VAL B O 1
ATOM 2897 N N . ASN B 1 93 ? -5.918 14.5 10.203 1 98.75 93 ASN B N 1
ATOM 2898 C CA . ASN B 1 93 ? -4.793 14.359 9.289 1 98.75 93 ASN B CA 1
ATOM 2899 C C . ASN B 1 93 ? -3.949 13.133 9.617 1 98.75 93 ASN B C 1
ATOM 2901 O O . ASN B 1 93 ? -2.924 12.891 8.977 1 98.75 93 ASN B O 1
ATOM 2905 N N . THR B 1 94 ? -4.277 12.406 10.656 1 98.94 94 THR B N 1
ATOM 2906 C CA . THR B 1 94 ? -3.582 11.195 11.062 1 98.94 94 THR B CA 1
ATOM 2907 C C . THR B 1 94 ? -4.578 10.102 11.438 1 98.94 94 THR B C 1
ATOM 2909 O O . THR B 1 94 ? -5.543 10.359 12.164 1 98.94 94 THR B O 1
ATOM 2912 N N . ILE B 1 95 ? -4.371 8.938 10.914 1 98.94 95 ILE B N 1
ATOM 2913 C CA . ILE B 1 95 ? -5.254 7.809 11.188 1 98.94 95 ILE B CA 1
ATOM 2914 C C . ILE B 1 95 ? -4.438 6.633 11.711 1 98.94 95 ILE B C 1
ATOM 2916 O O . ILE B 1 95 ? -3.357 6.336 11.195 1 98.94 95 ILE B O 1
ATOM 2920 N N . TYR B 1 96 ? -4.844 5.996 12.773 1 98.75 96 TYR B N 1
ATOM 2921 C CA . TYR B 1 96 ? -4.293 4.75 13.297 1 98.75 96 TYR B CA 1
ATOM 2922 C C . TYR B 1 96 ? -5.406 3.768 13.641 1 98.75 96 TYR B C 1
ATOM 2924 O O . TYR B 1 96 ? -6.246 4.047 14.5 1 98.75 96 TYR B O 1
ATOM 2932 N N . LYS B 1 97 ? -5.438 2.619 12.984 1 93.75 97 LYS B N 1
ATOM 2933 C CA . LYS B 1 97 ? -6.441 1.587 13.211 1 93.75 97 LYS B CA 1
ATOM 2934 C C . LYS B 1 97 ? -7.852 2.164 13.133 1 93.75 97 LYS B C 1
ATOM 2936 O O . LYS B 1 97 ? -8.656 1.976 14.047 1 93.75 97 LYS B O 1
ATOM 2941 N N . LYS B 1 98 ? -8.148 2.994 12.164 1 95.38 98 LYS B N 1
ATOM 2942 C CA . LYS B 1 98 ? -9.43 3.58 11.797 1 95.38 98 LYS B CA 1
ATOM 2943 C C . LYS B 1 98 ? -9.867 4.637 12.812 1 95.38 98 LYS B C 1
ATOM 2945 O O . LYS B 1 98 ? -11.031 5.031 12.844 1 95.38 98 LYS B O 1
ATOM 2950 N N . SER B 1 99 ? -8.969 5.098 13.664 1 98.62 99 SER B N 1
ATOM 2951 C CA . SER B 1 99 ? -9.188 6.234 14.555 1 98.62 99 SER B CA 1
ATOM 2952 C C . SER B 1 99 ? -8.477 7.484 14.039 1 98.62 99 SER B C 1
ATOM 2954 O O . SER B 1 99 ? -7.355 7.406 13.539 1 98.62 99 SER B O 1
ATOM 2956 N N . GLY B 1 100 ? -9.164 8.562 14.141 1 98.81 100 GLY B N 1
ATOM 2957 C CA . GLY B 1 100 ? -8.656 9.797 13.562 1 98.81 100 GLY B CA 1
ATOM 2958 C C . GLY B 1 100 ? -8.094 10.75 14.594 1 98.81 100 GLY B C 1
ATOM 2959 O O . GLY B 1 100 ? -8.609 10.852 15.703 1 98.81 100 GLY B O 1
ATOM 2960 N N . TYR B 1 101 ? -7.016 11.445 14.211 1 98.88 101 TYR B N 1
ATOM 2961 C CA . TYR B 1 101 ? -6.312 12.438 15.016 1 98.88 101 TYR B CA 1
ATOM 2962 C C . TYR B 1 101 ? -5.934 13.648 14.18 1 98.88 101 TYR B C 1
ATOM 2964 O O . TYR B 1 101 ? -6.008 13.609 12.953 1 98.88 101 TYR B O 1
ATOM 2972 N N . ASN B 1 102 ? -5.648 14.688 14.867 1 98.88 102 ASN B N 1
ATOM 2973 C CA . ASN B 1 102 ? -5.133 15.875 14.18 1 98.88 102 ASN B CA 1
ATOM 2974 C C . ASN B 1 102 ? -3.787 16.312 14.75 1 98.88 102 ASN B C 1
ATOM 2976 O O . ASN B 1 102 ? -3.734 17 15.773 1 98.88 102 ASN B O 1
ATOM 2980 N N . THR B 1 103 ? -2.762 16.016 14.016 1 98.81 103 THR B N 1
ATOM 2981 C CA . THR B 1 103 ? -1.422 16.281 14.531 1 98.81 103 THR B CA 1
ATOM 2982 C C . THR B 1 103 ? -0.921 17.641 14.062 1 98.81 103 THR B C 1
ATOM 2984 O O . THR B 1 103 ? 0.096 18.141 14.562 1 98.81 103 THR B O 1
ATOM 2987 N N . ASP B 1 104 ? -1.59 18.281 13.133 1 98.56 104 ASP B N 1
ATOM 2988 C CA . ASP B 1 104 ? -1.32 19.688 12.844 1 98.56 104 ASP B CA 1
ATOM 2989 C C . ASP B 1 104 ? -1.574 20.562 14.07 1 98.56 104 ASP B C 1
ATOM 2991 O O . ASP B 1 104 ? -0.75 21.406 14.414 1 98.56 104 ASP B O 1
ATOM 2995 N N . TYR B 1 105 ? -2.742 20.266 14.641 1 98.12 105 TYR B N 1
ATOM 2996 C CA . TYR B 1 105 ? -3.158 20.984 15.844 1 98.12 105 TYR B CA 1
ATOM 2997 C C . TYR B 1 105 ? -2.121 20.828 16.953 1 98.12 105 TYR B C 1
ATOM 2999 O O . TYR B 1 105 ? -1.755 21.812 17.594 1 98.12 105 TYR B O 1
ATOM 3007 N N . LEU B 1 106 ? -1.599 19.672 17.156 1 98.5 106 LEU B N 1
ATOM 3008 C CA . LEU B 1 106 ? -0.583 19.406 18.156 1 98.5 106 LEU B CA 1
ATOM 3009 C C . LEU B 1 106 ? 0.725 20.109 17.812 1 98.5 106 LEU B C 1
ATOM 3011 O O . LEU B 1 106 ? 1.364 20.703 18.703 1 98.5 106 LEU B O 1
ATOM 3015 N N . ALA B 1 107 ? 1.099 20.047 16.594 1 98.62 107 ALA B N 1
ATOM 3016 C CA . ALA B 1 107 ? 2.342 20.672 16.141 1 98.62 107 ALA B CA 1
ATOM 3017 C C . ALA B 1 107 ? 2.311 22.172 16.359 1 98.62 107 ALA B C 1
ATOM 3019 O O . ALA B 1 107 ? 3.283 22.766 16.828 1 98.62 107 ALA B O 1
ATOM 3020 N N . ILE B 1 108 ? 1.224 22.828 15.977 1 98.25 108 ILE B N 1
ATOM 3021 C CA . ILE B 1 108 ? 1.086 24.266 16.141 1 98.25 108 ILE B CA 1
ATOM 3022 C C . ILE B 1 108 ? 1.172 24.641 17.609 1 98.25 108 ILE B C 1
ATOM 3024 O O . ILE B 1 108 ? 1.883 25.578 17.984 1 98.25 108 ILE B O 1
ATOM 3028 N N . LYS B 1 109 ? 0.464 23.906 18.453 1 97.5 109 LYS B N 1
ATOM 3029 C CA . LYS B 1 109 ? 0.505 24.172 19.891 1 97.5 109 LYS B CA 1
ATOM 3030 C C . LYS B 1 109 ? 1.93 24.078 20.422 1 97.5 109 LYS B C 1
ATOM 3032 O O . LYS B 1 109 ? 2.396 24.969 21.141 1 97.5 109 LYS B O 1
ATOM 3037 N N . ASN B 1 110 ? 2.594 23.016 20.031 1 97.44 110 ASN B N 1
ATOM 3038 C CA . ASN B 1 110 ? 3.953 22.766 20.516 1 97.44 110 ASN B CA 1
ATOM 3039 C C . ASN B 1 110 ? 4.914 23.859 20.062 1 97.44 110 ASN B C 1
ATOM 3041 O O . ASN B 1 110 ? 5.699 24.375 20.859 1 97.44 110 ASN B O 1
ATOM 3045 N N . LEU B 1 111 ? 4.844 24.172 18.828 1 98.12 111 LEU B N 1
ATOM 3046 C CA . LEU B 1 111 ? 5.797 25.109 18.234 1 98.12 111 LEU B CA 1
ATOM 3047 C C . LEU B 1 111 ? 5.543 26.516 18.734 1 98.12 111 LEU B C 1
ATOM 3049 O O . LEU B 1 111 ? 6.488 27.266 19 1 98.12 111 LEU B O 1
ATOM 3053 N N . VAL B 1 112 ? 4.27 26.922 18.906 1 98 112 VAL B N 1
ATOM 3054 C CA . VAL B 1 112 ? 3.932 28.266 19.359 1 98 112 VAL B CA 1
ATOM 3055 C C . VAL B 1 112 ? 4.387 28.438 20.812 1 98 112 VAL B C 1
ATOM 3057 O O . VAL B 1 112 ? 4.945 29.484 21.172 1 98 112 VAL B O 1
ATOM 3060 N N . ARG B 1 113 ? 4.18 27.391 21.578 1 96 113 ARG B N 1
ATOM 3061 C CA . ARG B 1 113 ? 4.59 27.453 22.984 1 96 113 ARG B CA 1
ATOM 3062 C C . ARG B 1 113 ? 6.094 27.688 23.109 1 96 113 ARG B C 1
ATOM 3064 O O . ARG B 1 113 ? 6.547 28.359 24.031 1 96 113 ARG B O 1
ATOM 3071 N N . LYS B 1 114 ? 6.789 27.172 22.188 1 95.12 114 LYS B N 1
ATOM 3072 C CA . LYS B 1 114 ? 8.242 27.312 22.219 1 95.12 114 LYS B CA 1
ATOM 3073 C C . LYS B 1 114 ? 8.672 28.703 21.766 1 95.12 114 LYS B C 1
ATOM 3075 O O . LYS B 1 114 ? 9.719 29.203 22.172 1 95.12 114 LYS B O 1
ATOM 3080 N N . LYS B 1 115 ? 7.902 29.312 20.906 1 94.5 115 LYS B N 1
ATOM 3081 C CA . LYS B 1 115 ? 8.281 30.578 20.281 1 94.5 115 LYS B CA 1
ATOM 3082 C C . LYS B 1 115 ? 7.777 31.766 21.094 1 94.5 115 LYS B C 1
ATOM 3084 O O . LYS B 1 115 ? 8.461 32.781 21.203 1 94.5 115 LYS B O 1
ATOM 3089 N N . ILE B 1 116 ? 6.48 31.688 21.531 1 90.62 116 ILE B N 1
ATOM 3090 C CA . ILE B 1 116 ? 5.84 32.75 22.266 1 90.62 116 ILE B CA 1
ATOM 3091 C C . ILE B 1 116 ? 5.215 32.219 23.547 1 90.62 116 ILE B C 1
ATOM 3093 O O . ILE B 1 116 ? 4.434 31.25 23.5 1 90.62 116 ILE B O 1
ATOM 3097 N N . LYS B 1 117 ? 5.629 32.656 24.656 1 84.62 117 LYS B N 1
ATOM 3098 C CA . LYS B 1 117 ? 5.254 32.125 25.969 1 84.62 117 LYS B CA 1
ATOM 3099 C C . LYS B 1 117 ? 3.773 32.344 26.25 1 84.62 117 LYS B C 1
ATOM 3101 O O . LYS B 1 117 ? 3.115 31.516 26.859 1 84.62 117 LYS B O 1
ATOM 3106 N N . ASN B 1 118 ? 3.273 33.5 25.828 1 89.19 118 ASN B N 1
ATOM 3107 C CA . ASN B 1 118 ? 1.896 33.875 26.125 1 89.19 118 ASN B CA 1
ATOM 3108 C C . ASN B 1 118 ? 1.245 34.594 24.953 1 89.19 118 ASN B C 1
ATOM 3110 O O . ASN B 1 118 ? 1.789 35.594 24.453 1 89.19 118 ASN B O 1
ATOM 3114 N N . VAL B 1 119 ? 0.02 34 24.547 1 92.94 119 VAL B N 1
ATOM 3115 C CA . VAL B 1 119 ? -0.639 34.625 23.406 1 92.94 119 VAL B CA 1
ATOM 3116 C C . VAL B 1 119 ? -1.919 35.312 23.859 1 92.94 119 VAL B C 1
ATOM 3118 O O . VAL B 1 119 ? -2.756 35.688 23.031 1 92.94 119 VAL B O 1
ATOM 3121 N N . SER B 1 120 ? -2.014 35.406 25.172 1 93 120 SER B N 1
ATOM 3122 C CA . SER B 1 120 ? -3.148 36.156 25.703 1 93 120 SER B CA 1
ATOM 3123 C C . SER B 1 120 ? -3.127 37.594 25.219 1 93 120 SER B C 1
ATOM 3125 O O . SER B 1 120 ? -2.07 38.219 25.188 1 93 120 SER B O 1
ATOM 3127 N N . GLY B 1 121 ? -4.305 38.094 24.812 1 92.75 121 GLY B N 1
ATOM 3128 C CA . GLY B 1 121 ? -4.41 39.469 24.359 1 92.75 121 GLY B CA 1
ATOM 3129 C C . GLY B 1 121 ? -4.137 39.656 22.875 1 92.75 121 GLY B C 1
ATOM 3130 O O . GLY B 1 121 ? -4.293 40.75 22.344 1 92.75 121 GLY B O 1
ATOM 3131 N N . TYR B 1 122 ? -3.744 38.562 22.266 1 95.38 122 TYR B N 1
ATOM 3132 C CA . TYR B 1 122 ? -3.432 38.625 20.844 1 95.38 122 TYR B CA 1
ATOM 3133 C C . TYR B 1 122 ? -4.676 38.375 20 1 95.38 122 TYR B C 1
ATOM 3135 O O . TYR B 1 122 ? -5.535 37.562 20.359 1 95.38 122 TYR B O 1
ATOM 3143 N N . GLU B 1 123 ? -4.82 39.125 18.953 1 96.69 123 GLU B N 1
ATOM 3144 C CA . GLU B 1 123 ? -5.715 38.781 17.844 1 96.69 123 GLU B CA 1
ATOM 3145 C C . GLU B 1 123 ? -5 37.938 16.797 1 96.69 123 GLU B C 1
ATOM 3147 O O . GLU B 1 123 ? -3.99 38.344 16.234 1 96.69 123 GLU B O 1
ATOM 3152 N N . CYS B 1 124 ? -5.504 36.75 16.594 1 97.5 124 CYS B N 1
ATOM 3153 C CA . CYS B 1 124 ? -4.859 35.844 15.664 1 97.5 124 CYS B CA 1
ATOM 3154 C C . CYS B 1 124 ? -5.578 35.844 14.32 1 97.5 124 CYS B C 1
ATOM 3156 O O . CYS B 1 124 ? -6.773 35.562 14.242 1 97.5 124 CYS B O 1
ATOM 3158 N N . TYR B 1 125 ? -4.828 36.156 13.289 1 97.81 125 TYR B N 1
ATOM 3159 C CA . TYR B 1 125 ? -5.363 36.188 11.93 1 97.81 125 TYR B CA 1
ATOM 3160 C C . TYR B 1 125 ? -5.043 34.875 11.211 1 97.81 125 TYR B C 1
ATOM 3162 O O . TYR B 1 125 ? -3.875 34.5 11.078 1 97.81 125 TYR B O 1
ATOM 3170 N N . ILE B 1 126 ? -6.098 34.219 10.758 1 98.31 126 ILE B N 1
ATOM 3171 C CA . ILE B 1 126 ? -5.949 32.969 10.023 1 98.31 126 ILE B CA 1
ATOM 3172 C C . ILE B 1 126 ? -6.312 33.188 8.555 1 98.31 126 ILE B C 1
ATOM 3174 O O . ILE B 1 126 ? -7.477 33.406 8.227 1 98.31 126 ILE B O 1
ATOM 3178 N N . TYR B 1 127 ? -5.305 33.094 7.719 1 97.94 127 TYR B N 1
ATOM 3179 C CA . TYR B 1 127 ? -5.57 33.125 6.285 1 97.94 127 TYR B CA 1
ATOM 3180 C C . TYR B 1 127 ? -5.875 31.734 5.762 1 97.94 127 TYR B C 1
ATOM 3182 O O . TYR B 1 127 ? -5.02 30.844 5.812 1 97.94 127 TYR B O 1
ATOM 3190 N N . GLY B 1 128 ? -7.055 31.531 5.242 1 96.75 128 GLY B N 1
ATOM 3191 C CA . GLY B 1 128 ? -7.559 30.219 4.848 1 96.75 128 GLY B CA 1
ATOM 3192 C C . GLY B 1 128 ? -8.664 29.703 5.754 1 96.75 128 GLY B C 1
ATOM 3193 O O . GLY B 1 128 ? -8.836 30.203 6.871 1 96.75 128 GLY B O 1
ATOM 3194 N N . ALA B 1 129 ? -9.391 28.656 5.262 1 96.94 129 ALA B N 1
ATOM 3195 C CA . ALA B 1 129 ? -10.5 28.125 6.047 1 96.94 129 ALA B CA 1
ATOM 3196 C C . ALA B 1 129 ? -10.609 26.609 5.871 1 96.94 129 ALA B C 1
ATOM 3198 O O . ALA B 1 129 ? -11.68 26.031 6.082 1 96.94 129 ALA B O 1
ATOM 3199 N N . GLY B 1 130 ? -9.547 25.953 5.461 1 95.56 130 GLY B N 1
ATOM 3200 C CA . GLY B 1 130 ? -9.523 24.5 5.305 1 95.56 130 GLY B CA 1
ATOM 3201 C C . GLY B 1 130 ? -9.07 23.766 6.555 1 95.56 130 GLY B C 1
ATOM 3202 O O . GLY B 1 130 ? -9.148 24.312 7.656 1 95.56 130 GLY B O 1
ATOM 3203 N N . GLY B 1 131 ? -8.656 22.516 6.418 1 96.06 131 GLY B N 1
ATOM 3204 C CA . GLY B 1 131 ? -8.266 21.672 7.535 1 96.06 131 GLY B CA 1
ATOM 3205 C C . GLY B 1 131 ? -7.109 22.234 8.336 1 96.06 131 GLY B C 1
ATOM 3206 O O . GLY B 1 131 ? -7.125 22.203 9.57 1 96.06 131 GLY B O 1
ATOM 3207 N N . ALA B 1 132 ? -6.125 22.734 7.637 1 96.81 132 ALA B N 1
ATOM 3208 C CA . ALA B 1 132 ? -4.977 23.344 8.312 1 96.81 132 ALA B CA 1
ATOM 3209 C C . ALA B 1 132 ? -5.391 24.594 9.086 1 96.81 132 ALA B C 1
ATOM 3211 O O . ALA B 1 132 ? -4.891 24.844 10.188 1 96.81 132 ALA B O 1
ATOM 3212 N N . ALA B 1 133 ? -6.277 25.359 8.508 1 98.12 133 ALA B N 1
ATOM 3213 C CA . ALA B 1 133 ? -6.801 26.562 9.172 1 98.12 133 ALA B CA 1
ATOM 3214 C C . ALA B 1 133 ? -7.551 26.188 10.453 1 98.12 133 ALA B C 1
ATOM 3216 O O . ALA B 1 133 ? -7.371 26.828 11.492 1 98.12 133 ALA B O 1
ATOM 3217 N N . LYS B 1 134 ? -8.375 25.172 10.32 1 98.62 134 LYS B N 1
ATOM 3218 C CA . LYS B 1 134 ? -9.109 24.703 11.492 1 98.62 134 LYS B CA 1
ATOM 3219 C C . LYS B 1 134 ? -8.156 24.312 12.617 1 98.62 134 LYS B C 1
ATOM 3221 O O . LYS B 1 134 ? -8.352 24.719 13.766 1 98.62 134 LYS B O 1
ATOM 3226 N N . ALA B 1 135 ? -7.172 23.516 12.281 1 98.5 135 ALA B N 1
ATOM 3227 C CA . ALA B 1 135 ? -6.18 23.062 13.25 1 98.5 135 ALA B CA 1
ATOM 3228 C C . ALA B 1 135 ? -5.492 24.25 13.93 1 98.5 135 ALA B C 1
ATOM 3230 O O . ALA B 1 135 ? -5.379 24.281 15.156 1 98.5 135 ALA B O 1
ATOM 3231 N N . ALA B 1 136 ? -5.074 25.203 13.133 1 98.56 136 ALA B N 1
ATOM 3232 C CA . ALA B 1 136 ? -4.371 26.375 13.656 1 98.56 136 ALA B CA 1
ATOM 3233 C C . ALA B 1 136 ? -5.293 27.219 14.531 1 98.56 136 ALA B C 1
ATOM 3235 O O . ALA B 1 136 ? -4.891 27.688 15.602 1 98.56 136 ALA B O 1
ATOM 3236 N N . ALA B 1 137 ? -6.52 27.453 14.094 1 98.69 137 ALA B N 1
ATOM 3237 C CA . ALA B 1 137 ? -7.484 28.266 14.82 1 98.69 137 ALA B CA 1
ATOM 3238 C C . ALA B 1 137 ? -7.785 27.688 16.203 1 98.69 137 ALA B C 1
ATOM 3240 O O . ALA B 1 137 ? -7.777 28.406 17.203 1 98.69 137 ALA B O 1
ATOM 3241 N N . PHE B 1 138 ? -8.008 26.438 16.234 1 98.62 138 PHE B N 1
ATOM 3242 C CA . PHE B 1 138 ? -8.305 25.781 17.516 1 98.62 138 PHE B CA 1
ATOM 3243 C C . PHE B 1 138 ? -7.082 25.781 18.422 1 98.62 138 PHE B C 1
ATOM 3245 O O . PHE B 1 138 ? -7.195 26.031 19.625 1 98.62 138 PHE B O 1
ATOM 3252 N N . ALA B 1 139 ? -5.902 25.438 17.875 1 98.25 139 ALA B N 1
ATOM 3253 C CA . ALA B 1 139 ? -4.672 25.438 18.656 1 98.25 139 ALA B CA 1
ATOM 3254 C C . ALA B 1 139 ? -4.438 26.797 19.312 1 98.25 139 ALA B C 1
ATOM 3256 O O . ALA B 1 139 ? -4.199 26.875 20.516 1 98.25 139 ALA B O 1
ATOM 3257 N N . LEU B 1 140 ? -4.562 27.891 18.531 1 98.19 140 LEU B N 1
ATOM 3258 C CA . LEU B 1 140 ? -4.289 29.234 19.016 1 98.19 140 LEU B CA 1
ATOM 3259 C C . LEU B 1 140 ? -5.363 29.688 20 1 98.19 140 LEU B C 1
ATOM 3261 O O . LEU B 1 140 ? -5.066 30.375 20.969 1 98.19 140 LEU B O 1
ATOM 3265 N N . SER B 1 141 ? -6.633 29.312 19.75 1 97.94 141 SER B N 1
ATOM 3266 C CA . SER B 1 141 ? -7.707 29.609 20.688 1 97.94 141 SER B CA 1
ATOM 3267 C C . SER B 1 141 ? -7.441 28.953 22.047 1 97.94 141 SER B C 1
ATOM 3269 O O . SER B 1 141 ? -7.578 29.609 23.094 1 97.94 141 SER B O 1
ATOM 3271 N N . GLU B 1 142 ? -7.059 27.734 22 1 96.88 142 GLU B N 1
ATOM 3272 C CA . GLU B 1 142 ? -6.828 26.984 23.234 1 96.88 142 GLU B CA 1
ATOM 3273 C C . GLU B 1 142 ? -5.594 27.5 23.969 1 96.88 142 GLU B C 1
ATOM 3275 O O . GLU B 1 142 ? -5.516 27.422 25.203 1 96.88 142 GLU B O 1
ATOM 3280 N N . LEU B 1 143 ? -4.637 28 23.188 1 97.19 143 LEU B N 1
ATOM 3281 C CA . LEU B 1 143 ? -3.445 28.594 23.797 1 97.19 143 LEU B CA 1
ATOM 3282 C C . LEU B 1 143 ? -3.77 29.938 24.438 1 97.19 143 LEU B C 1
ATOM 3284 O O . LEU B 1 143 ? -2.984 30.453 25.234 1 97.19 143 LEU B O 1
ATOM 3288 N N . GLY B 1 144 ? -4.945 30.594 23.984 1 96.56 144 GLY B N 1
ATOM 3289 C CA . GLY B 1 144 ? -5.379 31.75 24.75 1 96.56 144 GLY B CA 1
ATOM 3290 C C . GLY B 1 144 ? -5.559 33 23.891 1 96.56 144 GLY B C 1
ATOM 3291 O O . GLY B 1 144 ? -5.777 34.094 24.406 1 96.56 144 GLY B O 1
ATOM 3292 N N . CYS B 1 145 ? -5.492 32.875 22.594 1 96.88 145 CYS B N 1
ATOM 3293 C CA . CYS B 1 145 ? -5.738 34.031 21.75 1 96.88 145 CYS B CA 1
ATOM 3294 C C . CYS B 1 145 ? -7.082 34.688 22.062 1 96.88 145 CYS B C 1
ATOM 3296 O O . CYS B 1 145 ? -8.086 33.969 22.219 1 96.88 145 CYS B O 1
ATOM 3298 N N . SER B 1 146 ? -7.074 36 22.125 1 96.69 146 SER B N 1
ATOM 3299 C CA . SER B 1 146 ? -8.273 36.719 22.547 1 96.69 146 SER B CA 1
ATOM 3300 C C . SER B 1 146 ? -9.359 36.656 21.469 1 96.69 146 SER B C 1
ATOM 3302 O O . SER B 1 146 ? -10.555 36.656 21.797 1 96.69 146 SER B O 1
ATOM 3304 N N . SER B 1 147 ? -8.938 36.688 20.25 1 97.25 147 SER B N 1
ATOM 3305 C CA . SER B 1 147 ? -9.875 36.562 19.141 1 97.25 147 SER B CA 1
ATOM 3306 C C . SER B 1 147 ? -9.211 35.938 17.922 1 97.25 147 SER B C 1
ATOM 3308 O O . SER B 1 147 ? -7.984 36 17.781 1 97.25 147 SER B O 1
ATOM 3310 N N . ILE B 1 148 ? -10.055 35.25 17.172 1 98.31 148 ILE B N 1
ATOM 3311 C CA . ILE B 1 148 ? -9.625 34.656 15.922 1 98.31 148 ILE B CA 1
ATOM 3312 C C . ILE B 1 148 ? -10.297 35.375 14.75 1 98.31 148 ILE B C 1
ATOM 3314 O O . ILE B 1 148 ? -11.523 35.406 14.664 1 98.31 148 ILE B O 1
ATOM 3318 N N . SER B 1 149 ? -9.508 35.969 13.867 1 98.06 149 SER B N 1
ATOM 3319 C CA . SER B 1 149 ? -10.008 36.594 12.656 1 98.06 149 SER B CA 1
ATOM 3320 C C . SER B 1 149 ? -9.703 35.781 11.414 1 98.06 149 SER B C 1
ATOM 3322 O O . SER B 1 149 ? -8.539 35.562 11.086 1 98.06 149 SER B O 1
ATOM 3324 N N . ILE B 1 150 ? -10.75 35.312 10.734 1 98.31 150 ILE B N 1
ATOM 3325 C CA . ILE B 1 150 ? -10.602 34.438 9.586 1 98.31 150 ILE B CA 1
ATOM 3326 C C . ILE B 1 150 ? -10.641 35.25 8.297 1 98.31 150 ILE B C 1
ATOM 3328 O O . ILE B 1 150 ? -11.578 36.031 8.078 1 98.31 150 ILE B O 1
ATOM 3332 N N . VAL B 1 151 ? -9.578 35.156 7.52 1 97.12 151 VAL B N 1
ATOM 3333 C CA . VAL B 1 151 ? -9.484 35.781 6.207 1 97.12 151 VAL B CA 1
ATOM 3334 C C . VAL B 1 151 ? -9.492 34.719 5.117 1 97.12 151 VAL B C 1
ATOM 3336 O O . VAL B 1 151 ? -8.539 33.938 5 1 97.12 151 VAL B O 1
ATOM 3339 N N . ASN B 1 152 ? -10.5 34.594 4.336 1 94.81 152 ASN B N 1
ATOM 3340 C CA . ASN B 1 152 ? -10.625 33.562 3.311 1 94.81 152 ASN B CA 1
ATOM 3341 C C . ASN B 1 152 ? -11.391 34.094 2.094 1 94.81 152 ASN B C 1
ATOM 3343 O O . ASN B 1 152 ? -12.32 34.906 2.23 1 94.81 152 ASN B O 1
ATOM 3347 N N . ARG B 1 153 ? -11.078 33.656 0.858 1 88.19 153 ARG B N 1
ATOM 3348 C CA . ARG B 1 153 ? -11.664 34.094 -0.408 1 88.19 153 ARG B CA 1
ATOM 3349 C C . ARG B 1 153 ? -13.141 33.688 -0.483 1 88.19 153 ARG B C 1
ATOM 3351 O O . ARG B 1 153 ? -13.977 34.469 -0.935 1 88.19 153 ARG B O 1
ATOM 3358 N N . THR B 1 154 ? -13.383 32.375 -0.054 1 89.62 154 THR B N 1
ATOM 3359 C CA . THR B 1 154 ? -14.758 31.891 -0.05 1 89.62 154 THR B CA 1
ATOM 3360 C C . THR B 1 154 ? -15.445 32.219 1.276 1 89.62 154 THR B C 1
ATOM 3362 O O . THR B 1 154 ? -15.172 31.578 2.293 1 89.62 154 THR B O 1
ATOM 3365 N N . LYS B 1 155 ? -16.391 33 1.264 1 93 155 LYS B N 1
ATOM 3366 C CA . LYS B 1 155 ? -17.016 33.531 2.475 1 93 155 LYS B CA 1
ATOM 3367 C C . LYS B 1 155 ? -17.75 32.438 3.236 1 93 155 LYS B C 1
ATOM 3369 O O . LYS B 1 155 ? -17.734 32.406 4.469 1 93 155 LYS B O 1
ATOM 3374 N N . SER B 1 156 ? -18.344 31.547 2.463 1 95.19 156 SER B N 1
ATOM 3375 C CA . SER B 1 156 ? -19.109 30.5 3.123 1 95.19 156 SER B CA 1
ATOM 3376 C C . SER B 1 156 ? -18.219 29.625 3.988 1 95.19 156 SER B C 1
ATOM 3378 O O . SER B 1 156 ? -18.609 29.234 5.09 1 95.19 156 SER B O 1
ATOM 3380 N N . ARG B 1 157 ? -17.047 29.391 3.545 1 94.38 157 ARG B N 1
ATOM 3381 C CA . ARG B 1 157 ? -16.094 28.578 4.301 1 94.38 157 ARG B CA 1
ATOM 3382 C C . ARG B 1 157 ? -15.602 29.312 5.539 1 94.38 157 ARG B C 1
ATOM 3384 O O . ARG B 1 157 ? -15.406 28.703 6.594 1 94.38 157 ARG B O 1
ATOM 3391 N N . ALA B 1 158 ? -15.383 30.547 5.371 1 97.12 158 ALA B N 1
ATOM 3392 C CA . ALA B 1 158 ? -14.969 31.375 6.504 1 97.12 158 ALA B CA 1
ATOM 3393 C C . ALA B 1 158 ? -16.062 31.406 7.574 1 97.12 158 ALA B C 1
ATOM 3395 O O . ALA B 1 158 ? -15.758 31.328 8.766 1 97.12 158 ALA B O 1
ATOM 3396 N N . TYR B 1 159 ? -17.266 31.547 7.105 1 97.5 159 TYR B N 1
ATOM 3397 C CA . TYR B 1 159 ? -18.391 31.578 8.023 1 97.5 159 TYR B CA 1
ATOM 3398 C C . TYR B 1 159 ? -18.516 30.266 8.789 1 97.5 159 TYR B C 1
ATOM 3400 O O . TYR B 1 159 ? -18.75 30.266 10 1 97.5 159 TYR B O 1
ATOM 3408 N N . GLU B 1 160 ? -18.359 29.188 8.125 1 97.62 160 GLU B N 1
ATOM 3409 C CA . GLU B 1 160 ? -18.438 27.859 8.742 1 97.62 160 GLU B CA 1
ATOM 3410 C C . GLU B 1 160 ? -17.375 27.688 9.82 1 97.62 160 GLU B C 1
ATOM 3412 O O . GLU B 1 160 ? -17.656 27.156 10.898 1 97.62 160 GLU B O 1
ATOM 3417 N N . LEU B 1 161 ? -16.188 28.109 9.516 1 98.12 161 LEU B N 1
ATOM 3418 C CA . LEU B 1 161 ? -15.109 28 10.484 1 98.12 161 LEU B CA 1
ATOM 3419 C C . LEU B 1 161 ? -15.352 28.906 11.68 1 98.12 161 LEU B C 1
ATOM 3421 O O . LEU B 1 161 ? -15.141 28.5 12.828 1 98.12 161 LEU B O 1
ATOM 3425 N N . ALA B 1 162 ? -15.766 30.141 11.422 1 98.5 162 ALA B N 1
ATOM 3426 C CA . ALA B 1 162 ? -16.062 31.062 12.516 1 98.5 162 ALA B CA 1
ATOM 3427 C C . ALA B 1 162 ? -17.156 30.5 13.414 1 98.5 162 ALA B C 1
ATOM 3429 O O . ALA B 1 162 ? -17.062 30.578 14.648 1 98.5 162 ALA B O 1
ATOM 3430 N N . GLU B 1 163 ? -18.188 30 12.789 1 98.44 163 GLU B N 1
ATOM 3431 C CA . GLU B 1 163 ? -19.297 29.422 13.539 1 98.44 163 GLU B CA 1
ATOM 3432 C C . GLU B 1 163 ? -18.828 28.234 14.367 1 98.44 163 GLU B C 1
ATOM 3434 O O . GLU B 1 163 ? -19.25 28.062 15.516 1 98.44 163 GLU B O 1
ATOM 3439 N N . LEU B 1 164 ? -18.062 27.406 13.797 1 98.31 164 LEU B N 1
ATOM 3440 C CA . LEU B 1 164 ? -17.516 26.234 14.492 1 98.31 164 LEU B CA 1
ATOM 3441 C C . LEU B 1 164 ? -16.75 26.656 15.742 1 98.31 164 LEU B C 1
ATOM 3443 O O . LEU B 1 164 ? -16.922 26.062 16.812 1 98.31 164 LEU B O 1
ATOM 3447 N N . LEU B 1 165 ? -15.945 27.656 15.633 1 98.62 165 LEU B N 1
ATOM 3448 C CA . LEU B 1 165 ? -15.164 28.156 16.75 1 98.62 165 LEU B CA 1
ATOM 3449 C C . LEU B 1 165 ? -16.062 28.781 17.812 1 98.62 165 LEU B C 1
ATOM 3451 O O . LEU B 1 165 ? -15.906 28.5 19 1 98.62 165 LEU B O 1
ATOM 3455 N N . ASN B 1 166 ? -17 29.547 17.359 1 98.62 166 ASN B N 1
ATOM 3456 C CA . ASN B 1 166 ? -17.906 30.203 18.297 1 98.62 166 ASN B CA 1
ATOM 3457 C C . ASN B 1 166 ? -18.75 29.188 19.062 1 98.62 166 ASN B C 1
ATOM 3459 O O . ASN B 1 166 ? -18.984 29.344 20.25 1 98.62 166 ASN B O 1
ATOM 3463 N N . LYS B 1 167 ? -19.172 28.172 18.375 1 98.06 167 LYS B N 1
ATOM 3464 C CA . LYS B 1 167 ? -19.953 27.109 19.016 1 98.06 167 LYS B CA 1
ATOM 3465 C C . LYS B 1 167 ? -19.141 26.406 20.094 1 98.06 167 LYS B C 1
ATOM 3467 O O . LYS B 1 167 ? -19.703 25.812 21.016 1 98.06 167 LYS B O 1
ATOM 3472 N N . ASN B 1 168 ? -17.875 26.469 19.938 1 97.88 168 ASN B N 1
ATOM 3473 C CA . ASN B 1 168 ? -17 25.812 20.906 1 97.88 168 ASN B CA 1
ATOM 3474 C C . ASN B 1 168 ? -16.516 26.797 21.969 1 97.88 168 ASN B C 1
ATOM 3476 O O . ASN B 1 168 ? -15.57 26.516 22.703 1 97.88 168 ASN B O 1
ATOM 3480 N N . GLY B 1 169 ? -17 28.016 21.969 1 97.56 169 GLY B N 1
ATOM 3481 C CA . GLY B 1 169 ? -16.766 28.969 23.047 1 97.56 169 GLY B CA 1
ATOM 3482 C C . GLY B 1 169 ? -15.656 29.953 22.75 1 97.56 169 GLY B C 1
ATOM 3483 O O . GLY B 1 169 ? -15.18 30.656 23.641 1 97.56 169 GLY B O 1
ATOM 3484 N N . TYR B 1 170 ? -15.234 30 21.531 1 98.19 170 TYR B N 1
ATOM 3485 C CA . TYR B 1 170 ? -14.164 30.906 21.172 1 98.19 170 TYR B CA 1
ATOM 3486 C C . TYR B 1 170 ? -14.719 32.125 20.453 1 98.19 170 TYR B C 1
ATOM 3488 O O . TYR B 1 170 ? -15.867 32.125 20.016 1 98.19 170 TYR B O 1
ATOM 3496 N N . ASN B 1 171 ? -13.945 33.219 20.438 1 98.38 171 ASN B N 1
ATOM 3497 C CA . ASN B 1 171 ? -14.32 34.469 19.781 1 98.38 171 ASN B CA 1
ATOM 3498 C C . ASN B 1 171 ? -13.75 34.531 18.375 1 98.38 171 ASN B C 1
ATOM 3500 O O . ASN B 1 171 ? -12.602 34.969 18.188 1 98.38 171 ASN B O 1
ATOM 3504 N N . ALA B 1 172 ? -14.617 34.188 17.391 1 98.56 172 ALA B N 1
ATOM 3505 C CA . ALA B 1 172 ? -14.148 34.156 16.016 1 98.56 172 ALA B CA 1
ATOM 3506 C C . ALA B 1 172 ? -14.992 35.062 15.133 1 98.56 172 ALA B C 1
ATOM 3508 O O . ALA B 1 172 ? -16.203 35.188 15.312 1 98.56 172 ALA B O 1
ATOM 3509 N N . SER B 1 173 ? -14.367 35.781 14.219 1 98.06 173 SER B N 1
ATOM 3510 C CA . SER B 1 173 ? -15.039 36.656 13.258 1 98.06 173 SER B CA 1
ATOM 3511 C C . SER B 1 173 ? -14.375 36.562 11.883 1 98.06 173 SER B C 1
ATOM 3513 O O . SER B 1 173 ? -13.32 35.938 11.734 1 98.06 173 SER B O 1
ATOM 3515 N N . ILE B 1 174 ? -15.07 37.094 10.906 1 97.81 174 ILE B N 1
ATOM 3516 C CA . ILE B 1 174 ? -14.555 37.125 9.547 1 97.81 174 ILE B CA 1
ATOM 3517 C C . ILE B 1 174 ? -14.039 38.531 9.227 1 97.81 174 ILE B C 1
ATOM 3519 O O . ILE B 1 174 ? -14.68 39.531 9.578 1 97.81 174 ILE B O 1
ATOM 3523 N N . LYS B 1 175 ? -12.836 38.594 8.695 1 96.31 175 LYS B N 1
ATOM 3524 C CA . LYS B 1 175 ? -12.258 39.844 8.273 1 96.31 175 LYS B CA 1
ATOM 3525 C C . LYS B 1 175 ? -11.828 39.781 6.805 1 96.31 175 LYS B C 1
ATOM 3527 O O . LYS B 1 175 ? -11.602 38.719 6.262 1 96.31 175 LYS B O 1
ATOM 3532 N N . GLU B 1 176 ? -11.766 40.938 6.16 1 92.94 176 GLU B N 1
ATOM 3533 C CA . GLU B 1 176 ? -11.281 41 4.785 1 92.94 176 GLU B CA 1
ATOM 3534 C C . GLU B 1 176 ? -9.766 40.875 4.73 1 92.94 176 GLU B C 1
ATOM 3536 O O . GLU B 1 176 ? -9.219 40.281 3.818 1 92.94 176 GLU B O 1
ATOM 3541 N N . ASN B 1 177 ? -9.156 41.5 5.617 1 92 177 ASN B N 1
ATOM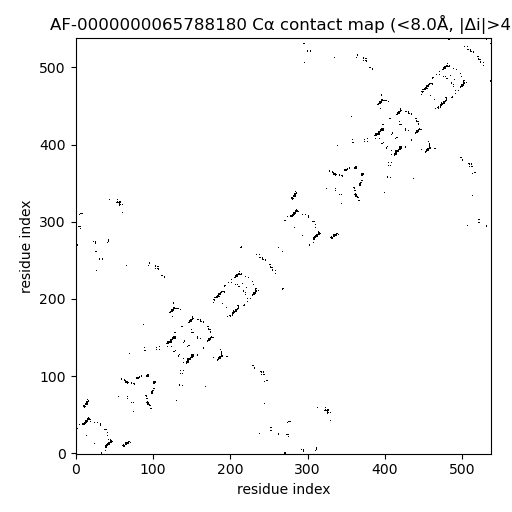 3542 C CA . ASN B 1 177 ? -7.707 41.469 5.762 1 92 177 ASN B CA 1
ATOM 3543 C C . ASN B 1 177 ? -7.277 41.844 7.184 1 92 177 ASN B C 1
ATOM 3545 O O . ASN B 1 177 ? -8.109 42.188 8.016 1 92 177 ASN B O 1
ATOM 3549 N N . CYS B 1 178 ? -5.961 41.625 7.406 1 90.38 178 CYS B N 1
ATOM 3550 C CA . CYS B 1 178 ? -5.445 42.031 8.711 1 90.38 178 CYS B CA 1
ATOM 3551 C C . CYS B 1 178 ? -5.531 43.531 8.898 1 90.38 178 CYS B C 1
ATOM 3553 O O . CYS B 1 178 ? -5.352 44.281 7.941 1 90.38 178 CYS B O 1
ATOM 3555 N N . ASN B 1 179 ? -5.812 43.875 10.148 1 84.88 179 ASN B N 1
ATOM 3556 C CA . ASN B 1 179 ? -5.77 45.281 10.523 1 84.88 179 ASN B CA 1
ATOM 3557 C C . ASN B 1 179 ? -4.41 45.656 11.094 1 84.88 179 ASN B C 1
ATOM 3559 O O . ASN B 1 179 ? -3.719 44.844 11.688 1 84.88 179 ASN B O 1
ATOM 3563 N N . ILE B 1 180 ? -4.055 46.875 10.695 1 83 180 ILE B N 1
ATOM 3564 C CA . ILE B 1 180 ? -2.768 47.375 11.188 1 83 180 ILE B CA 1
ATOM 3565 C C . ILE B 1 180 ? -2.889 47.75 12.656 1 83 180 ILE B C 1
ATOM 3567 O O . ILE B 1 180 ? -3.336 48.844 12.977 1 83 180 ILE B O 1
ATOM 3571 N N . THR B 1 181 ? -2.711 46.75 13.414 1 83.31 181 THR B N 1
ATOM 3572 C CA . THR B 1 181 ? -2.715 46.938 14.867 1 83.31 181 THR B CA 1
ATOM 3573 C C . THR B 1 181 ? -1.569 46.156 15.508 1 83.31 181 THR B C 1
ATOM 3575 O O . THR B 1 181 ? -0.867 45.406 14.836 1 83.31 181 THR B O 1
ATOM 3578 N N . ASN B 1 182 ? -1.366 46.438 16.828 1 86.56 182 ASN B N 1
ATOM 3579 C CA . ASN B 1 182 ? -0.353 45.688 17.578 1 86.56 182 ASN B CA 1
ATOM 3580 C C . ASN B 1 182 ? -0.924 44.406 18.172 1 86.56 182 ASN B C 1
ATOM 3582 O O . ASN B 1 182 ? -2.123 44.156 18.062 1 86.56 182 ASN B O 1
ATOM 3586 N N . ASN B 1 183 ? -0.08 43.5 18.609 1 90.69 183 ASN B N 1
ATOM 3587 C CA . ASN B 1 183 ? -0.42 42.281 19.281 1 90.69 183 ASN B CA 1
ATOM 3588 C C . ASN B 1 183 ? -1.195 41.312 18.359 1 90.69 183 ASN B C 1
ATOM 3590 O O . ASN B 1 183 ? -2.279 40.875 18.719 1 90.69 183 ASN B O 1
ATOM 3594 N N . ILE B 1 184 ? -0.651 41.125 17.203 1 95.31 184 ILE B N 1
ATOM 3595 C CA . ILE B 1 184 ? -1.32 40.188 16.297 1 95.31 184 ILE B CA 1
ATOM 3596 C C . ILE B 1 184 ? -0.397 39.031 15.992 1 95.31 184 ILE B C 1
ATOM 3598 O O . ILE B 1 184 ? 0.828 39.156 16.062 1 95.31 184 ILE B O 1
ATOM 3602 N N . LEU B 1 185 ? -0.979 37.875 15.82 1 97.12 185 LEU B N 1
ATOM 3603 C CA . LEU B 1 185 ? -0.358 36.688 15.258 1 97.12 185 LEU B CA 1
ATOM 3604 C C . LEU B 1 185 ? -0.974 36.344 13.906 1 97.12 185 LEU B C 1
ATOM 3606 O O . LEU B 1 185 ? -2.18 36.5 13.711 1 97.12 185 LEU B O 1
ATOM 3610 N N . ILE B 1 186 ? -0.107 35.844 13.008 1 97.75 186 ILE B N 1
ATOM 3611 C CA . ILE B 1 186 ? -0.606 35.594 11.656 1 97.75 186 ILE B CA 1
ATOM 3612 C C . ILE B 1 186 ? -0.297 34.156 11.258 1 97.75 186 ILE B C 1
ATOM 3614 O O . ILE B 1 186 ? 0.827 33.688 11.438 1 97.75 186 ILE B O 1
ATOM 3618 N N . VAL B 1 187 ? -1.306 33.5 10.742 1 98.38 187 VAL B N 1
ATOM 3619 C CA . VAL B 1 187 ? -1.143 32.156 10.172 1 98.38 187 VAL B CA 1
ATOM 3620 C C . VAL B 1 187 ? -1.521 32.188 8.695 1 98.38 187 VAL B C 1
ATOM 3622 O O . VAL B 1 187 ? -2.604 32.656 8.328 1 98.38 187 VAL B O 1
ATOM 3625 N N . ASN B 1 188 ? -0.628 31.75 7.895 1 98.31 188 ASN B N 1
ATOM 3626 C CA . ASN B 1 188 ? -0.992 31.469 6.508 1 98.31 188 ASN B CA 1
ATOM 3627 C C . ASN B 1 188 ? -1.226 29.969 6.281 1 98.31 188 ASN B C 1
ATOM 3629 O O . ASN B 1 188 ? -0.278 29.188 6.277 1 98.31 188 ASN B O 1
ATOM 3633 N N . SER B 1 189 ? -2.428 29.594 6.09 1 97.19 189 SER B N 1
ATOM 3634 C CA . SER B 1 189 ? -2.785 28.203 5.797 1 97.19 189 SER B CA 1
ATOM 3635 C C . SER B 1 189 ? -3.297 28.062 4.367 1 97.19 189 SER B C 1
ATOM 3637 O O . SER B 1 189 ? -4.051 27.125 4.07 1 97.19 189 SER B O 1
ATOM 3639 N N . THR B 1 190 ? -2.992 29.031 3.482 1 95.12 190 THR B N 1
ATOM 3640 C CA . THR B 1 190 ? -3.293 28.969 2.057 1 95.12 190 THR B CA 1
ATOM 3641 C C . THR B 1 190 ? -2.061 28.531 1.266 1 95.12 190 THR B C 1
ATOM 3643 O O . THR B 1 190 ? -0.939 28.594 1.773 1 95.12 190 THR B O 1
ATOM 3646 N N . PRO B 1 191 ? -2.322 28.094 0.016 1 91.19 191 PRO B N 1
ATOM 3647 C CA . PRO B 1 191 ? -1.162 27.75 -0.807 1 91.19 191 PRO B CA 1
ATOM 3648 C C . PRO B 1 191 ? -0.381 28.969 -1.275 1 91.19 191 PRO B C 1
ATOM 3650 O O . PRO B 1 191 ? 0.737 28.844 -1.78 1 91.19 191 PRO B O 1
ATOM 3653 N N . ASN B 1 192 ? -0.907 30.141 -1.115 1 93 192 ASN B N 1
ATOM 3654 C CA . ASN B 1 192 ? -0.284 31.391 -1.571 1 93 192 ASN B CA 1
ATOM 3655 C C . ASN B 1 192 ? 0.443 32.094 -0.436 1 93 192 ASN B C 1
ATOM 3657 O O . ASN B 1 192 ? -0.185 32.781 0.381 1 93 192 ASN B O 1
ATOM 3661 N N . SER B 1 193 ? 1.718 32.156 -0.527 1 92.75 193 SER B N 1
ATOM 3662 C CA . SER B 1 193 ? 2.525 32.688 0.557 1 92.75 193 SER B CA 1
ATOM 3663 C C . SER B 1 193 ? 2.561 34.219 0.501 1 92.75 193 SER B C 1
ATOM 3665 O O . SER B 1 193 ? 3.1 34.875 1.402 1 92.75 193 SER B O 1
ATOM 3667 N N . SER B 1 194 ? 2.014 34.812 -0.513 1 93.44 194 SER B N 1
ATOM 3668 C CA . SER B 1 194 ? 2.021 36.281 -0.667 1 93.44 194 SER B CA 1
ATOM 3669 C C . SER B 1 194 ? 0.691 36.875 -0.24 1 93.44 194 SER B C 1
ATOM 3671 O O . SER B 1 194 ? 0.474 38.094 -0.396 1 93.44 194 SER B O 1
ATOM 3673 N N . VAL B 1 195 ? -0.118 36.031 0.281 1 94.44 195 VAL B N 1
ATOM 3674 C CA . VAL B 1 195 ? -1.48 36.469 0.574 1 94.44 195 VAL B CA 1
ATOM 3675 C C . VAL B 1 195 ? -1.468 37.469 1.729 1 94.44 195 VAL B C 1
ATOM 3677 O O . VAL B 1 195 ? -2.336 38.344 1.815 1 94.44 195 VAL B O 1
ATOM 3680 N N . VAL B 1 196 ? -0.518 37.438 2.664 1 95.88 196 VAL B N 1
ATOM 3681 C CA . VAL B 1 196 ? -0.444 38.281 3.85 1 95.88 196 VAL B CA 1
ATOM 3682 C C . VAL B 1 196 ? 0.254 39.594 3.506 1 95.88 196 VAL B C 1
ATOM 3684 O O . VAL B 1 196 ? 1.409 39.594 3.074 1 95.88 196 VAL B O 1
ATOM 3687 N N . PRO B 1 197 ? -0.388 40.719 3.725 1 94.5 197 PRO B N 1
ATOM 3688 C CA . PRO B 1 197 ? 0.263 42 3.447 1 94.5 197 PRO B CA 1
ATOM 3689 C C . PRO B 1 197 ? 1.509 42.219 4.301 1 94.5 197 PRO B C 1
ATOM 3691 O O . PRO B 1 197 ? 1.518 41.875 5.488 1 94.5 197 PRO B O 1
ATOM 3694 N N . GLU B 1 198 ? 2.484 42.844 3.666 1 94.88 198 GLU B N 1
ATOM 3695 C CA . GLU B 1 198 ? 3.752 43.094 4.344 1 94.88 198 GLU B CA 1
ATOM 3696 C C . GLU B 1 198 ? 3.551 43.938 5.594 1 94.88 198 GLU B C 1
ATOM 3698 O O . GLU B 1 198 ? 4.215 43.75 6.609 1 94.88 198 GLU B O 1
ATOM 3703 N N . ASP B 1 199 ? 2.648 44.906 5.516 1 93.62 199 ASP B N 1
ATOM 3704 C CA . ASP B 1 199 ? 2.396 45.812 6.637 1 93.62 199 ASP B CA 1
ATOM 3705 C C . ASP B 1 199 ? 1.87 45.031 7.848 1 93.62 199 ASP B C 1
ATOM 3707 O O . ASP B 1 199 ? 2.15 45.406 8.992 1 93.62 199 ASP B O 1
ATOM 3711 N N . CYS B 1 200 ? 1.122 44 7.637 1 94.62 200 CYS B N 1
ATOM 3712 C CA . CYS B 1 200 ? 0.617 43.156 8.719 1 94.62 200 CYS B CA 1
ATOM 3713 C C . CYS B 1 200 ? 1.745 42.344 9.359 1 94.62 200 CYS B C 1
ATOM 3715 O O . CYS B 1 200 ? 1.765 42.188 10.578 1 94.62 200 CYS B O 1
ATOM 3717 N N . VAL B 1 201 ? 2.65 41.906 8.547 1 96 201 VAL B N 1
ATOM 3718 C CA . VAL B 1 201 ? 3.795 41.156 9.055 1 96 201 VAL B CA 1
ATOM 3719 C C . VAL B 1 201 ? 4.621 42.062 9.984 1 96 201 VAL B C 1
ATOM 3721 O O . VAL B 1 201 ? 4.98 41.625 11.086 1 96 201 VAL B O 1
ATOM 3724 N N . LYS B 1 202 ? 4.766 43.312 9.586 1 94 202 LYS B N 1
ATOM 3725 C CA . LYS B 1 202 ? 5.582 44.281 10.32 1 94 202 LYS B CA 1
ATOM 3726 C C . LYS B 1 202 ? 5.039 44.5 11.727 1 94 202 LYS B C 1
ATOM 3728 O O . LYS B 1 202 ? 5.801 44.75 12.664 1 94 202 LYS B O 1
ATOM 3733 N N . LYS B 1 203 ? 3.795 44.375 11.852 1 93.44 203 LYS B N 1
ATOM 3734 C CA . LYS B 1 203 ? 3.148 44.688 13.117 1 93.44 203 LYS B CA 1
ATOM 3735 C C . LYS B 1 203 ? 2.855 43.438 13.914 1 93.44 203 LYS B C 1
ATOM 3737 O O . LYS B 1 203 ? 2.336 43.5 15.031 1 93.44 203 LYS B O 1
ATOM 3742 N N . SER B 1 204 ? 3.189 42.25 13.422 1 95.88 204 SER B N 1
ATOM 3743 C CA . SER B 1 204 ? 2.906 41 14.086 1 95.88 204 SER B CA 1
ATOM 3744 C C . SER B 1 204 ? 4.043 40.594 15.016 1 95.88 204 SER B C 1
ATOM 3746 O O . SER B 1 204 ? 5.168 41.062 14.875 1 95.88 204 SER B O 1
ATOM 3748 N N . ASP B 1 205 ? 3.723 39.75 15.992 1 96 205 ASP B N 1
ATOM 3749 C CA . ASP B 1 205 ? 4.742 39.25 16.906 1 96 205 ASP B CA 1
ATOM 3750 C C . ASP B 1 205 ? 5.207 37.844 16.484 1 96 205 ASP B C 1
ATOM 3752 O O . ASP B 1 205 ? 6.281 37.406 16.875 1 96 205 ASP B O 1
ATOM 3756 N N . LEU B 1 206 ? 4.387 37.156 15.727 1 97.44 206 LEU B N 1
ATOM 3757 C CA . LEU B 1 206 ? 4.684 35.812 15.242 1 97.44 206 LEU B CA 1
ATOM 3758 C C . LEU B 1 206 ? 3.955 35.531 13.93 1 97.44 206 LEU B C 1
ATOM 3760 O O . LEU B 1 206 ? 2.777 35.875 13.789 1 97.44 206 LEU B O 1
ATOM 3764 N N . VAL B 1 207 ? 4.684 35 13 1 97.81 207 VAL B N 1
ATOM 3765 C CA . VAL B 1 207 ? 4.082 34.531 11.758 1 97.81 207 VAL B CA 1
ATOM 3766 C C . VAL B 1 207 ? 4.25 33.031 11.625 1 97.81 207 VAL B C 1
ATOM 3768 O O . VAL B 1 207 ? 5.312 32.469 11.938 1 97.81 207 VAL B O 1
ATOM 3771 N N . ILE B 1 208 ? 3.158 32.312 11.234 1 98.44 208 ILE B N 1
ATOM 3772 C CA . ILE B 1 208 ? 3.145 30.875 11.039 1 98.44 208 ILE B CA 1
ATOM 3773 C C . ILE B 1 208 ? 2.82 30.562 9.578 1 98.44 208 ILE B C 1
ATOM 3775 O O . ILE B 1 208 ? 1.787 30.984 9.062 1 98.44 208 ILE B O 1
ATOM 3779 N N . GLU B 1 209 ? 3.719 29.828 8.977 1 98.38 209 GLU B N 1
ATOM 3780 C CA . GLU B 1 209 ? 3.607 29.484 7.559 1 98.38 209 GLU B CA 1
ATOM 3781 C C . GLU B 1 209 ? 3.447 27.984 7.367 1 98.38 209 GLU B C 1
ATOM 3783 O O . GLU B 1 209 ? 4.301 27.203 7.793 1 98.38 209 GLU B O 1
ATOM 3788 N N . PHE B 1 210 ? 2.35 27.562 6.656 1 97.38 210 PHE B N 1
ATOM 3789 C CA . PHE B 1 210 ? 2.15 26.141 6.422 1 97.38 210 PHE B CA 1
ATOM 3790 C C . PHE B 1 210 ? 2.896 25.672 5.176 1 97.38 210 PHE B C 1
ATOM 3792 O O . PHE B 1 210 ? 3.256 24.5 5.055 1 97.38 210 PHE B O 1
ATOM 3799 N N . VAL B 1 211 ? 3.1 26.625 4.227 1 95.19 211 VAL B N 1
ATOM 3800 C CA . VAL B 1 211 ? 3.836 26.281 3.014 1 95.19 211 VAL B CA 1
ATOM 3801 C C . VAL B 1 211 ? 5.297 26 3.355 1 95.19 211 VAL B C 1
ATOM 3803 O O . VAL B 1 211 ? 5.941 26.781 4.047 1 95.19 211 VAL B O 1
ATOM 3806 N N . TYR B 1 212 ? 5.793 24.875 2.865 1 94.31 212 TYR B N 1
ATOM 3807 C CA . TYR B 1 212 ? 7.141 24.5 3.279 1 94.31 212 TYR B CA 1
ATOM 3808 C C . TYR B 1 212 ? 8.078 24.453 2.082 1 94.31 212 TYR B C 1
ATOM 3810 O O . TYR B 1 212 ? 9.281 24.219 2.238 1 94.31 212 TYR B O 1
ATOM 3818 N N . ARG B 1 213 ? 7.59 24.641 0.896 1 88.94 213 ARG B N 1
ATOM 3819 C CA . ARG B 1 213 ? 8.422 24.656 -0.303 1 88.94 213 ARG B CA 1
ATOM 3820 C C . ARG B 1 213 ? 8.148 25.906 -1.132 1 88.94 213 ARG B C 1
ATOM 3822 O O . ARG B 1 213 ? 7.113 26.016 -1.79 1 88.94 213 ARG B O 1
ATOM 3829 N N . PRO B 1 214 ? 9.023 26.875 -1.279 1 92.31 214 PRO B N 1
ATOM 3830 C CA . PRO B 1 214 ? 10.336 26.844 -0.625 1 92.31 214 PRO B CA 1
ATOM 3831 C C . PRO B 1 214 ? 10.242 27.047 0.887 1 92.31 214 PRO B C 1
ATOM 3833 O O . PRO B 1 214 ? 9.211 27.484 1.396 1 92.31 214 PRO B O 1
ATOM 3836 N N . VAL B 1 215 ? 11.375 26.703 1.539 1 94 215 VAL B N 1
ATOM 3837 C CA . VAL B 1 215 ? 11.398 26.844 2.992 1 94 215 VAL B CA 1
ATOM 3838 C C . VAL B 1 215 ? 11.25 28.312 3.377 1 94 215 VAL B C 1
ATOM 3840 O O . VAL B 1 215 ? 10.547 28.641 4.336 1 94 215 VAL B O 1
ATOM 3843 N N . GLU B 1 216 ? 11.914 29.156 2.652 1 96.12 216 GLU B N 1
ATOM 3844 C CA . GLU B 1 216 ? 11.75 30.594 2.859 1 96.12 216 GLU B CA 1
ATOM 3845 C C . GLU B 1 216 ? 10.75 31.188 1.867 1 96.12 216 GLU B C 1
ATOM 3847 O O . GLU B 1 216 ? 11.148 31.734 0.833 1 96.12 216 GLU B O 1
ATOM 3852 N N . THR B 1 217 ? 9.57 31.234 2.229 1 97 217 THR B N 1
ATOM 3853 C CA . THR B 1 217 ? 8.516 31.844 1.433 1 97 217 THR B CA 1
ATOM 3854 C C . THR B 1 217 ? 8.578 33.375 1.533 1 97 217 THR B C 1
ATOM 3856 O O . THR B 1 217 ? 9.367 33.906 2.309 1 97 217 THR B O 1
ATOM 3859 N N . GLU B 1 218 ? 7.777 34.031 0.738 1 96.75 218 GLU B N 1
ATOM 3860 C CA . GLU B 1 218 ? 7.691 35.469 0.834 1 96.75 218 GLU B CA 1
ATOM 3861 C C . GLU B 1 218 ? 7.305 35.906 2.244 1 96.75 218 GLU B C 1
ATOM 3863 O O . GLU B 1 218 ? 7.84 36.906 2.764 1 96.75 218 GLU B O 1
ATOM 3868 N N . LEU B 1 219 ? 6.391 35.219 2.857 1 97.75 219 LEU B N 1
ATOM 3869 C CA . LEU B 1 219 ? 5.957 35.531 4.219 1 97.75 219 LEU B CA 1
ATOM 3870 C C . LEU B 1 219 ? 7.125 35.406 5.195 1 97.75 219 LEU B C 1
ATOM 3872 O O . LEU B 1 219 ? 7.32 36.281 6.043 1 97.75 219 LEU B O 1
ATOM 3876 N N . ILE B 1 220 ? 7.871 34.344 5.055 1 97.94 220 ILE B N 1
ATOM 3877 C CA . ILE B 1 220 ? 9.008 34.094 5.938 1 97.94 220 ILE B CA 1
ATOM 3878 C C . ILE B 1 220 ? 10.094 35.125 5.68 1 97.94 220 ILE B C 1
ATOM 3880 O O . ILE B 1 220 ? 10.719 35.625 6.621 1 97.94 220 ILE B O 1
ATOM 3884 N N . LYS B 1 221 ? 10.344 35.406 4.418 1 97.88 221 LYS B N 1
ATOM 3885 C CA . LYS B 1 221 ? 11.32 36.469 4.074 1 97.88 221 LYS B CA 1
ATOM 3886 C C . LYS B 1 221 ? 10.953 37.781 4.715 1 97.88 221 LYS B C 1
ATOM 3888 O O . LYS B 1 221 ? 11.82 38.5 5.238 1 97.88 221 LYS B O 1
ATOM 3893 N N . ASN B 1 222 ? 9.703 38.156 4.602 1 97.56 222 ASN B N 1
ATOM 3894 C CA . ASN B 1 222 ? 9.234 39.406 5.219 1 97.56 222 ASN B CA 1
ATOM 3895 C C . ASN B 1 222 ? 9.43 39.375 6.734 1 97.56 222 ASN B C 1
ATOM 3897 O O . ASN B 1 222 ? 9.836 40.375 7.324 1 97.56 222 ASN B O 1
ATOM 3901 N N . ALA B 1 223 ? 9.078 38.25 7.371 1 98 223 ALA B N 1
ATOM 3902 C CA . ALA B 1 223 ? 9.289 38.125 8.812 1 98 223 ALA B CA 1
ATOM 3903 C C . ALA B 1 223 ? 10.758 38.344 9.172 1 98 223 ALA B C 1
ATOM 3905 O O . ALA B 1 223 ? 11.062 39.062 10.125 1 98 223 ALA B O 1
ATOM 3906 N N . LYS B 1 224 ? 11.625 37.75 8.43 1 97.88 224 LYS B N 1
ATOM 3907 C CA . LYS B 1 224 ? 13.062 37.906 8.656 1 97.88 224 LYS B CA 1
ATOM 3908 C C . LYS B 1 224 ? 13.492 39.344 8.469 1 97.88 224 LYS B C 1
ATOM 3910 O O . LYS B 1 224 ? 14.258 39.875 9.273 1 97.88 224 LYS B O 1
ATOM 3915 N N . LYS B 1 225 ? 13 39.906 7.387 1 97.81 225 LYS B N 1
ATOM 3916 C CA . LYS B 1 225 ? 13.312 41.281 7.047 1 97.81 225 LYS B CA 1
ATOM 3917 C C . LYS B 1 225 ? 13.023 42.219 8.211 1 97.81 225 LYS B C 1
ATOM 3919 O O . LYS B 1 225 ? 13.781 43.156 8.477 1 97.81 225 LYS B O 1
ATOM 3924 N N . TYR B 1 226 ? 12.008 42 8.984 1 97 226 TYR B N 1
ATOM 3925 C CA . TYR B 1 226 ? 11.547 42.938 10.016 1 97 226 TYR B CA 1
ATOM 3926 C C . TYR B 1 226 ? 11.859 42.406 11.406 1 97 226 TYR B C 1
ATOM 3928 O O . TYR B 1 226 ? 11.43 42.969 12.406 1 97 226 TYR B O 1
ATOM 3936 N N . GLY B 1 227 ? 12.555 41.25 11.484 1 97.25 227 GLY B N 1
ATOM 3937 C CA . GLY B 1 227 ? 12.969 40.688 12.75 1 97.25 227 GLY B CA 1
ATOM 3938 C C . GLY B 1 227 ? 11.82 40.062 13.531 1 97.25 227 GLY B C 1
ATOM 3939 O O . GLY B 1 227 ? 11.836 40.062 14.766 1 97.25 227 GLY B O 1
ATOM 3940 N N . ILE B 1 228 ? 10.742 39.656 12.844 1 96.56 228 ILE B N 1
ATOM 3941 C CA . ILE B 1 228 ? 9.57 39.062 13.461 1 96.56 228 ILE B CA 1
ATOM 3942 C C . ILE B 1 228 ? 9.812 37.562 13.648 1 96.56 228 ILE B C 1
ATOM 3944 O O . ILE B 1 228 ? 10.359 36.906 12.766 1 96.56 228 ILE B O 1
ATOM 3948 N N . GLN B 1 229 ? 9.391 37 14.781 1 97.38 229 GLN B N 1
ATOM 3949 C CA . GLN B 1 229 ? 9.477 35.562 15 1 97.38 229 GLN B CA 1
ATOM 3950 C C . GLN B 1 229 ? 8.594 34.812 14.008 1 97.38 229 GLN B C 1
ATOM 3952 O O . GLN B 1 229 ? 7.547 35.312 13.594 1 97.38 229 GLN B O 1
ATOM 3957 N N . TYR B 1 230 ? 9.086 33.594 13.664 1 98.12 230 TYR B N 1
ATOM 3958 C CA . TYR B 1 230 ? 8.281 32.844 12.711 1 98.12 230 TYR B CA 1
ATOM 3959 C C . TYR B 1 230 ? 8.406 31.344 12.953 1 98.12 230 TYR B C 1
ATOM 3961 O O . TYR B 1 230 ? 9.344 30.891 13.609 1 98.12 230 TYR B O 1
ATOM 3969 N N . ILE B 1 231 ? 7.438 30.609 12.562 1 98.19 231 ILE B N 1
ATOM 3970 C CA . ILE B 1 231 ? 7.41 29.156 12.383 1 98.19 231 ILE B CA 1
ATOM 3971 C C . ILE B 1 231 ? 7.227 28.812 10.906 1 98.19 231 ILE B C 1
ATOM 3973 O O . ILE B 1 231 ? 6.215 29.172 10.305 1 98.19 231 ILE B O 1
ATOM 3977 N N . ASN B 1 232 ? 8.211 28.219 10.312 1 97.75 232 ASN B N 1
ATOM 3978 C CA . ASN B 1 232 ? 8.102 27.922 8.891 1 97.75 232 ASN B CA 1
ATOM 3979 C C . ASN B 1 232 ? 7.434 26.578 8.641 1 97.75 232 ASN B C 1
ATOM 3981 O O . ASN B 1 232 ? 7.223 25.797 9.578 1 97.75 232 ASN B O 1
ATOM 3985 N N . GLY B 1 233 ? 7.152 26.344 7.445 1 97.81 233 GLY B N 1
ATOM 3986 C CA . GLY B 1 233 ? 6.383 25.172 7.082 1 97.81 233 GLY B CA 1
ATOM 3987 C C . GLY B 1 233 ? 7.117 23.875 7.355 1 97.81 233 GLY B C 1
ATOM 3988 O O . GLY B 1 233 ? 6.496 22.844 7.656 1 97.81 233 GLY B O 1
ATOM 3989 N N . LEU B 1 234 ? 8.375 23.844 7.219 1 97.75 234 LEU B N 1
ATOM 3990 C CA . LEU B 1 234 ? 9.172 22.656 7.461 1 97.75 234 LEU B CA 1
ATOM 3991 C C . LEU B 1 234 ? 9.07 22.219 8.914 1 97.75 234 LEU B C 1
ATOM 3993 O O . LEU B 1 234 ? 8.984 21.016 9.211 1 97.75 234 LEU B O 1
ATOM 3997 N N . GLU B 1 235 ? 9.086 23.172 9.773 1 98.06 235 GLU B N 1
ATOM 3998 C CA . GLU B 1 235 ? 8.945 22.875 11.195 1 98.06 235 GLU B CA 1
ATOM 3999 C C . GLU B 1 235 ? 7.609 22.203 11.484 1 98.06 235 GLU B C 1
ATOM 4001 O O . GLU B 1 235 ? 7.555 21.234 12.25 1 98.06 235 GLU B O 1
ATOM 4006 N N . ILE B 1 236 ? 6.59 22.734 10.914 1 98.62 236 ILE B N 1
ATOM 4007 C CA . ILE B 1 236 ? 5.262 22.172 11.125 1 98.62 236 ILE B CA 1
ATOM 4008 C C . ILE B 1 236 ? 5.188 20.781 10.523 1 98.62 236 ILE B C 1
ATOM 4010 O O . ILE B 1 236 ? 4.699 19.844 11.172 1 98.62 236 ILE B O 1
ATOM 4014 N N . LEU B 1 237 ? 5.688 20.656 9.289 1 98.25 237 LEU B N 1
ATOM 4015 C CA . LEU B 1 237 ? 5.672 19.375 8.578 1 98.25 237 LEU B CA 1
ATOM 4016 C C . LEU B 1 237 ? 6.348 18.297 9.406 1 98.25 237 LEU B C 1
ATOM 4018 O O . LEU B 1 237 ? 5.805 17.203 9.562 1 98.25 237 LEU B O 1
ATOM 4022 N N . VAL B 1 238 ? 7.496 18.594 9.961 1 98.69 238 VAL B N 1
ATOM 4023 C CA . VAL B 1 238 ? 8.289 17.609 10.695 1 98.69 238 VAL B CA 1
ATOM 4024 C C . VAL B 1 238 ? 7.648 17.344 12.062 1 98.69 238 VAL B C 1
ATOM 4026 O O . VAL B 1 238 ? 7.523 16.188 12.484 1 98.69 238 VAL B O 1
ATOM 4029 N N . ASN B 1 239 ? 7.219 18.391 12.719 1 98.69 239 ASN B N 1
ATOM 4030 C CA . ASN B 1 239 ? 6.66 18.234 14.055 1 98.69 239 ASN B CA 1
ATOM 4031 C C . ASN B 1 239 ? 5.359 17.438 14.023 1 98.69 239 ASN B C 1
ATOM 4033 O O . ASN B 1 239 ? 5.121 16.594 14.891 1 98.69 239 ASN B O 1
ATOM 4037 N N . GLN B 1 240 ? 4.488 17.75 13.039 1 98.69 240 GLN B N 1
ATOM 4038 C CA . GLN B 1 240 ? 3.262 16.969 12.961 1 98.69 240 GLN B CA 1
ATOM 4039 C C . GLN B 1 240 ? 3.561 15.508 12.617 1 98.69 240 GLN B C 1
ATOM 4041 O O . GLN B 1 240 ? 2.863 14.602 13.078 1 98.69 240 GLN B O 1
ATOM 4046 N N . ALA B 1 241 ? 4.609 15.219 11.836 1 98.81 241 ALA B N 1
ATOM 4047 C CA . ALA B 1 241 ? 5.016 13.852 11.516 1 98.81 241 ALA B CA 1
ATOM 4048 C C . ALA B 1 241 ? 5.48 13.109 12.766 1 98.81 241 ALA B C 1
ATOM 4050 O O . ALA B 1 241 ? 5.137 11.945 12.969 1 98.81 241 ALA B O 1
ATOM 4051 N N . VAL B 1 242 ? 6.289 13.812 13.547 1 98.81 242 VAL B N 1
ATOM 4052 C CA . VAL B 1 242 ? 6.777 13.25 14.805 1 98.81 242 VAL B CA 1
ATOM 4053 C C . VAL B 1 242 ? 5.594 12.867 15.695 1 98.81 242 VAL B C 1
ATOM 4055 O O . VAL B 1 242 ? 5.574 11.781 16.281 1 98.81 242 VAL B O 1
ATOM 4058 N N . GLU B 1 243 ? 4.613 13.703 15.766 1 98.81 243 GLU B N 1
ATOM 4059 C CA . GLU B 1 243 ? 3.422 13.422 16.562 1 98.81 243 GLU B CA 1
ATOM 4060 C C . GLU B 1 243 ? 2.65 12.234 16 1 98.81 243 GLU B C 1
ATOM 4062 O O . GLU B 1 243 ? 2.1 11.43 16.766 1 98.81 243 GLU B O 1
ATOM 4067 N N . ALA B 1 244 ? 2.535 12.156 14.711 1 98.88 244 ALA B N 1
ATOM 4068 C CA . ALA B 1 244 ? 1.88 11.008 14.094 1 98.88 244 ALA B CA 1
ATOM 4069 C C . ALA B 1 244 ? 2.586 9.703 14.469 1 98.88 244 ALA B C 1
ATOM 4071 O O . ALA B 1 244 ? 1.936 8.711 14.789 1 98.88 244 ALA B O 1
ATOM 4072 N N . GLU B 1 245 ? 3.934 9.688 14.461 1 98.88 245 GLU B N 1
ATOM 4073 C CA . GLU B 1 245 ? 4.715 8.5 14.797 1 98.88 245 GLU B CA 1
ATOM 4074 C C . GLU B 1 245 ? 4.52 8.109 16.25 1 98.88 245 GLU B C 1
ATOM 4076 O O . GLU B 1 245 ? 4.465 6.922 16.578 1 98.88 245 GLU B O 1
ATOM 4081 N N . LYS B 1 246 ? 4.414 9.117 17.094 1 98.81 246 LYS B N 1
ATOM 4082 C CA . LYS B 1 246 ? 4.117 8.82 18.5 1 98.81 246 LYS B CA 1
ATOM 4083 C C . LYS B 1 246 ? 2.775 8.109 18.641 1 98.81 246 LYS B C 1
ATOM 4085 O O . LYS B 1 246 ? 2.629 7.199 19.453 1 98.81 246 LYS B O 1
ATOM 4090 N N . ILE B 1 247 ? 1.796 8.516 17.906 1 98.75 247 ILE B N 1
ATOM 4091 C CA . ILE B 1 247 ? 0.476 7.898 17.922 1 98.75 247 ILE B CA 1
ATOM 4092 C C . ILE B 1 247 ? 0.572 6.473 17.375 1 98.75 247 ILE B C 1
ATOM 4094 O O . ILE B 1 247 ? -0.023 5.551 17.953 1 98.75 247 ILE B O 1
ATOM 4098 N N . TRP B 1 248 ? 1.378 6.238 16.328 1 98.75 248 TRP B N 1
ATOM 4099 C CA . TRP B 1 248 ? 1.47 4.945 15.664 1 98.75 248 TRP B CA 1
ATOM 4100 C C . TRP B 1 248 ? 2.309 3.969 16.484 1 98.75 248 TRP B C 1
ATOM 4102 O O . TRP B 1 248 ? 1.999 2.775 16.531 1 98.75 248 TRP B O 1
ATOM 4112 N N . PHE B 1 249 ? 3.469 4.508 17.125 1 98.25 249 PHE B N 1
ATOM 4113 C CA . PHE B 1 249 ? 4.48 3.584 17.625 1 98.25 249 PHE B CA 1
ATOM 4114 C C . PHE B 1 249 ? 4.801 3.875 19.078 1 98.25 249 PHE B C 1
ATOM 4116 O O . PHE B 1 249 ? 5.562 3.141 19.719 1 98.25 249 PHE B O 1
ATOM 4123 N N . ASN B 1 250 ? 4.285 5 19.672 1 97.94 250 ASN B N 1
ATOM 4124 C CA . ASN B 1 250 ? 4.629 5.484 21 1 97.94 250 ASN B CA 1
ATOM 4125 C C . ASN B 1 250 ? 6.094 5.902 21.094 1 97.94 250 ASN B C 1
ATOM 4127 O O . ASN B 1 250 ? 6.703 5.836 22.156 1 97.94 250 ASN B O 1
ATOM 4131 N N . LYS B 1 251 ? 6.699 6.148 19.938 1 97.56 251 LYS B N 1
ATOM 4132 C CA . LYS B 1 251 ? 8.055 6.676 19.812 1 97.56 251 LYS B CA 1
ATOM 4133 C C . LYS B 1 251 ? 8.234 7.426 18.5 1 97.56 251 LYS B C 1
ATOM 4135 O O . LYS B 1 251 ? 7.379 7.344 17.609 1 97.56 251 LYS B O 1
ATOM 4140 N N . SER B 1 252 ? 9.289 8.156 18.406 1 97.88 252 SER B N 1
ATOM 4141 C CA . SER B 1 252 ? 9.609 8.891 17.172 1 97.88 252 SER B CA 1
ATOM 4142 C C . SER B 1 252 ? 11.07 9.32 17.156 1 97.88 252 SER B C 1
ATOM 4144 O O . SER B 1 252 ? 11.75 9.273 18.188 1 97.88 252 SER B O 1
ATOM 4146 N N . VAL B 1 253 ? 11.539 9.625 15.977 1 98.12 253 VAL B N 1
ATOM 4147 C CA . VAL B 1 253 ? 12.836 10.273 15.82 1 98.12 253 VAL B CA 1
ATOM 4148 C C . VAL B 1 253 ? 12.719 11.758 16.156 1 98.12 253 VAL B C 1
ATOM 4150 O O . VAL B 1 253 ? 11.695 12.383 15.883 1 98.12 253 VAL B O 1
ATOM 4153 N N . ALA B 1 254 ? 13.711 12.273 16.766 1 97.62 254 ALA B N 1
ATOM 4154 C CA . ALA B 1 254 ? 13.695 13.688 17.141 1 97.62 254 ALA B CA 1
ATOM 4155 C C . ALA B 1 254 ? 13.57 14.578 15.906 1 97.62 254 ALA B C 1
ATOM 4157 O O . ALA B 1 254 ? 14.156 14.297 14.859 1 97.62 254 ALA B O 1
ATOM 4158 N N . ASP B 1 255 ? 12.852 15.703 16.031 1 97.56 255 ASP B N 1
ATOM 4159 C CA . ASP B 1 255 ? 12.602 16.625 14.938 1 97.56 255 ASP B CA 1
ATOM 4160 C C . ASP B 1 255 ? 13.914 17.094 14.312 1 97.56 255 ASP B C 1
ATOM 4162 O O . ASP B 1 255 ? 14.039 17.156 13.086 1 97.56 255 ASP B O 1
ATOM 4166 N N . GLU B 1 256 ? 14.828 17.438 15.172 1 97.5 256 GLU B N 1
ATOM 4167 C CA . GLU B 1 256 ? 16.094 18 14.711 1 97.5 256 GLU B CA 1
ATOM 4168 C C . GLU B 1 256 ? 16.828 17.031 13.781 1 97.5 256 GLU B C 1
ATOM 4170 O O . GLU B 1 256 ? 17.406 17.438 12.781 1 97.5 256 GLU B O 1
ATOM 4175 N N . LYS B 1 257 ? 16.797 15.781 14.141 1 98.19 257 LYS B N 1
ATOM 4176 C CA . LYS B 1 257 ? 17.469 14.758 13.328 1 98.19 257 LYS B CA 1
ATOM 4177 C C . LYS B 1 257 ? 16.797 14.625 11.961 1 98.19 257 LYS B C 1
ATOM 4179 O O . LYS B 1 257 ? 17.469 14.398 10.961 1 98.19 257 LYS B O 1
ATOM 4184 N N . ILE B 1 258 ? 15.516 14.703 11.961 1 98.5 258 ILE B N 1
ATOM 4185 C CA . ILE B 1 258 ? 14.773 14.609 10.711 1 98.5 258 ILE B CA 1
ATOM 4186 C C . ILE B 1 258 ? 15.102 15.805 9.82 1 98.5 258 ILE B C 1
ATOM 4188 O O . ILE B 1 258 ? 15.336 15.648 8.625 1 98.5 258 ILE B O 1
ATOM 4192 N N . ILE B 1 259 ? 15.102 16.969 10.406 1 97.62 259 ILE B N 1
ATOM 4193 C CA . ILE B 1 259 ? 15.398 18.188 9.672 1 97.62 259 ILE B CA 1
ATOM 4194 C C . ILE B 1 259 ? 16.812 18.109 9.109 1 97.62 259 ILE B C 1
ATOM 4196 O O . ILE B 1 259 ? 17.047 18.438 7.941 1 97.62 259 ILE B O 1
ATOM 4200 N N . GLU B 1 260 ? 17.75 17.703 9.922 1 97.69 260 GLU B N 1
ATOM 4201 C CA . GLU B 1 260 ? 19.125 17.516 9.477 1 97.69 260 GLU B CA 1
ATOM 4202 C C . GLU B 1 260 ? 19.203 16.562 8.281 1 97.69 260 GLU B C 1
ATOM 4204 O O . GLU B 1 260 ? 19.938 16.828 7.324 1 97.69 260 GLU B O 1
ATOM 4209 N N . TYR B 1 261 ? 18.484 15.516 8.398 1 97.38 261 TYR B N 1
ATOM 4210 C CA . TYR B 1 261 ? 18.438 14.531 7.32 1 97.38 261 TYR B CA 1
ATOM 4211 C C . TYR B 1 261 ? 17.953 15.172 6.023 1 97.38 261 TYR B C 1
ATOM 4213 O O . TYR B 1 261 ? 18.547 14.969 4.961 1 97.38 261 TYR B O 1
ATOM 4221 N N . LEU B 1 262 ? 16.859 15.93 6.09 1 97.31 262 LEU B N 1
ATOM 4222 C CA . LEU B 1 262 ? 16.266 16.547 4.906 1 97.31 262 LEU B CA 1
ATOM 4223 C C . LEU B 1 262 ? 17.25 17.516 4.25 1 97.31 262 LEU B C 1
ATOM 4225 O O . LEU B 1 262 ? 17.375 17.547 3.025 1 97.31 262 LEU B O 1
ATOM 4229 N N . TYR B 1 263 ? 17.984 18.266 5.027 1 95.88 263 TYR B N 1
ATOM 4230 C CA . TYR B 1 263 ? 18.969 19.188 4.496 1 95.88 263 TYR B CA 1
ATOM 4231 C C . TYR B 1 263 ? 20.156 18.438 3.9 1 95.88 263 TYR B C 1
ATOM 4233 O O . TYR B 1 263 ? 20.656 18.797 2.826 1 95.88 263 TYR B O 1
ATOM 4241 N N . ALA B 1 264 ? 20.609 17.469 4.598 1 95.44 264 ALA B N 1
ATOM 4242 C CA . ALA B 1 264 ? 21.766 16.688 4.156 1 95.44 264 ALA B CA 1
ATOM 4243 C C . ALA B 1 264 ? 21.5 16.031 2.801 1 95.44 264 ALA B C 1
ATOM 4245 O O . ALA B 1 264 ? 22.406 15.898 1.981 1 95.44 264 ALA B O 1
ATOM 4246 N N . ARG B 1 265 ? 20.266 15.727 2.555 1 94.25 265 ARG B N 1
ATOM 4247 C CA . ARG B 1 265 ? 19.891 15.047 1.314 1 94.25 265 ARG B CA 1
ATOM 4248 C C . ARG B 1 265 ? 19.5 16.062 0.242 1 94.25 265 ARG B C 1
ATOM 4250 O O . ARG B 1 265 ? 19.109 15.672 -0.862 1 94.25 265 ARG B O 1
ATOM 4257 N N . GLU B 1 266 ? 19.531 17.328 0.572 1 93.75 266 GLU B N 1
ATOM 4258 C CA . GLU B 1 266 ? 19.234 18.422 -0.343 1 93.75 266 GLU B CA 1
ATOM 4259 C C . GLU B 1 266 ? 17.797 18.328 -0.848 1 93.75 266 GLU B C 1
ATOM 4261 O O . GLU B 1 266 ? 17.531 18.594 -2.02 1 93.75 266 GLU B O 1
ATOM 4266 N N . LEU B 1 267 ? 16.984 17.828 0.091 1 92.94 267 LEU B N 1
ATOM 4267 C CA . LEU B 1 267 ? 15.555 17.75 -0.226 1 92.94 267 LEU B CA 1
ATOM 4268 C C . LEU B 1 267 ? 14.859 19.078 0.063 1 92.94 267 LEU B C 1
ATOM 4270 O O . LEU B 1 267 ? 13.742 19.297 -0.398 1 92.94 267 LEU B O 1
ATOM 4274 N N . VAL B 1 268 ? 15.508 19.859 0.91 1 91.31 268 VAL B N 1
ATOM 4275 C CA . VAL B 1 268 ? 15.031 21.203 1.213 1 91.31 268 VAL B CA 1
ATOM 4276 C C . VAL B 1 268 ? 16.172 22.203 1.059 1 91.31 268 VAL B C 1
ATOM 4278 O O . VAL B 1 268 ? 17.344 21.828 1.067 1 91.31 268 VAL B O 1
ATOM 4281 N N . TRP B 1 269 ? 15.844 23.453 0.648 1 82.06 269 TRP B N 1
ATOM 4282 C CA . TRP B 1 269 ? 16.844 24.5 0.507 1 82.06 269 TRP B CA 1
ATOM 4283 C C . TRP B 1 269 ? 16.297 25.844 0.979 1 82.06 269 TRP B C 1
ATOM 4285 O O . TRP B 1 269 ? 15.078 26.047 0.994 1 82.06 269 TRP B O 1
#

Foldseek 3Di:
DQDDQDPPAAEEEEEEAPCVLDCLQVLVSVWCRVVVNRYGYYYHHDDPVRCVVPLLVCLVRHQKYFYDPPCQQVSLVNAPEEDPVCVLLNGFGMDGSRYGDDLLLVLLLVVCCVQPVALAPEEEEEEDQGSNSSSNQVSSVVSHHQEYEYAYPDVVSQVVSQVSQVVVPGHYDYDNADDQDASYEYEYPDPALPPHDLSNLLRYQEYEYQDPVQPCDPSNVSNVVNVHHYHTNLSSSLSSSQVSCCVSPVGTDDSVVSVVSCVVVVSYD/DQDDQDPPAAEEEEEEAPCVLDCLQVLVSVWCRVVVNRYGYYYHHDDPVRCVVPLLVCLVRHQKYFYDPPCQQVSLVNAPEEDPLCVLLNGFGMDGSRYGDDLLLVLLLVVCCVQPVALAPEEEEEEDQGSNSSSNQVSSQVSHHQEYEYAYPDVVSQVVSQVSQVVVPGHYDYDNADDQDASYEYEYPDPALPPHDLSNLLRYQEYEYQDPVQPCDPSNVSNVVNVHHYHTNLSSSLSSSQVSCCVSPVGTDDSVVSVVSCVVVVSYD

Radius of gyration: 29.4 Å; Cα contacts (8 Å, |Δi|>4): 1134; chains: 2; bounding box: 42×95×52 Å

Sequence (538 aa):
MLEEINYDTKLFGLIGKNIKYTLSPYIHNFSFRTLGINAVYLVFDLDEMKFKRSISGILEIAEGLNVTIPYKDEVMKYLDNTDTHSTRIQAVNTIYKKSGYNTDYLAIKNLVRKKIKNVSGYECYIYGAGGAAKAAAFALSELGCSSISIVNRTKSRAYELAELLNKNGYNASIKENCNITNNILIVNSTPNSSVVPEDCVKKSDLVIEFVYRPVETELIKNAKKYGIQYINGLEILVNQAVEAEKIWFNKSVADEKIIEYLYARELVWMLEEINYDTKLFGLIGKNIKYTLSPYIHNFSFRTLGINAVYLVFDLDEMKFKRSISGILEIAEGLNVTIPYKDEVMKYLDNTDTHSTRIQAVNTIYKKSGYNTDYLAIKNLVRKKIKNVSGYECYIYGAGGAAKAAAFALSELGCSSISIVNRTKSRAYELAELLNKNGYNASIKENCNITNNILIVNSTPNSSVVPEDCVKKSDLVIEFVYRPVETELIKNAKKYGIQYINGLEILVNQAVEAEKIWFNKSVADEKIIEYLYARELVW